Protein AF-0000000083258282 (afdb_homodimer)

Secondary structure (DSSP, 8-state):
-EEEE-SSSEEEEESSS-EEEEEETTEEEEE---SSHHHHHHHHHHHHHTT----EEE--S--HHHHTTHHHHHHHH--EEEEEHHHHHHHHSTTHHHHHHTTTSPPPGGG-STTT-PPP---SEEE-SEEEEETTEEEEEEE-TTSSSS-EEEEETTEEEEEEEEE-HHHHHHHSS---S-HHHHHHHHHHHHTS--SEEEEEES--BS-HHHHHHHHHHHHHHHHHHHHHHHHT-TT-EEHHHHHHHHHHHTT----SHHHHHHHHHHHHHHHHHHHHTTSEEEEEETTEEEEEE-/-EEEE-SSSEEEEESSS-EEEEEETTEEEEE---SSHHHHHHHHHHHHHTT----EEE--S--HHHHTTHHHHHHHH--EEEEEHHHHHHHHSTTHHHHHHTTTSPPPGGG-STTT-PPP---SEEE-SEEEEETTEEEEEEE-TTSSSS-EEEEETTEEEEEEEEE-HHHHHHHSS---S-HHHHHHHHHHHHTS--SEEEEEES--BS-HHHHHHHHHHHHHHHHHHHHHHHHT-TT-EEHHHHHHHHHHHTT----SHHHHHHHHHHHHHHHHHHHHTTSEEEEEETTEEEEEE-

Nearest PDB structures (foldseek):
  4u4l-assembly4_D  TM=7.724E-01  e=5.056E-11  Klebsiella pneumoniae
  5zio-assembly1_A  TM=7.363E-01  e=2.932E-11  Klebsiella pneumoniae
  4tzf-assembly1_A  TM=7.441E-01  e=4.216E-11  Escherichia coli
  6o3r-assembly1_A  TM=7.345E-01  e=3.115E-11  Klebsiella pneumoniae
  4tz9-assembly1_A  TM=7.254E-01  e=4.216E-11  Escherichia coli

Foldseek 3Di:
DDWADDDPFKIWDADQFIWIWGDDVQEIEIEFQALAQVVNVVVVVVCVVVPHHYAAYEYQAQFNRRHQNVQVCCVPVVHQYEYADVRQVCLQVVQVQLCVLVVNDRHDPLSCDSRRGHDRDHHRYHDDAAFDQDPNFTWGWAFQAWLHHGGTWIDGPQEIAPEQLFEAPVSCLVQLQRFTQALVSSLVSLVVVLPDGGCWYDYRGDDIDRPCNVRSVVRNVSSVVLLVVLLVVQVVPQVFDFLVVSLVVSCVVSVHDQPDSNSSSRSSSRSVNSLVNCVVVVQWHWDADPNTTTIHGD/DDWADPDPFKIWDDDQFIKIWGDDVQEIEIEFQALAQVVNVVVVVVCVVVPHHYAAYEYQAQFNRGHQNVQVSCVPRVHQYEYADVRQVCLQVVQVQLCVLVVNDRHDPLSCDSRRGHDRDHHRYHDDAAFDQDPNFTWGWAFQAWLHHGGTWIDGPQEIAPEQLFEAPVSVLVQLQRFTQALVSSLVSLVVVLPDGGCWYDYRGDDIDRPCNVRSVVRNVSSVVLLVVLLVVQVVPQVFDFLVVSLVVSCVVSVHDDPDSNSSSRSSSRNVNSLVNCVVVVQWHWDQDPNTTTIHGD

Organism: NCBI:txid94136

Structure (mmCIF, N/CA/C/O backbone):
data_AF-0000000083258282-model_v1
#
loop_
_entity.id
_entity.type
_entity.pdbx_description
1 polymer 'MBL fold metallo-hydrolase'
#
loop_
_atom_site.group_PDB
_atom_site.id
_atom_site.type_symbol
_atom_site.label_atom_id
_atom_site.label_alt_id
_atom_site.label_comp_id
_atom_site.label_asym_id
_atom_site.label_entity_id
_atom_site.label_seq_id
_atom_site.pdbx_PDB_ins_code
_atom_site.Cartn_x
_atom_site.Cartn_y
_atom_site.Cartn_z
_atom_site.occupancy
_atom_site.B_iso_or_equiv
_atom_site.auth_seq_id
_atom_site.auth_comp_id
_atom_site.auth_asym_id
_atom_site.auth_atom_id
_atom_site.pdbx_PDB_model_num
ATOM 1 N N . MET A 1 1 ? 12.492 20.859 19.656 1 89.62 1 MET A N 1
ATOM 2 C CA . MET A 1 1 ? 11.586 21.5 18.703 1 89.62 1 MET A CA 1
ATOM 3 C C . MET A 1 1 ? 11.312 22.938 19.109 1 89.62 1 MET A C 1
ATOM 5 O O . MET A 1 1 ? 10.875 23.203 20.234 1 89.62 1 MET A O 1
ATOM 9 N N . LYS A 1 2 ? 11.789 23.984 18.234 1 93.5 2 LYS A N 1
ATOM 10 C CA . LYS A 1 2 ? 11.75 25.406 18.547 1 93.5 2 LYS A CA 1
ATOM 11 C C . LYS A 1 2 ? 10.977 26.188 17.484 1 93.5 2 LYS A C 1
ATOM 13 O O . LYS A 1 2 ? 11.18 25.969 16.281 1 93.5 2 LYS A O 1
ATOM 18 N N . MET A 1 3 ? 10.125 27.078 17.938 1 97.62 3 MET A N 1
ATOM 19 C CA . MET A 1 3 ? 9.336 27.922 17.047 1 97.62 3 MET A CA 1
ATOM 20 C C . MET A 1 3 ? 10.203 29.016 16.422 1 97.62 3 MET A C 1
ATOM 22 O O . MET A 1 3 ? 10.914 29.734 17.125 1 97.62 3 MET A O 1
ATOM 26 N N . ASN A 1 4 ? 10.172 29.141 15.195 1 98.38 4 ASN A N 1
ATOM 27 C CA . ASN A 1 4 ? 10.867 30.172 14.43 1 98.38 4 ASN A CA 1
ATOM 28 C C . ASN A 1 4 ? 9.891 31 13.594 1 98.38 4 ASN A C 1
ATOM 30 O O . ASN A 1 4 ? 9.117 30.453 12.805 1 98.38 4 ASN A O 1
ATOM 34 N N . ARG A 1 5 ? 9.945 32.312 13.758 1 98.44 5 ARG A N 1
ATOM 35 C CA . ARG A 1 5 ? 9.125 33.219 12.961 1 98.44 5 ARG A CA 1
ATOM 36 C C . ARG A 1 5 ? 9.812 33.562 11.648 1 98.44 5 ARG A C 1
ATOM 38 O O . ARG A 1 5 ? 10.953 34.031 11.648 1 98.44 5 ARG A O 1
ATOM 45 N N . LEU A 1 6 ? 9.102 33.375 10.586 1 98.56 6 LEU A N 1
ATOM 46 C CA . LEU A 1 6 ? 9.672 33.656 9.273 1 98.56 6 LEU A CA 1
ATOM 47 C C . LEU A 1 6 ? 9.211 35 8.758 1 98.56 6 LEU A C 1
ATOM 49 O O . LEU A 1 6 ? 9.977 35.719 8.094 1 98.56 6 LEU A O 1
ATOM 53 N N . ASN A 1 7 ? 8.023 35.344 8.953 1 98.25 7 ASN A N 1
ATOM 54 C CA . ASN A 1 7 ? 7.43 36.656 8.727 1 98.25 7 ASN A CA 1
ATOM 55 C C . ASN A 1 7 ? 6.195 36.875 9.609 1 98.25 7 ASN A C 1
ATOM 57 O O . ASN A 1 7 ? 6.027 36.188 10.617 1 98.25 7 ASN A O 1
ATOM 61 N N . ASN A 1 8 ? 5.371 37.812 9.273 1 97.31 8 ASN A N 1
ATOM 62 C CA . ASN A 1 8 ? 4.281 38.219 10.164 1 97.31 8 ASN A CA 1
ATOM 63 C C . ASN A 1 8 ? 3.266 37.062 10.336 1 97.31 8 ASN A C 1
ATOM 65 O O . ASN A 1 8 ? 2.541 37.031 11.328 1 97.31 8 ASN A O 1
ATOM 69 N N . ASN A 1 9 ? 3.268 36.125 9.391 1 98.19 9 ASN A N 1
ATOM 70 C CA . ASN A 1 9 ? 2.197 35.156 9.383 1 98.19 9 ASN A CA 1
ATOM 71 C C . ASN A 1 9 ? 2.752 33.719 9.422 1 98.19 9 ASN A C 1
ATOM 73 O O . ASN A 1 9 ? 2.057 32.781 9.836 1 98.19 9 ASN A O 1
ATOM 77 N N . CYS A 1 10 ? 4.016 33.594 9.039 1 98.81 10 CYS A N 1
ATOM 78 C CA . CYS A 1 10 ? 4.551 32.281 8.773 1 98.81 10 CYS A CA 1
ATOM 79 C C . CYS A 1 10 ? 5.609 31.906 9.805 1 98.81 10 CYS A C 1
ATOM 81 O O . CYS A 1 10 ? 6.48 32.719 10.125 1 98.81 10 CYS A O 1
ATOM 83 N N . TYR A 1 11 ? 5.484 30.703 10.234 1 98.75 11 TYR A N 1
ATOM 84 C CA . TYR A 1 11 ? 6.406 30.125 11.211 1 98.75 11 TYR A CA 1
ATOM 85 C C . TYR A 1 11 ? 6.777 28.703 10.836 1 98.75 11 TYR A C 1
ATOM 87 O O . TYR A 1 11 ? 6.152 28.094 9.961 1 98.75 11 TYR A O 1
ATOM 95 N N . TYR A 1 12 ? 7.801 28.172 11.477 1 98.69 12 TYR A N 1
ATOM 96 C CA . TYR A 1 12 ? 8.031 26.719 11.461 1 98.69 12 TYR A CA 1
ATOM 97 C C . TYR A 1 12 ? 8.711 26.266 12.75 1 98.69 12 TYR A C 1
ATOM 99 O O . TYR A 1 12 ? 9.305 27.078 13.469 1 98.69 12 TYR A O 1
ATOM 107 N N . PHE A 1 13 ? 8.523 25.062 13.062 1 98.62 13 PHE A N 1
ATOM 108 C CA . PHE A 1 13 ? 9.133 24.422 14.219 1 98.62 13 PHE A CA 1
ATOM 109 C C . PHE A 1 13 ? 10.211 23.438 13.789 1 98.62 13 PHE A C 1
ATOM 111 O O . PHE A 1 13 ? 9.914 22.406 13.164 1 98.62 13 PHE A O 1
ATOM 118 N N . SER A 1 14 ? 11.484 23.844 14.141 1 97.06 14 SER A N 1
ATOM 119 C CA . SER A 1 14 ? 12.641 23.078 13.688 1 97.06 14 SER A CA 1
ATOM 120 C C . SER A 1 14 ? 12.82 21.812 14.516 1 97.06 14 SER A C 1
ATOM 122 O O . SER A 1 14 ? 12.836 21.875 15.75 1 97.06 14 SER A O 1
ATOM 124 N N . SER A 1 15 ? 12.875 20.688 13.938 1 94.62 15 SER A N 1
ATOM 125 C CA . SER A 1 15 ? 13.117 19.359 14.508 1 94.62 15 SER A CA 1
ATOM 126 C C . SER A 1 15 ? 13.617 18.391 13.445 1 94.62 15 SER A C 1
ATOM 128 O O . SER A 1 15 ? 14.062 18.797 12.375 1 94.62 15 SER A O 1
ATOM 130 N N . SER A 1 16 ? 13.75 17.109 13.852 1 93.75 16 SER A N 1
ATOM 131 C CA . SER A 1 16 ? 14.102 16.109 12.859 1 93.75 16 SER A CA 1
ATOM 132 C C . SER A 1 16 ? 13.141 16.141 11.68 1 93.75 16 SER A C 1
ATOM 134 O O . SER A 1 16 ? 13.547 15.945 10.531 1 93.75 16 SER A O 1
ATOM 136 N N . VAL A 1 17 ? 11.953 16.375 11.891 1 96.19 17 VAL A N 1
ATOM 137 C CA . VAL A 1 17 ? 10.922 16.672 10.906 1 96.19 17 VAL A CA 1
ATOM 138 C C . VAL A 1 17 ? 10.289 18.031 11.227 1 96.19 17 VAL A C 1
ATOM 140 O O . VAL A 1 17 ? 9.82 18.25 12.352 1 96.19 17 VAL A O 1
ATOM 143 N N . ASN A 1 18 ? 10.312 18.906 10.344 1 98.38 18 ASN A N 1
ATOM 144 C CA . ASN A 1 18 ? 9.789 20.25 10.57 1 98.38 18 ASN A CA 1
ATOM 145 C C . ASN A 1 18 ? 8.266 20.281 10.523 1 98.38 18 ASN A C 1
ATOM 147 O O . ASN A 1 18 ? 7.648 19.516 9.781 1 98.38 18 ASN A O 1
ATOM 151 N N . VAL A 1 19 ? 7.734 21.109 11.289 1 98.81 19 VAL A N 1
ATOM 152 C CA . VAL A 1 19 ? 6.312 21.438 11.281 1 98.81 19 VAL A CA 1
ATOM 153 C C . VAL A 1 19 ? 6.125 22.906 10.906 1 98.81 19 VAL A C 1
ATOM 155 O O . VAL A 1 19 ? 6.789 23.781 11.461 1 98.81 19 VAL A O 1
ATOM 158 N N . GLY A 1 20 ? 5.293 23.219 9.922 1 98.88 20 GLY A N 1
ATOM 159 C CA . GLY A 1 20 ? 4.992 24.578 9.539 1 98.88 20 GLY A CA 1
ATOM 160 C C . GLY A 1 20 ? 3.777 25.156 10.25 1 98.88 20 GLY A C 1
ATOM 161 O O . GLY A 1 20 ? 2.979 24.406 10.82 1 98.88 20 GLY A O 1
ATOM 162 N N . TYR A 1 21 ? 3.678 26.453 10.25 1 98.88 21 TYR A N 1
ATOM 163 C CA . TYR A 1 21 ? 2.52 27.125 10.82 1 98.88 21 TYR A CA 1
ATOM 164 C C . TYR A 1 21 ? 2.273 28.469 10.133 1 98.88 21 TYR A C 1
ATOM 166 O O . TYR A 1 21 ? 3.217 29.203 9.852 1 98.88 21 TYR A O 1
ATOM 174 N N . VAL A 1 22 ? 0.998 28.688 9.852 1 98.81 22 VAL A N 1
ATOM 175 C CA . VAL A 1 22 ? 0.555 29.938 9.242 1 98.81 22 VAL A CA 1
ATOM 176 C C . VAL A 1 22 ? -0.712 30.438 9.938 1 98.81 22 VAL A C 1
ATOM 178 O O . VAL A 1 22 ? -1.624 29.656 10.211 1 98.81 22 VAL A O 1
ATOM 181 N N . HIS A 1 23 ? -0.747 31.656 10.242 1 98.25 23 HIS A N 1
ATOM 182 C CA . HIS A 1 23 ? -1.989 32.188 10.781 1 98.25 23 HIS A CA 1
ATOM 183 C C . HIS A 1 23 ? -2.504 33.344 9.922 1 98.25 23 HIS A C 1
ATOM 185 O O . HIS A 1 23 ? -1.718 34.062 9.297 1 98.25 23 HIS A O 1
ATOM 191 N N . GLU A 1 24 ? -3.773 33.438 9.836 1 97.31 24 GLU A N 1
ATOM 192 C CA . GLU A 1 24 ? -4.559 34.5 9.211 1 97.31 24 GLU A CA 1
ATOM 193 C C . GLU A 1 24 ? -5.789 34.844 10.047 1 97.31 24 GLU A C 1
ATOM 195 O O . GLU A 1 24 ? -6.734 34.031 10.117 1 97.31 24 GLU A O 1
ATOM 200 N N . GLY A 1 25 ? -5.594 36 10.672 1 94.69 25 GLY A N 1
ATOM 201 C CA . GLY A 1 25 ? -6.68 36.344 11.586 1 94.69 25 GLY A CA 1
ATOM 202 C C . GLY A 1 25 ? -6.828 35.344 12.719 1 94.69 25 GLY A C 1
ATOM 203 O O . GLY A 1 25 ? -5.871 35.094 13.453 1 94.69 25 GLY A O 1
ATOM 204 N N . ASN A 1 26 ? -8.086 34.844 12.773 1 96.44 26 ASN A N 1
ATOM 205 C CA . ASN A 1 26 ? -8.383 33.938 13.867 1 96.44 26 ASN A CA 1
ATOM 206 C C . ASN A 1 26 ? -8.156 32.469 13.445 1 96.44 26 ASN A C 1
ATOM 208 O O . ASN A 1 26 ? -8.516 31.547 14.172 1 96.44 26 ASN A O 1
ATOM 212 N N . ASN A 1 27 ? -7.508 32.344 12.352 1 98.31 27 ASN A N 1
ATOM 213 C CA . ASN A 1 27 ? -7.25 31.016 11.852 1 98.31 27 ASN A CA 1
ATOM 214 C C . ASN A 1 27 ? -5.762 30.672 11.891 1 98.31 27 ASN A C 1
ATOM 216 O O . ASN A 1 27 ? -4.918 31.531 11.625 1 98.31 27 ASN A O 1
ATOM 220 N N . GLY A 1 28 ? -5.504 29.469 12.266 1 98.69 28 GLY A N 1
ATOM 221 C CA . GLY A 1 28 ? -4.148 28.938 12.273 1 98.69 28 GLY A CA 1
ATOM 222 C C . GLY A 1 28 ? -4.043 27.578 11.625 1 98.69 28 GLY A C 1
ATOM 223 O O . GLY A 1 28 ? -4.82 26.672 11.938 1 98.69 28 GLY A O 1
ATOM 224 N N . LEU A 1 29 ? -3.094 27.5 10.758 1 98.88 29 LEU A N 1
ATOM 225 C CA . LEU A 1 29 ? -2.863 26.297 9.961 1 98.88 29 LEU A CA 1
ATOM 226 C C . LEU A 1 29 ? -1.515 25.672 10.305 1 98.88 29 LEU A C 1
ATOM 228 O O . LEU A 1 29 ? -0.468 26.281 10.086 1 98.88 29 LEU A O 1
ATOM 232 N N . ILE A 1 30 ? -1.645 24.516 10.875 1 98.88 30 ILE A N 1
ATOM 233 C CA . ILE A 1 30 ? -0.442 23.703 11.078 1 98.88 30 ILE A CA 1
ATOM 234 C C . ILE A 1 30 ? -0.158 22.875 9.836 1 98.88 30 ILE A C 1
ATOM 236 O O . ILE A 1 30 ? -1.077 22.312 9.227 1 98.88 30 ILE A O 1
ATOM 240 N N . ILE A 1 31 ? 1.113 22.828 9.391 1 98.94 31 ILE A N 1
ATOM 241 C CA . ILE A 1 31 ? 1.546 22.047 8.234 1 98.94 31 ILE A CA 1
ATOM 242 C C . ILE A 1 31 ? 2.4 20.875 8.703 1 98.94 31 ILE A C 1
ATOM 244 O O . ILE A 1 31 ? 3.541 21.047 9.133 1 98.94 31 ILE A O 1
ATOM 248 N N . ASP A 1 32 ? 1.787 19.625 8.625 1 98.81 32 ASP A N 1
ATOM 249 C CA . ASP A 1 32 ? 2.297 18.359 9.133 1 98.81 32 ASP A CA 1
ATOM 250 C C . ASP A 1 32 ? 2.275 18.328 10.664 1 98.81 32 ASP A C 1
ATOM 252 O O . ASP A 1 32 ? 2.135 19.375 11.305 1 98.81 32 ASP A O 1
ATOM 256 N N . ALA A 1 33 ? 2.367 17.141 11.25 1 98.56 33 ALA A N 1
ATOM 257 C CA . ALA A 1 33 ? 2.01 16.969 12.656 1 98.56 33 ALA A CA 1
ATOM 258 C C . ALA A 1 33 ? 3.064 16.141 13.391 1 98.56 33 ALA A C 1
ATOM 260 O O . ALA A 1 33 ? 2.752 15.445 14.359 1 98.56 33 ALA A O 1
ATOM 261 N N . ALA A 1 34 ? 4.277 16.188 12.914 1 97.94 34 ALA A N 1
ATOM 262 C CA . ALA A 1 34 ? 5.402 15.516 13.562 1 97.94 34 ALA A CA 1
ATOM 263 C C . ALA A 1 34 ? 5.137 14.016 13.703 1 97.94 34 ALA A C 1
ATOM 265 O O . ALA A 1 34 ? 4.191 13.492 13.117 1 97.94 34 ALA A O 1
ATOM 266 N N . ILE A 1 35 ? 6.004 13.242 14.469 1 97.62 35 ILE A N 1
ATOM 267 C CA . ILE A 1 35 ? 6.094 11.789 14.422 1 97.62 35 ILE A CA 1
ATOM 268 C C . ILE A 1 35 ? 5.059 11.18 15.367 1 97.62 35 ILE A C 1
ATOM 270 O O . ILE A 1 35 ? 4.652 10.031 15.195 1 97.62 35 ILE A O 1
ATOM 274 N N . ASP A 1 36 ? 4.637 11.938 16.453 1 97.38 36 ASP A N 1
ATOM 275 C CA . ASP A 1 36 ? 3.691 11.391 17.406 1 97.38 36 ASP A CA 1
ATOM 276 C C . ASP A 1 36 ? 3.078 12.492 18.266 1 97.38 36 ASP A C 1
ATOM 278 O O . ASP A 1 36 ? 3.363 13.672 18.062 1 97.38 36 ASP A O 1
ATOM 282 N N . GLN A 1 37 ? 2.24 12.086 19.156 1 97.88 37 GLN A N 1
ATOM 283 C CA . GLN A 1 37 ? 1.52 13 20.047 1 97.88 37 GLN A CA 1
ATOM 284 C C . GLN A 1 37 ? 2.484 13.82 20.891 1 97.88 37 GLN A C 1
ATOM 286 O O . GLN A 1 37 ? 2.285 15.016 21.094 1 97.88 37 GLN A O 1
ATOM 291 N N . SER A 1 38 ? 3.516 13.141 21.422 1 98 38 SER A N 1
ATOM 292 C CA . SER A 1 38 ? 4.473 13.844 22.266 1 98 38 SER A CA 1
ATOM 293 C C . SER A 1 38 ? 5.164 14.969 21.516 1 98 38 SER A C 1
ATOM 295 O O . SER A 1 38 ? 5.328 16.078 22.031 1 98 38 SER A O 1
ATOM 297 N N . ALA A 1 39 ? 5.5 14.75 20.281 1 97.88 39 ALA A N 1
ATOM 298 C CA . ALA A 1 39 ? 6.203 15.742 19.469 1 97.88 39 ALA A CA 1
ATOM 299 C C . ALA A 1 39 ? 5.281 16.891 19.109 1 97.88 39 ALA A C 1
ATOM 301 O O . ALA A 1 39 ? 5.66 18.062 19.219 1 97.88 39 ALA A O 1
ATOM 302 N N . ILE A 1 40 ? 4.027 16.594 18.734 1 98.38 40 ILE A N 1
ATOM 303 C CA . ILE A 1 40 ? 3.152 17.672 18.25 1 98.38 40 ILE A CA 1
ATOM 304 C C . ILE A 1 40 ? 2.684 18.5 19.438 1 98.38 40 ILE A C 1
ATOM 306 O O . ILE A 1 40 ? 2.373 19.688 19.281 1 98.38 40 ILE A O 1
ATOM 310 N N . ARG A 1 41 ? 2.668 18.016 20.594 1 98.38 41 ARG A N 1
ATOM 311 C CA . ARG A 1 41 ? 2.295 18.766 21.781 1 98.38 41 ARG A CA 1
ATOM 312 C C . ARG A 1 41 ? 3.309 19.859 22.062 1 98.38 41 ARG A C 1
ATOM 314 O O . ARG A 1 41 ? 2.957 20.906 22.609 1 98.38 41 ARG A O 1
ATOM 321 N N . LYS A 1 42 ? 4.551 19.594 21.734 1 98.12 42 LYS A N 1
ATOM 322 C CA . LYS A 1 42 ? 5.555 20.641 21.891 1 98.12 42 LYS A CA 1
ATOM 323 C C . LYS A 1 42 ? 5.246 21.844 21 1 98.12 42 LYS A C 1
ATOM 325 O O . LYS A 1 42 ? 5.457 22.984 21.391 1 98.12 42 LYS A O 1
ATOM 330 N N . VAL A 1 43 ? 4.781 21.547 19.812 1 98.62 43 VAL A N 1
ATOM 331 C CA . VAL A 1 43 ? 4.383 22.594 18.875 1 98.62 43 VAL A CA 1
ATOM 332 C C . VAL A 1 43 ? 3.174 23.344 19.422 1 98.62 43 VAL A C 1
ATOM 334 O O . VAL A 1 43 ? 3.186 24.578 19.5 1 98.62 43 VAL A O 1
ATOM 337 N N . VAL A 1 44 ? 2.176 22.609 19.859 1 98.31 44 VAL A N 1
ATOM 338 C CA . VAL A 1 44 ? 0.916 23.172 20.344 1 98.31 44 VAL A CA 1
ATOM 339 C C . VAL A 1 44 ? 1.17 24.062 21.547 1 98.31 44 VAL A C 1
ATOM 341 O O . VAL A 1 44 ? 0.616 25.156 21.656 1 98.31 44 VAL A O 1
ATOM 344 N N . ARG A 1 45 ? 2.008 23.578 22.438 1 98.38 45 ARG A N 1
ATOM 345 C CA . ARG A 1 45 ? 2.314 24.344 23.641 1 98.38 45 ARG A CA 1
ATOM 346 C C . ARG A 1 45 ? 2.879 25.719 23.281 1 98.38 45 ARG A C 1
ATOM 348 O O . ARG A 1 45 ? 2.49 26.734 23.875 1 98.38 45 ARG A O 1
ATOM 355 N N . GLN A 1 46 ? 3.775 25.75 22.406 1 98.56 46 GLN A N 1
ATOM 356 C CA . GLN A 1 46 ? 4.391 27 22 1 98.56 46 GLN A CA 1
ATOM 357 C C . GLN A 1 46 ? 3.385 27.906 21.281 1 98.56 46 GLN A C 1
ATOM 359 O O . GLN A 1 46 ? 3.398 29.125 21.453 1 98.56 46 GLN A O 1
ATOM 364 N N . LEU A 1 47 ? 2.559 27.328 20.453 1 98.62 47 LEU A N 1
ATOM 365 C CA . LEU A 1 47 ? 1.517 28.109 19.797 1 98.62 47 LEU A CA 1
ATOM 366 C C . LEU A 1 47 ? 0.559 28.703 20.812 1 98.62 47 LEU A C 1
ATOM 368 O O . LEU A 1 47 ? 0.183 29.875 20.703 1 98.62 47 LEU A O 1
ATOM 372 N N . GLU A 1 48 ? 0.131 27.875 21.734 1 98.19 48 GLU A N 1
ATOM 373 C CA . GLU A 1 48 ? -0.77 28.359 22.781 1 98.19 48 GLU A CA 1
ATOM 374 C C . GLU A 1 48 ? -0.115 29.469 23.609 1 98.19 48 GLU A C 1
ATOM 376 O O . GLU A 1 48 ? -0.753 30.469 23.938 1 98.19 48 GLU A O 1
ATOM 381 N N . GLU A 1 49 ? 1.132 29.234 24 1 98.12 49 GLU A N 1
ATOM 382 C CA . GLU A 1 49 ? 1.867 30.266 24.75 1 98.12 49 GLU A CA 1
ATOM 383 C C . GLU A 1 49 ? 1.921 31.578 23.969 1 98.12 49 GLU A C 1
ATOM 385 O O . GLU A 1 49 ? 1.861 32.656 24.562 1 98.12 49 GLU A O 1
ATOM 390 N N . ALA A 1 50 ? 1.974 31.516 22.734 1 97.81 50 ALA A N 1
ATOM 391 C CA . ALA A 1 50 ? 2.037 32.688 21.891 1 97.81 50 ALA A CA 1
ATOM 392 C C . ALA A 1 50 ? 0.639 33.188 21.516 1 97.81 50 ALA A C 1
ATOM 394 O O . ALA A 1 50 ? 0.49 34.125 20.734 1 97.81 50 ALA A O 1
ATOM 395 N N . GLU A 1 51 ? -0.332 32.531 21.922 1 97.44 51 GLU A N 1
ATOM 396 C CA . GLU A 1 51 ? -1.73 32.844 21.656 1 97.44 51 GLU A CA 1
ATOM 397 C C . GLU A 1 51 ? -2.033 32.812 20.172 1 97.44 51 GLU A C 1
ATOM 399 O O . GLU A 1 51 ? -2.711 33.719 19.641 1 97.44 51 GLU A O 1
ATOM 404 N N . LEU A 1 52 ? -1.478 31.938 19.531 1 98.44 52 LEU A N 1
ATOM 405 C CA . LEU A 1 52 ? -1.734 31.719 18.125 1 98.44 52 LEU A CA 1
ATOM 406 C C . LEU A 1 52 ? -2.801 30.641 17.922 1 98.44 52 LEU A C 1
ATOM 408 O O . LEU A 1 52 ? -2.816 29.641 18.641 1 98.44 52 LEU A O 1
ATOM 412 N N . PRO A 1 53 ? -3.664 30.859 16.984 1 98.19 53 PRO A N 1
ATOM 413 C CA . PRO A 1 53 ? -4.805 29.953 16.828 1 98.19 53 PRO A CA 1
ATOM 414 C C . PRO A 1 53 ? -4.418 28.625 16.172 1 98.19 53 PRO A C 1
ATOM 416 O O . PRO A 1 53 ? -3.436 28.562 15.422 1 98.19 53 PRO A O 1
ATOM 419 N N . ILE A 1 54 ? -5.078 27.594 16.516 1 98.62 54 ILE A N 1
ATOM 420 C CA . ILE A 1 54 ? -4.953 26.266 15.953 1 98.62 54 ILE A CA 1
ATOM 421 C C . ILE A 1 54 ? -6.312 25.781 15.453 1 98.62 54 ILE A C 1
ATOM 423 O O . ILE A 1 54 ? -7.16 25.359 16.25 1 98.62 54 ILE A O 1
ATOM 427 N N . THR A 1 55 ? -6.57 25.938 14.055 1 98.69 55 THR A N 1
ATOM 428 C CA . THR A 1 55 ? -7.902 25.625 13.539 1 98.69 55 THR A CA 1
ATOM 429 C C . THR A 1 55 ? -7.816 24.672 12.352 1 98.69 55 THR A C 1
ATOM 431 O O . THR A 1 55 ? -8.805 24.031 11.984 1 98.69 55 THR A O 1
ATOM 434 N N . HIS A 1 56 ? -6.645 24.641 11.695 1 98.88 56 HIS A N 1
ATOM 435 C CA . HIS A 1 56 ? -6.469 23.828 10.5 1 98.88 56 HIS A CA 1
ATOM 436 C C . HIS A 1 56 ? -5.188 23 10.57 1 98.88 56 HIS A C 1
ATOM 438 O O . HIS A 1 56 ? -4.234 23.391 11.25 1 98.88 56 HIS A O 1
ATOM 444 N N . LEU A 1 57 ? -5.227 21.875 9.93 1 98.88 57 LEU A N 1
ATOM 445 C CA . LEU A 1 57 ? -4.059 21.016 9.742 1 98.88 57 LEU A CA 1
ATOM 446 C C . LEU A 1 57 ? -3.959 20.547 8.297 1 98.88 57 LEU A C 1
ATOM 448 O O . LEU A 1 57 ? -4.93 20.031 7.742 1 98.88 57 LEU A O 1
ATOM 452 N N . PHE A 1 58 ? -2.85 20.859 7.684 1 98.94 58 PHE A N 1
ATOM 453 C CA . PHE A 1 58 ? -2.549 20.312 6.363 1 98.94 58 PHE A CA 1
ATOM 454 C C . PHE A 1 58 ? -1.485 19.219 6.457 1 98.94 58 PHE A C 1
ATOM 456 O O . PHE A 1 58 ? -0.396 19.453 6.984 1 98.94 58 PHE A O 1
ATOM 463 N N . ILE A 1 59 ? -1.83 18.016 6.016 1 98.94 59 ILE A N 1
ATOM 464 C CA . ILE A 1 59 ? -0.878 16.922 5.938 1 98.94 59 ILE A CA 1
ATOM 465 C C . ILE A 1 59 ? -0.34 16.797 4.516 1 98.94 59 ILE A C 1
ATOM 467 O O . ILE A 1 59 ? -1.082 16.453 3.59 1 98.94 59 ILE A O 1
ATOM 471 N N . THR A 1 60 ? 0.928 17.062 4.418 1 98.88 60 THR A N 1
ATOM 472 C CA . THR A 1 60 ? 1.559 17.156 3.105 1 98.88 60 THR A CA 1
ATOM 473 C C . THR A 1 60 ? 1.588 15.781 2.432 1 98.88 60 THR A C 1
ATOM 475 O O . THR A 1 60 ? 1.368 15.672 1.223 1 98.88 60 THR A O 1
ATOM 478 N N . HIS A 1 61 ? 1.993 14.766 3.135 1 98.81 61 HIS A N 1
ATOM 479 C CA . HIS A 1 61 ? 2.018 13.398 2.639 1 98.81 61 HIS A CA 1
ATOM 480 C C . HIS A 1 61 ? 1.926 12.398 3.783 1 98.81 61 HIS A C 1
ATOM 482 O O . HIS A 1 61 ? 2.018 12.773 4.953 1 98.81 61 HIS A O 1
ATOM 488 N N . ALA A 1 62 ? 1.721 11.086 3.502 1 98.62 62 ALA A N 1
ATOM 489 C CA . ALA A 1 62 ? 1.203 10.117 4.465 1 98.62 62 ALA A CA 1
ATOM 490 C C . ALA A 1 62 ? 2.336 9.312 5.102 1 98.62 62 ALA A C 1
ATOM 492 O O . ALA A 1 62 ? 2.158 8.148 5.449 1 98.62 62 ALA A O 1
ATOM 493 N N . HIS A 1 63 ? 3.57 9.875 5.23 1 98.56 63 HIS A N 1
ATOM 494 C CA . HIS A 1 63 ? 4.59 9.242 6.062 1 98.56 63 HIS A CA 1
ATOM 495 C C . HIS A 1 63 ? 4.387 9.578 7.535 1 98.56 63 HIS A C 1
ATOM 497 O O . HIS A 1 63 ? 4.102 10.727 7.883 1 98.56 63 HIS A O 1
ATOM 503 N N . ALA A 1 64 ? 4.594 8.586 8.391 1 98 64 ALA A N 1
ATOM 504 C CA . ALA A 1 64 ? 4.184 8.656 9.789 1 98 64 ALA A CA 1
ATOM 505 C C . ALA A 1 64 ? 4.879 9.805 10.516 1 98 64 ALA A C 1
ATOM 507 O O . ALA A 1 64 ? 4.281 10.453 11.375 1 98 64 ALA A O 1
ATOM 508 N N . ASP A 1 65 ? 6.086 10.094 10.172 1 97.75 65 ASP A N 1
ATOM 509 C CA . ASP A 1 65 ? 6.805 11.156 10.859 1 97.75 65 ASP A CA 1
ATOM 510 C C . ASP A 1 65 ? 6.242 12.523 10.492 1 97.75 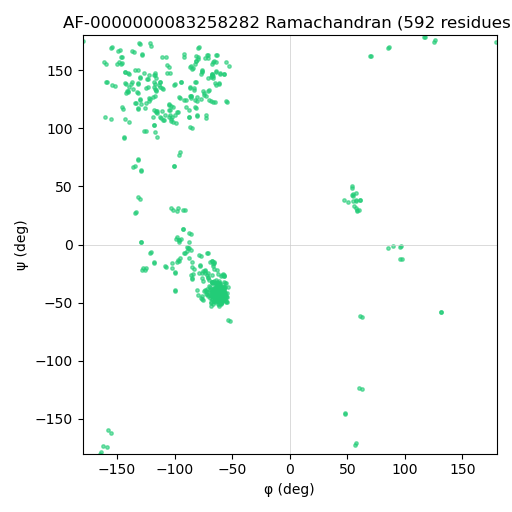65 ASP A C 1
ATOM 512 O O . ASP A 1 65 ? 6.586 13.531 11.117 1 97.75 65 ASP A O 1
ATOM 516 N N . HIS A 1 66 ? 5.344 12.578 9.562 1 98.56 66 HIS A N 1
ATOM 517 C CA . HIS A 1 66 ? 4.742 13.852 9.18 1 98.56 66 HIS A CA 1
ATOM 518 C C . HIS A 1 66 ? 3.299 13.945 9.664 1 98.56 66 HIS A C 1
ATOM 520 O O . HIS A 1 66 ? 2.732 15.039 9.734 1 98.56 66 HIS A O 1
ATOM 526 N N . TYR A 1 67 ? 2.682 12.82 9.992 1 98.69 67 TYR A N 1
ATOM 527 C CA . TYR A 1 67 ? 1.276 12.945 10.359 1 98.69 67 TYR A CA 1
ATOM 528 C C . TYR A 1 67 ? 0.996 12.258 11.688 1 98.69 67 TYR A C 1
ATOM 530 O O . TYR A 1 67 ? -0.143 12.242 12.156 1 98.69 67 TYR A O 1
ATOM 538 N N . GLY A 1 68 ? 2.037 11.672 12.367 1 98.5 68 GLY A N 1
ATOM 539 C CA . GLY A 1 68 ? 1.88 10.828 13.539 1 98.5 68 GLY A CA 1
ATOM 540 C C . GLY A 1 68 ? 1.146 11.523 14.672 1 98.5 68 GLY A C 1
ATOM 541 O O . GLY A 1 68 ? 0.497 10.867 15.492 1 98.5 68 GLY A O 1
ATOM 542 N N . GLY A 1 69 ? 1.212 12.836 14.734 1 98.56 69 GLY A N 1
ATOM 543 C CA . GLY A 1 69 ? 0.544 13.609 15.773 1 98.56 69 GLY A CA 1
ATOM 544 C C . GLY A 1 69 ? -0.802 14.156 15.344 1 98.56 69 GLY A C 1
ATOM 545 O O . GLY A 1 69 ? -1.477 14.844 16.109 1 98.56 69 GLY A O 1
ATOM 546 N N . ALA A 1 70 ? -1.222 13.836 14.141 1 98.81 70 ALA A N 1
ATOM 547 C CA . ALA A 1 70 ? -2.41 14.445 13.562 1 98.81 70 ALA A CA 1
ATOM 548 C C . ALA A 1 70 ? -3.668 14.055 14.328 1 98.81 70 ALA A C 1
ATOM 550 O O . ALA A 1 70 ? -4.559 14.875 14.539 1 98.81 70 ALA A O 1
ATOM 551 N N . ALA A 1 71 ? -3.768 12.766 14.688 1 98.62 71 ALA A N 1
ATOM 552 C CA . ALA A 1 71 ? -4.941 12.305 15.422 1 98.62 71 ALA A CA 1
ATOM 553 C C . ALA A 1 71 ? -5.121 13.086 16.719 1 98.62 71 ALA A C 1
ATOM 555 O O . ALA A 1 71 ? -6.25 13.383 17.125 1 98.62 71 ALA A O 1
ATOM 556 N N . TYR A 1 72 ? -4.004 13.391 17.375 1 98.69 72 TYR A N 1
ATOM 557 C CA . TYR A 1 72 ? -4.047 14.195 18.594 1 98.69 72 TYR A CA 1
ATOM 558 C C . TYR A 1 72 ? -4.652 15.57 18.312 1 98.69 72 TYR A C 1
ATOM 560 O O . TYR A 1 72 ? -5.523 16.031 19.062 1 98.69 72 TYR A O 1
ATOM 568 N N . LEU A 1 73 ? -4.152 16.234 17.281 1 98.81 73 LEU A N 1
ATOM 569 C CA . LEU A 1 73 ? -4.656 17.562 16.922 1 98.81 73 LEU A CA 1
ATOM 570 C C . LEU A 1 73 ? -6.145 17.516 16.609 1 98.81 73 LEU A C 1
ATOM 572 O O . LEU A 1 73 ? -6.906 18.391 17.031 1 98.81 73 LEU A O 1
ATOM 576 N N . LYS A 1 74 ? -6.547 16.531 15.781 1 98.56 74 LYS A N 1
ATOM 577 C CA . LYS A 1 74 ? -7.949 16.391 15.406 1 98.56 74 LYS A CA 1
ATOM 578 C C . LYS A 1 74 ? -8.836 16.219 16.641 1 98.56 74 LYS A C 1
ATOM 580 O O . LYS A 1 74 ? -9.898 16.844 16.734 1 98.56 74 LYS A O 1
ATOM 585 N N . LYS A 1 75 ? -8.453 15.422 17.578 1 97.56 75 LYS A N 1
ATOM 586 C CA . LYS A 1 75 ? -9.242 15.086 18.75 1 97.56 75 LYS A CA 1
ATOM 587 C C . LYS A 1 75 ? -9.312 16.266 19.719 1 97.56 75 LYS A C 1
ATOM 589 O O . LYS A 1 75 ? -10.375 16.562 20.266 1 97.56 75 LYS A O 1
ATOM 594 N N . HIS A 1 76 ? -8.227 17 19.938 1 97.81 76 HIS A N 1
ATOM 595 C CA . HIS A 1 76 ? -8.141 17.953 21.047 1 97.81 76 HIS A CA 1
ATOM 596 C C . HIS A 1 76 ? -8.406 19.375 20.578 1 97.81 76 HIS A C 1
ATOM 598 O O . HIS A 1 76 ? -8.812 20.234 21.359 1 97.81 76 HIS A O 1
ATOM 604 N N . TYR A 1 77 ? -8.195 19.625 19.375 1 97.25 77 TYR A N 1
ATOM 605 C CA . TYR A 1 77 ? -8.383 20.984 18.875 1 97.25 77 TYR A CA 1
ATOM 606 C C . TYR A 1 77 ? -9.422 21.031 17.766 1 97.25 77 TYR A C 1
ATOM 608 O O . TYR A 1 77 ? -9.805 22.109 17.297 1 97.25 77 TYR A O 1
ATOM 616 N N . ASP A 1 78 ? -9.914 19.812 17.312 1 95.75 78 ASP A N 1
ATOM 617 C CA . ASP A 1 78 ? -10.945 19.672 16.281 1 95.75 78 ASP A CA 1
ATOM 618 C C . ASP A 1 78 ? -10.562 20.422 15.008 1 95.75 78 ASP A C 1
ATOM 620 O O . ASP A 1 78 ? -11.383 21.156 14.453 1 95.75 78 ASP A O 1
ATOM 624 N N . VAL A 1 79 ? -9.336 20.281 14.664 1 98.62 79 VAL A N 1
ATOM 625 C CA . VAL A 1 79 ? -8.828 20.984 13.484 1 98.62 79 VAL A CA 1
ATOM 626 C C . VAL A 1 79 ? -9.484 20.406 12.227 1 98.62 79 VAL A C 1
ATOM 628 O O . VAL A 1 79 ? -9.836 19.234 12.188 1 98.62 79 VAL A O 1
ATOM 631 N N . LYS A 1 80 ? -9.688 21.281 11.281 1 98.81 80 LYS A N 1
ATOM 632 C CA . LYS A 1 80 ? -10.016 20.844 9.93 1 98.81 80 LYS A CA 1
ATOM 633 C C . LYS A 1 80 ? -8.797 20.25 9.234 1 98.81 80 LYS A C 1
ATOM 635 O O . LYS A 1 80 ? -7.855 20.969 8.883 1 98.81 80 LYS A O 1
ATOM 640 N N . VAL A 1 81 ? -8.812 18.953 8.992 1 98.94 81 VAL A N 1
ATOM 641 C CA . VAL A 1 81 ? -7.66 18.234 8.445 1 98.94 81 VAL A CA 1
ATOM 642 C C . VAL A 1 81 ? -7.762 18.188 6.922 1 98.94 81 VAL A C 1
ATOM 644 O O . VAL A 1 81 ? -8.781 17.766 6.375 1 98.94 81 VAL A O 1
ATOM 647 N N . MET A 1 82 ? -6.746 18.656 6.246 1 98.88 82 MET A N 1
ATOM 648 C CA . MET A 1 82 ? -6.668 18.656 4.785 1 98.88 82 MET A CA 1
ATOM 649 C C . MET A 1 82 ? -5.516 17.797 4.297 1 98.88 82 MET A C 1
ATOM 651 O O . MET A 1 82 ? -4.457 17.75 4.922 1 98.88 82 MET A O 1
ATOM 655 N N . ALA A 1 83 ? -5.656 17.141 3.189 1 98.88 83 ALA A N 1
ATOM 656 C CA . ALA A 1 83 ? -4.594 16.344 2.588 1 98.88 83 ALA A CA 1
ATOM 657 C C . ALA A 1 83 ? -4.879 16.078 1.113 1 98.88 83 ALA A C 1
ATOM 659 O O . ALA A 1 83 ? -6.023 16.172 0.668 1 98.88 83 ALA A O 1
ATOM 660 N N . PRO A 1 84 ? -3.842 15.797 0.31 1 98.5 84 PRO A N 1
ATOM 661 C CA . PRO A 1 84 ? -4.086 15.336 -1.059 1 98.5 84 PRO A CA 1
ATOM 662 C C . PRO A 1 84 ? -4.766 13.977 -1.107 1 98.5 84 PRO A C 1
ATOM 664 O O . PRO A 1 84 ? -4.688 13.203 -0.147 1 98.5 84 PRO A O 1
ATOM 667 N N . LYS A 1 85 ? -5.41 13.68 -2.191 1 96.81 85 LYS A N 1
ATOM 668 C CA . LYS A 1 85 ? -6.348 12.562 -2.322 1 96.81 85 LYS A CA 1
ATOM 669 C C . LYS A 1 85 ? -5.699 11.25 -1.897 1 96.81 85 LYS A C 1
ATOM 671 O O . LYS A 1 85 ? -6.16 10.602 -0.955 1 96.81 85 LYS A O 1
ATOM 676 N N . LEU A 1 86 ? -4.664 10.711 -2.574 1 97.56 86 LEU A N 1
ATOM 677 C CA . LEU A 1 86 ? -4.043 9.422 -2.266 1 97.56 86 LEU A CA 1
ATOM 678 C C . LEU A 1 86 ? -3.414 9.445 -0.877 1 97.56 86 LEU A C 1
ATOM 680 O O . LEU A 1 86 ? -3.471 8.453 -0.151 1 97.56 86 LEU A O 1
ATOM 684 N N . GLU A 1 87 ? -2.855 10.562 -0.437 1 98.75 87 GLU A N 1
ATOM 685 C CA . GLU A 1 87 ? -2.299 10.703 0.905 1 98.75 87 GLU A CA 1
ATOM 686 C C . GLU A 1 87 ? -3.391 10.617 1.968 1 98.75 87 GLU A C 1
ATOM 688 O O . GLU A 1 87 ? -3.193 10 3.018 1 98.75 87 GLU A O 1
ATOM 693 N N . ALA A 1 88 ? -4.559 11.203 1.665 1 98.75 88 ALA A N 1
ATOM 694 C CA . ALA A 1 88 ? -5.703 11.133 2.566 1 98.75 88 ALA A CA 1
ATOM 695 C C . ALA A 1 88 ? -6.129 9.68 2.787 1 98.75 88 ALA A C 1
ATOM 697 O O . ALA A 1 88 ? -6.387 9.266 3.92 1 98.75 88 ALA A O 1
ATOM 698 N N . ALA A 1 89 ? -6.121 8.906 1.702 1 98.62 89 ALA A N 1
ATOM 699 C CA . ALA A 1 89 ? -6.512 7.508 1.808 1 98.62 89 ALA A CA 1
ATOM 700 C C . ALA A 1 89 ? -5.574 6.742 2.736 1 98.62 89 ALA A C 1
ATOM 702 O O . ALA A 1 89 ? -6.016 5.914 3.533 1 98.62 89 ALA A O 1
ATOM 703 N N . ILE A 1 90 ? -4.355 7.059 2.707 1 98.69 90 ILE A N 1
ATOM 704 C CA . ILE A 1 90 ? -3.357 6.328 3.479 1 98.69 90 ILE A CA 1
ATOM 705 C C . ILE A 1 90 ? -3.398 6.785 4.938 1 98.69 90 ILE A C 1
ATOM 707 O O . ILE A 1 90 ? -3.361 5.961 5.852 1 98.69 90 ILE A O 1
ATOM 711 N N . VAL A 1 91 ? -3.5 8.133 5.246 1 98.62 91 VAL A N 1
ATOM 712 C CA . VAL A 1 91 ? -3.477 8.594 6.633 1 98.62 91 VAL A CA 1
ATOM 713 C C . VAL A 1 91 ? -4.742 8.133 7.348 1 98.62 91 VAL A C 1
ATOM 715 O O . VAL A 1 91 ? -4.738 7.941 8.57 1 98.62 91 VAL A O 1
ATOM 718 N N . GLU A 1 92 ? -5.848 7.91 6.555 1 98.56 92 GLU A N 1
ATOM 719 C CA . GLU A 1 92 ? -7.078 7.395 7.145 1 98.56 92 GLU A CA 1
ATOM 720 C C . GLU A 1 92 ? -6.988 5.891 7.375 1 98.56 92 GLU A C 1
ATOM 722 O O . GLU A 1 92 ? -7.738 5.336 8.188 1 98.56 92 GLU A O 1
ATOM 727 N N . ASN A 1 93 ? -6.141 5.223 6.617 1 98.56 93 ASN A N 1
ATOM 728 C CA . ASN A 1 93 ? -5.879 3.791 6.707 1 98.56 93 ASN A CA 1
ATOM 729 C C . ASN A 1 93 ? -4.383 3.496 6.742 1 98.56 93 ASN A C 1
ATOM 731 O O . ASN A 1 93 ? -3.846 2.877 5.82 1 98.56 93 ASN A O 1
ATOM 735 N N . PRO A 1 94 ? -3.766 3.799 7.922 1 98.5 94 PRO A N 1
ATOM 736 C CA . PRO A 1 94 ? -2.305 3.883 7.984 1 98.5 94 PRO A CA 1
ATOM 737 C C . PRO A 1 94 ? -1.626 2.535 7.738 1 98.5 94 PRO A C 1
ATOM 739 O O . PRO A 1 94 ? -0.43 2.488 7.441 1 98.5 94 PRO A O 1
ATOM 742 N N . ILE A 1 95 ? -2.332 1.423 7.824 1 98.5 95 ILE A N 1
ATOM 743 C CA . ILE A 1 95 ? -1.746 0.101 7.629 1 98.5 95 ILE A CA 1
ATOM 744 C C . ILE A 1 95 ? -1.301 -0.057 6.18 1 98.5 95 ILE A C 1
ATOM 746 O O . ILE A 1 95 ? -0.547 -0.977 5.852 1 98.5 95 ILE A O 1
ATOM 750 N N . ILE A 1 96 ? -1.782 0.814 5.242 1 98.62 96 ILE A N 1
ATOM 751 C CA . ILE A 1 96 ? -1.482 0.733 3.814 1 98.62 96 ILE A CA 1
ATOM 752 C C . ILE A 1 96 ? 0.023 0.862 3.598 1 98.62 96 ILE A C 1
ATOM 754 O O . ILE A 1 96 ? 0.589 0.2 2.723 1 98.62 96 ILE A O 1
ATOM 758 N N . GLU A 1 97 ? 0.733 1.686 4.391 1 98.5 97 GLU A N 1
ATOM 759 C CA . GLU A 1 97 ? 2.168 1.861 4.184 1 98.5 97 GLU A CA 1
ATOM 760 C C . GLU A 1 97 ? 2.936 0.59 4.535 1 98.5 97 GLU A C 1
ATOM 762 O O . GLU A 1 97 ? 3.705 0.079 3.717 1 98.5 97 GLU A O 1
ATOM 767 N N . PRO A 1 98 ? 2.703 -0.028 5.777 1 98.38 98 PRO A N 1
ATOM 768 C CA . PRO A 1 98 ? 3.379 -1.307 6.008 1 98.38 98 PRO A CA 1
ATOM 769 C C . PRO A 1 98 ? 2.996 -2.369 4.98 1 98.38 98 PRO A C 1
ATOM 771 O O . PRO A 1 98 ? 3.809 -3.238 4.652 1 98.38 98 PRO A O 1
ATOM 774 N N . ILE A 1 99 ? 1.794 -2.322 4.367 1 98.56 99 ILE A N 1
ATOM 775 C CA . ILE A 1 99 ? 1.356 -3.285 3.361 1 98.56 99 ILE A CA 1
ATOM 776 C C . ILE A 1 99 ? 2.205 -3.137 2.1 1 98.56 99 ILE A C 1
ATOM 778 O O . ILE A 1 99 ? 2.752 -4.121 1.594 1 98.56 99 ILE A O 1
ATOM 782 N N . TYR A 1 100 ? 2.33 -1.818 1.577 1 98.5 100 TYR A N 1
ATOM 783 C CA . TYR A 1 100 ? 3.066 -1.703 0.323 1 98.5 100 TYR A CA 1
ATOM 784 C C . TYR A 1 100 ? 4.559 -1.9 0.547 1 98.5 100 TYR A C 1
ATOM 786 O O . TYR A 1 100 ? 5.277 -2.332 -0.358 1 98.5 100 TYR A O 1
ATOM 794 N N . MET A 1 101 ? 5.051 -1.676 1.845 1 97.5 101 MET A N 1
ATOM 795 C CA . MET A 1 101 ? 6.449 -1.963 2.15 1 97.5 101 MET A CA 1
ATOM 796 C C . MET A 1 101 ? 6.703 -3.467 2.178 1 97.5 101 MET A C 1
ATOM 798 O O . MET A 1 101 ? 7.805 -3.92 1.86 1 97.5 101 MET A O 1
ATOM 802 N N . PHE A 1 102 ? 5.668 -4.184 2.523 1 98.25 102 PHE A N 1
ATOM 803 C CA . PHE A 1 102 ? 5.801 -5.621 2.709 1 98.25 102 PHE A CA 1
ATOM 804 C C . PHE A 1 102 ? 5.23 -6.379 1.514 1 98.25 102 PHE A C 1
ATOM 806 O O . PHE A 1 102 ? 4.66 -7.457 1.671 1 98.25 102 PHE A O 1
ATOM 813 N N . GLN A 1 103 ? 5.348 -5.734 0.332 1 96.75 103 GLN A N 1
ATOM 814 C CA . GLN A 1 103 ? 5.102 -6.336 -0.974 1 96.75 103 GLN A CA 1
ATOM 815 C C . GLN A 1 103 ? 3.676 -6.879 -1.067 1 96.75 103 GLN A C 1
ATOM 817 O O . GLN A 1 103 ? 3.443 -7.926 -1.677 1 96.75 103 GLN A O 1
ATOM 822 N N . GLY A 1 104 ? 2.715 -6.27 -0.316 1 98.31 104 GLY A N 1
ATOM 823 C CA . GLY A 1 104 ? 1.3 -6.578 -0.441 1 98.31 104 GLY A CA 1
ATOM 824 C C . GLY A 1 104 ? 0.816 -7.59 0.581 1 98.31 104 GLY A C 1
ATOM 825 O O . GLY A 1 104 ? -0.36 -7.957 0.591 1 98.31 104 GLY A O 1
ATOM 826 N N . ASN A 1 105 ? 1.667 -8.102 1.438 1 98.69 105 ASN A N 1
ATOM 827 C CA . ASN A 1 105 ? 1.242 -9.008 2.498 1 98.69 105 ASN A CA 1
ATOM 828 C C . ASN A 1 105 ? 0.744 -8.242 3.723 1 98.69 105 ASN A C 1
ATOM 830 O O . ASN A 1 105 ? 1.114 -7.09 3.932 1 98.69 105 ASN A O 1
ATOM 834 N N . THR A 1 106 ? -0.155 -8.883 4.461 1 98.38 106 THR A N 1
ATOM 835 C CA . THR A 1 106 ? -0.436 -8.367 5.797 1 98.38 106 THR A CA 1
ATOM 836 C C . THR A 1 106 ? 0.847 -8.258 6.617 1 98.38 106 THR A C 1
ATOM 838 O O . THR A 1 106 ? 1.584 -9.234 6.758 1 98.38 106 THR A O 1
ATOM 841 N N . PRO A 1 107 ? 1.14 -7.078 7.109 1 98.12 107 PRO A N 1
ATOM 842 C CA . PRO A 1 107 ? 2.453 -6.879 7.727 1 98.12 107 PRO A CA 1
ATOM 843 C C . PRO A 1 107 ? 2.621 -7.664 9.023 1 98.12 107 PRO A C 1
ATOM 845 O O . PRO A 1 107 ? 1.655 -7.844 9.773 1 98.12 107 PRO A O 1
ATOM 848 N N . VAL A 1 108 ? 3.832 -8.133 9.258 1 97.06 108 VAL A N 1
ATOM 849 C CA . VAL A 1 108 ? 4.188 -8.695 10.555 1 97.06 108 VAL A CA 1
ATOM 850 C C . VAL A 1 108 ? 4.27 -7.582 11.594 1 97.06 108 VAL A C 1
ATOM 852 O O . VAL A 1 108 ? 4.336 -6.402 11.25 1 97.06 108 VAL A O 1
ATOM 855 N N . GLU A 1 109 ? 4.238 -7.941 12.789 1 94.81 109 GLU A N 1
ATOM 856 C CA . GLU A 1 109 ? 4.164 -6.988 13.898 1 94.81 109 GLU A CA 1
ATOM 857 C C . GLU A 1 109 ? 5.324 -6 13.852 1 94.81 109 GLU A C 1
ATOM 859 O O . GLU A 1 109 ? 5.145 -4.809 14.117 1 94.81 109 GLU A O 1
ATOM 864 N N . GLU A 1 110 ? 6.492 -6.43 13.531 1 93.44 110 GLU A N 1
ATOM 865 C CA . GLU A 1 110 ? 7.684 -5.59 13.508 1 93.44 110 GLU A CA 1
ATOM 866 C C . GLU A 1 110 ? 7.516 -4.418 12.547 1 93.44 110 GLU A C 1
ATOM 868 O O . GLU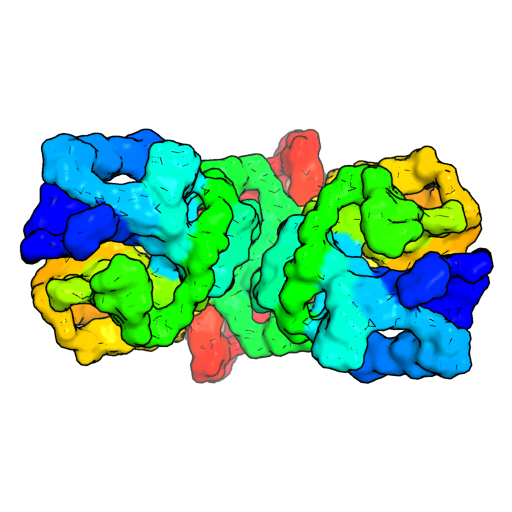 A 1 110 ? 8.125 -3.361 12.734 1 93.44 110 GLU A O 1
ATOM 873 N N . LEU A 1 111 ? 6.664 -4.609 11.555 1 96.81 111 LEU A N 1
ATOM 874 C CA . LEU A 1 111 ? 6.484 -3.582 10.539 1 96.81 111 LEU A CA 1
ATOM 875 C C . LEU A 1 111 ? 5.355 -2.629 10.922 1 96.81 111 LEU A C 1
ATOM 877 O O . LEU A 1 111 ? 5.109 -1.641 10.227 1 96.81 111 LEU A O 1
ATOM 881 N N . ARG A 1 112 ? 4.688 -3.016 12 1 96.44 112 ARG A N 1
ATOM 882 C CA . ARG A 1 112 ? 3.598 -2.17 12.484 1 96.44 112 ARG A CA 1
ATOM 883 C C . ARG A 1 112 ? 4.047 -1.324 13.672 1 96.44 112 ARG A C 1
ATOM 885 O O . ARG A 1 112 ? 3.578 -1.523 14.789 1 96.44 112 ARG A O 1
ATOM 892 N N . ASN A 1 113 ? 4.969 -0.366 13.43 1 95.38 113 ASN A N 1
ATOM 893 C CA . ASN A 1 113 ? 5.543 0.525 14.43 1 95.38 113 ASN A CA 1
ATOM 894 C C . ASN A 1 113 ? 5.277 1.99 14.094 1 95.38 113 ASN A C 1
ATOM 896 O O . ASN A 1 113 ? 4.754 2.303 13.023 1 95.38 113 ASN A O 1
ATOM 900 N N . LYS A 1 114 ? 5.559 2.873 14.953 1 93.12 114 LYS A N 1
ATOM 901 C CA . LYS A 1 114 ? 5.145 4.27 14.844 1 93.12 114 LYS A CA 1
ATOM 902 C C . LYS A 1 114 ? 5.848 4.961 13.688 1 93.12 114 LYS A C 1
ATOM 904 O O . LYS A 1 114 ? 5.441 6.047 13.266 1 93.12 114 LYS A O 1
ATOM 909 N N . PHE A 1 115 ? 6.965 4.316 13.125 1 93.88 115 PHE A N 1
ATOM 910 C CA . PHE A 1 115 ? 7.715 4.93 12.039 1 93.88 115 PHE A CA 1
ATOM 911 C C . PHE A 1 115 ? 7.055 4.648 10.695 1 93.88 115 PHE A C 1
ATOM 913 O O . PHE A 1 115 ? 7.297 5.359 9.719 1 93.88 115 PHE A O 1
ATOM 920 N N . LEU A 1 116 ? 6.207 3.566 10.68 1 96.69 116 LEU A N 1
ATOM 921 C CA . LEU A 1 116 ? 5.59 3.178 9.414 1 96.69 116 LEU A CA 1
ATOM 922 C C . LEU A 1 116 ? 4.07 3.293 9.5 1 96.69 116 LEU A C 1
ATOM 924 O O . LEU A 1 116 ? 3.389 3.305 8.469 1 96.69 116 LEU A O 1
ATOM 928 N N . GLU A 1 117 ? 3.588 3.393 10.672 1 98 117 GLU A N 1
ATOM 929 C CA . GLU A 1 117 ? 2.145 3.324 10.875 1 98 117 GLU A CA 1
ATOM 930 C C . GLU A 1 117 ? 1.701 4.262 12 1 98 117 GLU A C 1
ATOM 932 O O . GLU A 1 117 ? 1.708 3.879 13.172 1 98 117 GLU A O 1
ATOM 937 N N . GLY A 1 118 ? 1.319 5.512 11.656 1 97.75 118 GLY A N 1
ATOM 938 C CA . GLY A 1 118 ? 0.769 6.441 12.625 1 97.75 118 GLY A CA 1
ATOM 939 C C . GLY A 1 118 ? -0.695 6.188 12.938 1 97.75 118 GLY A C 1
ATOM 940 O O . GLY A 1 118 ? -1.329 5.34 12.305 1 97.75 118 GLY A O 1
ATOM 941 N N . PRO A 1 119 ? -1.173 6.867 13.977 1 98.31 119 PRO A N 1
ATOM 942 C CA . PRO A 1 119 ? -2.611 6.754 14.227 1 98.31 119 PRO A CA 1
ATOM 943 C C . PRO A 1 119 ? -3.459 7.266 13.07 1 98.31 119 PRO A C 1
ATOM 945 O O . PRO A 1 119 ? -3.1 8.258 12.422 1 98.31 119 PRO A O 1
ATOM 948 N N . PRO A 1 120 ? -4.547 6.504 12.766 1 98.5 120 PRO A N 1
ATOM 949 C CA . PRO A 1 120 ? -5.43 7 11.711 1 98.5 120 PRO A CA 1
ATOM 950 C C . PRO A 1 120 ? -6.035 8.359 12.031 1 98.5 120 PRO A C 1
ATOM 952 O O . PRO A 1 120 ? -6.266 8.68 13.203 1 98.5 120 PRO A O 1
ATOM 955 N N . VAL A 1 121 ? -6.262 9.148 11.016 1 98.5 121 VAL A N 1
ATOM 956 C CA . VAL A 1 121 ? -6.898 10.453 11.18 1 98.5 121 VAL A CA 1
ATOM 957 C C . VAL A 1 121 ? -7.832 10.719 10 1 98.5 121 VAL A C 1
ATOM 959 O O . VAL A 1 121 ? -7.461 10.5 8.844 1 98.5 121 VAL A O 1
ATOM 962 N N . GLU A 1 122 ? -9.047 11.117 10.328 1 97.81 122 GLU A N 1
ATOM 963 C CA . GLU A 1 122 ? -10.016 11.469 9.297 1 97.81 122 GLU A CA 1
ATOM 964 C C . GLU A 1 122 ? -9.633 12.766 8.594 1 97.81 122 GLU A C 1
ATOM 966 O O . GLU A 1 122 ? -9.266 13.75 9.242 1 97.81 122 GLU A O 1
ATOM 971 N N . VAL A 1 123 ? -9.664 12.789 7.301 1 98.75 123 VAL A N 1
ATOM 972 C CA . VAL A 1 123 ? -9.391 13.977 6.504 1 98.75 123 VAL A CA 1
ATOM 973 C C . VAL A 1 123 ? -10.703 14.672 6.145 1 98.75 123 VAL A C 1
ATOM 975 O O . VAL A 1 123 ? -11.617 14.047 5.605 1 98.75 123 VAL A O 1
ATOM 978 N N . ASP A 1 124 ? -10.797 15.938 6.453 1 98.62 124 ASP A N 1
ATOM 979 C CA . ASP A 1 124 ? -12.016 16.703 6.254 1 98.62 124 ASP A CA 1
ATOM 980 C C . ASP A 1 124 ? -12.109 17.25 4.828 1 98.62 124 ASP A C 1
ATOM 982 O O . ASP A 1 124 ? -13.203 17.453 4.305 1 98.62 124 ASP A O 1
ATOM 986 N N . LEU A 1 125 ? -11.016 17.484 4.219 1 98.75 125 LEU A N 1
ATOM 987 C CA . LEU A 1 125 ? -10.992 18.125 2.906 1 98.75 125 LEU A CA 1
ATOM 988 C C . LEU A 1 125 ? -9.836 17.578 2.064 1 98.75 125 LEU A C 1
ATOM 990 O O . LEU A 1 125 ? -8.672 17.703 2.449 1 98.75 125 LEU A O 1
ATOM 994 N N . ILE A 1 126 ? -10.172 16.969 0.966 1 98.56 126 ILE A N 1
ATOM 995 C CA . ILE A 1 126 ? -9.18 16.578 -0.037 1 98.56 126 ILE A CA 1
ATOM 996 C C . ILE A 1 126 ? -8.852 17.781 -0.917 1 98.56 126 ILE A C 1
ATOM 998 O O . ILE A 1 126 ? -9.75 18.406 -1.498 1 98.56 126 ILE A O 1
ATOM 1002 N N . VAL A 1 127 ? -7.621 18.125 -1.009 1 98.44 127 VAL A N 1
ATOM 1003 C CA . VAL A 1 127 ? -7.246 19.328 -1.746 1 98.44 127 VAL A CA 1
ATOM 1004 C C . VAL A 1 127 ? -6.586 18.938 -3.068 1 98.44 127 VAL A C 1
ATOM 1006 O O . VAL A 1 127 ? -5.957 17.891 -3.168 1 98.44 127 VAL A O 1
ATOM 1009 N N . ASP A 1 128 ? -6.66 19.812 -4.023 1 97.69 128 ASP A N 1
ATOM 1010 C CA . ASP A 1 128 ? -6.051 19.672 -5.34 1 97.69 128 ASP A CA 1
ATOM 1011 C C . ASP A 1 128 ? -4.898 20.656 -5.527 1 97.69 128 ASP A C 1
ATOM 1013 O O . ASP A 1 128 ? -4.762 21.609 -4.758 1 97.69 128 ASP A O 1
ATOM 1017 N N . GLU A 1 129 ? -4.07 20.391 -6.457 1 98.56 129 GLU A N 1
ATOM 1018 C CA . GLU A 1 129 ? -2.986 21.312 -6.785 1 98.56 129 GLU A CA 1
ATOM 1019 C C . GLU A 1 129 ? -3.533 22.641 -7.316 1 98.56 129 GLU A C 1
ATOM 1021 O O . GLU A 1 129 ? -4.574 22.672 -7.973 1 98.56 129 GLU A O 1
ATOM 1026 N N . GLY A 1 130 ? -2.762 23.719 -7.031 1 98.44 130 GLY A N 1
ATOM 1027 C CA . GLY A 1 130 ? -3.102 25.047 -7.523 1 98.44 130 GLY A CA 1
ATOM 1028 C C . GLY A 1 130 ? -3.416 26.031 -6.418 1 98.44 130 GLY A C 1
ATOM 1029 O O . GLY A 1 130 ? -3.354 25.688 -5.234 1 98.44 130 GLY A O 1
ATOM 1030 N N . GLU A 1 131 ? -3.695 27.25 -6.797 1 98.38 131 GLU A N 1
ATOM 1031 C CA . GLU A 1 131 ? -4.051 28.312 -5.863 1 98.38 131 GLU A CA 1
ATOM 1032 C C . GLU A 1 131 ? -5.473 28.141 -5.34 1 98.38 131 GLU A C 1
ATOM 1034 O O . GLU A 1 131 ? -6.402 27.906 -6.117 1 98.38 131 GLU A O 1
ATOM 1039 N N . GLN A 1 132 ? -5.594 28.219 -4.062 1 97.56 132 GLN A N 1
ATOM 1040 C CA . GLN A 1 132 ? -6.891 28.094 -3.406 1 97.56 132 GLN A CA 1
ATOM 1041 C C . GLN A 1 132 ? -7.031 29.094 -2.264 1 97.56 132 GLN A C 1
ATOM 1043 O O . GLN A 1 132 ? -6.035 29.484 -1.652 1 97.56 132 GLN A O 1
ATOM 1048 N N . ASN A 1 133 ? -8.219 29.562 -2.061 1 97.88 133 ASN A N 1
ATOM 1049 C CA . ASN A 1 133 ? -8.602 30.25 -0.834 1 97.88 133 ASN A CA 1
ATOM 1050 C C . ASN A 1 133 ? -9.422 29.359 0.086 1 97.88 133 ASN A C 1
ATOM 1052 O O . ASN A 1 133 ? -10.555 29 -0.24 1 97.88 133 ASN A O 1
ATOM 1056 N N . ILE A 1 134 ? -8.859 28.938 1.146 1 97.5 134 ILE A N 1
ATOM 1057 C CA . ILE A 1 134 ? -9.516 28.062 2.107 1 97.5 134 ILE A CA 1
ATOM 1058 C C . ILE A 1 134 ? -9.656 28.781 3.449 1 97.5 134 ILE A C 1
ATOM 1060 O O . ILE A 1 134 ? -8.664 29 4.148 1 97.5 134 ILE A O 1
ATOM 1064 N N . ASP A 1 135 ? -10.844 29.047 3.826 1 97.12 135 ASP A N 1
ATOM 1065 C CA . ASP A 1 135 ? -11.164 29.688 5.098 1 97.12 135 ASP A CA 1
ATOM 1066 C C . ASP A 1 135 ? -10.281 30.906 5.34 1 97.12 135 ASP A C 1
ATOM 1068 O O . ASP A 1 135 ? -9.789 31.109 6.449 1 97.12 135 ASP A O 1
ATOM 1072 N N . GLY A 1 136 ? -9.969 31.703 4.316 1 97.38 136 GLY A N 1
ATOM 1073 C CA . GLY A 1 136 ? -9.188 32.906 4.438 1 97.38 136 GLY A CA 1
ATOM 1074 C C . GLY A 1 136 ? -7.715 32.719 4.148 1 97.38 136 GLY A C 1
ATOM 1075 O O . GLY A 1 136 ? -6.973 33.688 3.98 1 97.38 136 GLY A O 1
ATOM 1076 N N . PHE A 1 137 ? -7.336 31.438 4.086 1 97.88 137 PHE A N 1
ATOM 1077 C CA . PHE A 1 137 ? -5.953 31.172 3.705 1 97.88 137 PHE A CA 1
ATOM 1078 C C . PHE A 1 137 ? -5.793 31.219 2.189 1 97.88 137 PHE A C 1
ATOM 1080 O O . PHE A 1 137 ? -6.473 30.484 1.467 1 97.88 137 PHE A O 1
ATOM 1087 N N . ASN A 1 138 ? -4.973 32.156 1.757 1 98.19 138 ASN A N 1
ATOM 1088 C CA . ASN A 1 138 ? -4.543 32.094 0.365 1 98.19 138 ASN A CA 1
ATOM 1089 C C . ASN A 1 138 ? -3.303 31.234 0.201 1 98.19 138 ASN A C 1
ATOM 1091 O O . ASN A 1 138 ? -2.205 31.609 0.606 1 98.19 138 ASN A O 1
ATOM 1095 N N . ILE A 1 139 ? -3.559 30.062 -0.451 1 98.06 139 ILE A N 1
ATOM 1096 C CA . ILE A 1 139 ? -2.533 29.031 -0.483 1 98.06 139 ILE A CA 1
ATOM 1097 C C . ILE A 1 139 ? -2.359 28.516 -1.912 1 98.06 139 ILE A C 1
ATOM 1099 O O . ILE A 1 139 ? -3.336 28.391 -2.658 1 98.06 139 ILE A O 1
ATOM 1103 N N . GLU A 1 140 ? -1.162 28.344 -2.225 1 98.69 140 GLU A N 1
ATOM 1104 C CA . GLU A 1 140 ? -0.878 27.547 -3.414 1 98.69 140 GLU A CA 1
ATOM 1105 C C . GLU A 1 140 ? -0.389 26.141 -3.039 1 98.69 140 GLU A C 1
ATOM 1107 O O . GLU A 1 140 ? 0.659 26 -2.406 1 98.69 140 GLU A O 1
ATOM 1112 N N . PHE A 1 141 ? -1.145 25.125 -3.396 1 98.81 141 PHE A N 1
ATOM 1113 C CA . PHE A 1 141 ? -0.691 23.734 -3.273 1 98.81 141 PHE A CA 1
ATOM 1114 C C . PHE A 1 141 ? 0.097 23.312 -4.508 1 98.81 141 PHE A C 1
ATOM 1116 O O . PHE A 1 141 ? -0.355 23.516 -5.637 1 98.81 141 PHE A O 1
ATOM 1123 N N . ILE A 1 142 ? 1.243 22.812 -4.301 1 98.75 142 ILE A N 1
ATOM 1124 C CA . ILE A 1 142 ? 2.123 22.391 -5.387 1 98.75 142 ILE A CA 1
ATOM 1125 C C . ILE A 1 142 ? 2.377 20.891 -5.293 1 98.75 142 ILE A C 1
ATOM 1127 O O . ILE A 1 142 ? 2.932 20.406 -4.305 1 98.75 142 ILE A O 1
ATOM 1131 N N . ALA A 1 143 ? 1.894 20.141 -6.336 1 98.81 143 ALA A N 1
ATOM 1132 C CA . ALA A 1 143 ? 2.145 18.703 -6.359 1 98.81 143 ALA A CA 1
ATOM 1133 C C . ALA A 1 143 ? 3.633 18.406 -6.535 1 98.81 143 ALA A C 1
ATOM 1135 O O . ALA A 1 143 ? 4.266 18.922 -7.465 1 98.81 143 ALA A O 1
ATOM 1136 N N . THR A 1 144 ? 4.207 17.688 -5.633 1 98.75 144 THR A N 1
ATOM 1137 C CA . THR A 1 144 ? 5.605 17.281 -5.688 1 98.75 144 THR A CA 1
ATOM 1138 C C . THR A 1 144 ? 5.738 15.773 -5.469 1 98.75 144 THR A C 1
ATOM 1140 O O . THR A 1 144 ? 6.402 15.336 -4.527 1 98.75 144 THR A O 1
ATOM 1143 N N . PRO A 1 145 ? 5.156 14.953 -6.406 1 98.69 145 PRO A N 1
ATOM 1144 C CA . PRO A 1 145 ? 5.297 13.5 -6.27 1 98.69 145 PRO A CA 1
ATOM 1145 C C . PRO A 1 145 ? 6.746 13.039 -6.379 1 98.69 145 PRO A C 1
ATOM 1147 O O . PRO A 1 145 ? 7.602 13.773 -6.867 1 98.69 145 PRO A O 1
ATOM 1150 N N . GLY A 1 146 ? 7.066 11.859 -5.961 1 98.62 146 GLY A N 1
ATOM 1151 C CA . GLY A 1 146 ? 8.391 11.266 -6.016 1 98.62 146 GLY A CA 1
ATOM 1152 C C . GLY A 1 146 ? 8.82 10.648 -4.699 1 98.62 146 GLY A C 1
ATOM 1153 O O . GLY A 1 146 ? 9.133 9.453 -4.637 1 98.62 146 GLY A O 1
ATOM 1154 N N . HIS A 1 147 ? 8.836 11.461 -3.65 1 98.5 147 HIS A N 1
ATOM 1155 C CA . HIS A 1 147 ? 9.094 10.984 -2.297 1 98.5 147 HIS A CA 1
ATOM 1156 C C . HIS A 1 147 ? 7.902 10.195 -1.756 1 98.5 147 HIS A C 1
ATOM 1158 O O . HIS A 1 147 ? 8.078 9.148 -1.127 1 98.5 147 HIS A O 1
ATOM 1164 N N . SER A 1 148 ? 6.828 10.633 -1.958 1 98.06 148 SER A N 1
ATOM 1165 C CA . SER A 1 148 ? 5.523 10.008 -1.771 1 98.06 148 SER A CA 1
ATOM 1166 C C . SER A 1 148 ? 4.652 10.172 -3.012 1 98.06 148 SER A C 1
ATOM 1168 O O . SER A 1 148 ? 5.043 10.844 -3.969 1 98.06 148 SER A O 1
ATOM 1170 N N . TYR A 1 149 ? 3.521 9.586 -3.109 1 97.88 149 TYR A N 1
ATOM 1171 C CA . TYR A 1 149 ? 2.764 9.414 -4.34 1 97.88 149 TYR A CA 1
ATOM 1172 C C . TYR A 1 149 ? 2.084 10.711 -4.754 1 97.88 149 TYR A C 1
ATOM 1174 O O . TYR A 1 149 ? 2.105 11.086 -5.93 1 97.88 149 TYR A O 1
ATOM 1182 N N . HIS A 1 150 ? 1.455 11.344 -3.824 1 97.88 150 HIS A N 1
ATOM 1183 C CA . HIS A 1 150 ? 0.669 12.539 -4.09 1 97.88 150 HIS A CA 1
ATOM 1184 C C . HIS A 1 150 ? 1.002 13.648 -3.094 1 97.88 150 HIS A C 1
ATOM 1186 O O . HIS A 1 150 ? 0.108 14.352 -2.621 1 97.88 150 HIS A O 1
ATOM 1192 N N . GLN A 1 151 ? 2.246 13.82 -2.771 1 98.69 151 GLN A N 1
ATOM 1193 C CA . GLN A 1 151 ? 2.711 14.852 -1.855 1 98.69 151 GLN A CA 1
ATOM 1194 C C . GLN A 1 151 ? 2.471 16.25 -2.434 1 98.69 151 GLN A C 1
ATOM 1196 O O . GLN A 1 151 ? 2.707 16.484 -3.621 1 98.69 151 GLN A O 1
ATOM 1201 N N . PHE A 1 152 ? 2.033 17.156 -1.561 1 98.88 152 PHE A N 1
ATOM 1202 C CA . PHE A 1 152 ? 1.956 18.578 -1.922 1 98.88 152 PHE A CA 1
ATOM 1203 C C . PHE A 1 152 ? 2.861 19.406 -1.027 1 98.88 152 PHE A C 1
ATOM 1205 O O . PHE A 1 152 ? 2.91 19.203 0.186 1 98.88 152 PHE A O 1
ATOM 1212 N N . ALA A 1 153 ? 3.572 20.297 -1.598 1 98.88 153 ALA A N 1
ATOM 1213 C CA . ALA A 1 153 ? 4.098 21.469 -0.898 1 98.88 153 ALA A CA 1
ATOM 1214 C C . ALA A 1 153 ? 3.041 22.562 -0.787 1 98.88 153 ALA A C 1
ATOM 1216 O O . ALA A 1 153 ? 2.018 22.516 -1.471 1 98.88 153 ALA A O 1
ATOM 1217 N N . LEU A 1 154 ? 3.262 23.469 0.091 1 98.81 154 LEU A N 1
ATOM 1218 C CA . LEU A 1 154 ? 2.342 24.578 0.325 1 98.81 154 LEU A CA 1
ATOM 1219 C C . LEU A 1 154 ? 3.084 25.922 0.32 1 98.81 154 LEU A C 1
ATOM 1221 O O . LEU A 1 154 ? 4.055 26.094 1.059 1 98.81 154 LEU A O 1
ATOM 1225 N N . ALA A 1 155 ? 2.66 26.859 -0.511 1 98.81 155 ALA A N 1
ATOM 1226 C CA . ALA A 1 155 ? 3.234 28.203 -0.55 1 98.81 155 ALA A CA 1
ATOM 1227 C C . ALA A 1 155 ? 2.201 29.25 -0.162 1 98.81 155 ALA A C 1
ATOM 1229 O O . ALA A 1 155 ? 1.055 29.203 -0.614 1 98.81 155 ALA A O 1
ATOM 1230 N N . THR A 1 156 ? 2.605 30.109 0.682 1 98.69 156 THR A N 1
ATOM 1231 C CA . THR A 1 156 ? 1.772 31.219 1.107 1 98.69 156 THR A CA 1
ATOM 1232 C C . THR A 1 156 ? 2.627 32.344 1.695 1 98.69 156 THR A C 1
ATOM 1234 O O . THR A 1 156 ? 3.645 32.094 2.34 1 98.69 156 THR A O 1
ATOM 1237 N N . LYS A 1 157 ? 2.264 33.562 1.379 1 98.12 157 LYS A N 1
ATOM 1238 C CA . LYS A 1 157 ? 2.887 34.75 1.961 1 98.12 157 LYS A CA 1
ATOM 1239 C C . LYS A 1 157 ? 4.398 34.719 1.755 1 98.12 157 LYS A C 1
ATOM 1241 O O . LYS A 1 157 ? 5.156 35.062 2.662 1 98.12 157 LYS A O 1
ATOM 1246 N N . GLY A 1 158 ? 4.793 34.219 0.582 1 98.19 158 GLY A N 1
ATOM 1247 C CA . GLY A 1 158 ? 6.18 34.25 0.153 1 98.19 158 GLY A CA 1
ATOM 1248 C C . GLY A 1 158 ? 7.012 33.094 0.664 1 98.19 158 GLY A C 1
ATOM 1249 O O . GLY A 1 158 ? 8.195 32.969 0.333 1 98.19 158 GLY A O 1
ATOM 1250 N N . ILE A 1 159 ? 6.395 32.219 1.491 1 98.75 159 ILE A N 1
ATOM 1251 C CA . ILE A 1 159 ? 7.145 31.094 2.066 1 98.75 159 ILE A CA 1
ATOM 1252 C C . ILE A 1 159 ? 6.68 29.781 1.447 1 98.75 159 ILE A C 1
ATOM 1254 O O . ILE A 1 159 ? 5.477 29.547 1.306 1 98.75 159 ILE A O 1
ATOM 1258 N N . LEU A 1 160 ? 7.668 28.984 1.069 1 98.81 160 LEU A N 1
ATOM 1259 C CA . LEU A 1 160 ? 7.395 27.625 0.58 1 98.81 160 LEU A CA 1
ATOM 1260 C C . LEU A 1 160 ? 7.629 26.594 1.675 1 98.81 160 LEU A C 1
ATOM 1262 O O . LEU A 1 160 ? 8.758 26.422 2.141 1 98.81 160 LEU A O 1
ATOM 1266 N N . TYR A 1 161 ? 6.609 25.969 2.158 1 98.88 161 TYR A N 1
ATOM 1267 C CA . TYR A 1 161 ? 6.734 24.75 2.936 1 98.88 161 TYR A CA 1
ATOM 1268 C C . TYR A 1 161 ? 6.816 23.531 2.023 1 98.88 161 TYR A C 1
ATOM 1270 O O . TYR A 1 161 ? 5.793 23.031 1.536 1 98.88 161 TYR A O 1
ATOM 1278 N N . ALA A 1 162 ? 7.984 23.078 1.84 1 98.69 162 ALA A N 1
ATOM 1279 C CA . ALA A 1 162 ? 8.312 22.219 0.706 1 98.69 162 ALA A CA 1
ATOM 1280 C C . ALA A 1 162 ? 8.062 20.75 1.039 1 98.69 162 ALA A C 1
ATOM 1282 O O . ALA A 1 162 ? 8.164 19.875 0.169 1 98.69 162 ALA A O 1
ATOM 1283 N N . ALA A 1 163 ? 7.645 20.422 2.301 1 97.88 163 ALA A N 1
ATOM 1284 C CA . ALA A 1 163 ? 7.527 19.031 2.73 1 97.88 163 ALA A CA 1
ATOM 1285 C C . ALA A 1 163 ? 8.781 18.234 2.379 1 97.88 163 ALA A C 1
ATOM 1287 O O . ALA A 1 163 ? 9.898 18.734 2.561 1 97.88 163 ALA A O 1
ATOM 1288 N N . ASP A 1 164 ? 8.648 16.969 2.029 1 98.56 164 ASP A N 1
ATOM 1289 C CA . ASP A 1 164 ? 9.82 16.141 1.739 1 98.56 164 ASP A CA 1
ATOM 1290 C C . ASP A 1 164 ? 10.148 16.172 0.247 1 98.56 164 ASP A C 1
ATOM 1292 O O . ASP A 1 164 ? 10.695 15.195 -0.286 1 98.56 164 ASP A O 1
ATOM 1296 N N . SER A 1 165 ? 9.812 17.344 -0.434 1 98.12 165 SER A N 1
ATOM 1297 C CA . SER A 1 165 ? 10.219 17.5 -1.828 1 98.12 165 SER A CA 1
ATOM 1298 C C . SER A 1 165 ? 11.727 17.625 -1.955 1 98.12 165 SER A C 1
ATOM 1300 O O . SER A 1 165 ? 12.305 17.266 -2.984 1 98.12 165 SER A O 1
ATOM 1302 N N . TYR A 1 166 ? 12.328 18.234 -0.973 1 98.06 166 TYR A N 1
ATOM 1303 C CA . TYR A 1 166 ? 13.781 18.25 -0.895 1 98.06 166 TYR A CA 1
ATOM 1304 C C . TYR A 1 166 ? 14.25 18.203 0.554 1 98.06 166 TYR A C 1
ATOM 1306 O O . TYR A 1 166 ? 13.469 18.469 1.474 1 98.06 166 TYR A O 1
ATOM 1314 N N . PHE A 1 167 ? 15.5 17.844 0.774 1 97.81 167 PHE A N 1
ATOM 1315 C CA . PHE A 1 167 ? 16.125 17.781 2.086 1 97.81 167 PHE A CA 1
ATOM 1316 C C . PHE A 1 167 ? 17.297 18.766 2.176 1 97.81 167 PHE A C 1
ATOM 1318 O O . PHE A 1 167 ? 17.938 19.062 1.169 1 97.81 167 PHE A O 1
ATOM 1325 N N . GLY A 1 168 ? 17.438 19.312 3.434 1 97.5 168 GLY A N 1
ATOM 1326 C CA . GLY A 1 168 ? 18.703 20.016 3.629 1 97.5 168 GLY A CA 1
ATOM 1327 C C . GLY A 1 168 ? 19.922 19.188 3.279 1 97.5 168 GLY A C 1
ATOM 1328 O O . GLY A 1 168 ? 19.859 17.953 3.316 1 97.5 168 GLY A O 1
ATOM 1329 N N . LYS A 1 169 ? 20.984 19.859 2.912 1 97.19 169 LYS A N 1
ATOM 1330 C CA . LYS A 1 169 ? 22.172 19.156 2.426 1 97.19 169 LYS A CA 1
ATOM 1331 C C . LYS A 1 169 ? 22.672 18.156 3.455 1 97.19 169 LYS A C 1
ATOM 1333 O O . LYS A 1 169 ? 23 17.016 3.113 1 97.19 169 LYS A O 1
ATOM 1338 N N . LYS A 1 170 ? 22.734 18.562 4.699 1 97.06 170 LYS A N 1
ATOM 1339 C CA . LYS A 1 170 ? 23.234 17.688 5.754 1 97.06 170 LYS A CA 1
ATOM 1340 C C . LYS A 1 170 ? 22.312 16.469 5.922 1 97.06 170 LYS A C 1
ATOM 1342 O O . LYS A 1 170 ? 22.797 15.344 6.055 1 97.06 170 LYS A O 1
ATOM 1347 N N . GLU A 1 171 ? 20.984 16.688 5.938 1 96.5 171 GLU A N 1
ATOM 1348 C CA . GLU A 1 171 ? 20 15.617 6.098 1 96.5 171 GLU A CA 1
ATOM 1349 C C . GLU A 1 171 ? 20.031 14.656 4.918 1 96.5 171 GLU A C 1
ATOM 1351 O O . GLU A 1 171 ? 19.922 13.438 5.098 1 96.5 171 GLU A O 1
ATOM 1356 N N . LEU A 1 172 ? 20.156 15.242 3.693 1 96.81 172 LEU A N 1
ATOM 1357 C CA . LEU A 1 172 ? 20.25 14.414 2.492 1 96.81 172 LEU A CA 1
ATOM 1358 C C . LEU A 1 172 ? 21.438 13.477 2.555 1 96.81 172 LEU A C 1
ATOM 1360 O O . LEU A 1 172 ? 21.312 12.281 2.287 1 96.81 172 LEU A O 1
ATOM 1364 N N . ASN A 1 173 ? 22.594 13.992 2.959 1 96.5 173 ASN A N 1
ATOM 1365 C CA . ASN A 1 173 ? 23.828 13.203 3.023 1 96.5 173 ASN A CA 1
ATOM 1366 C C . ASN A 1 173 ? 23.75 12.133 4.105 1 96.5 173 ASN A C 1
ATOM 1368 O O . ASN A 1 173 ? 24.328 11.055 3.965 1 96.5 173 ASN A O 1
ATOM 1372 N N . LYS A 1 174 ? 23.047 12.461 5.125 1 94.88 174 LYS A N 1
ATOM 1373 C CA . LYS A 1 174 ? 22.906 11.516 6.234 1 94.88 174 LYS A CA 1
ATOM 1374 C C . LYS A 1 174 ? 22.109 10.281 5.805 1 94.88 174 LYS A C 1
ATOM 1376 O O . LYS A 1 174 ? 22.359 9.18 6.297 1 94.88 174 LYS A O 1
ATOM 1381 N N . HIS A 1 175 ? 21.188 10.414 4.918 1 93.31 175 HIS A N 1
ATOM 1382 C CA . HIS A 1 175 ? 20.328 9.312 4.508 1 93.31 175 HIS A CA 1
ATOM 1383 C C . HIS A 1 175 ? 21.031 8.375 3.543 1 93.31 175 HIS A C 1
ATOM 1385 O O . HIS A 1 175 ? 20.641 7.219 3.385 1 93.31 175 HIS A O 1
ATOM 1391 N N . LYS A 1 176 ? 22.109 8.852 2.918 1 96.06 176 LYS A N 1
ATOM 1392 C CA . LYS A 1 176 ? 22.906 8.109 1.948 1 96.06 176 LYS A CA 1
ATOM 1393 C C . LYS A 1 176 ? 22.078 7.742 0.719 1 96.06 176 LYS A C 1
ATOM 1395 O O . LYS A 1 176 ? 22.328 8.258 -0.375 1 96.06 176 LYS A O 1
ATOM 1400 N N . ILE A 1 177 ? 21.047 6.957 0.873 1 98 177 ILE A N 1
ATOM 1401 C CA . ILE A 1 177 ? 20.047 6.766 -0.167 1 98 177 ILE A CA 1
ATOM 1402 C C . ILE A 1 177 ? 18.688 7.254 0.332 1 98 177 ILE A C 1
ATOM 1404 O O . ILE A 1 177 ? 18.031 6.574 1.12 1 98 177 ILE A O 1
ATOM 1408 N N . PRO A 1 178 ? 18.312 8.414 -0.13 1 97.94 178 PRO A N 1
ATOM 1409 C CA . PRO A 1 178 ? 17.047 8.953 0.365 1 97.94 178 PRO A CA 1
ATOM 1410 C C . PRO A 1 178 ? 15.844 8.133 -0.09 1 97.94 178 PRO A C 1
ATOM 1412 O O . PRO A 1 178 ? 15.828 7.617 -1.21 1 97.94 178 PRO A O 1
ATOM 1415 N N . TYR A 1 179 ? 14.867 8.008 0.758 1 98 179 TYR A N 1
ATOM 1416 C CA . TYR A 1 179 ? 13.648 7.289 0.402 1 98 179 TYR A CA 1
ATOM 1417 C C . TYR A 1 179 ? 12.859 8.047 -0.661 1 98 179 TYR A C 1
ATOM 1419 O O . TYR A 1 179 ? 12.539 9.227 -0.483 1 98 179 TYR A O 1
ATOM 1427 N N . ILE A 1 180 ? 12.578 7.449 -1.771 1 98.62 180 ILE A N 1
ATOM 1428 C CA . ILE A 1 180 ? 11.711 7.941 -2.836 1 98.62 180 ILE A CA 1
ATOM 1429 C C . ILE A 1 180 ? 10.969 6.773 -3.479 1 98.62 180 ILE A C 1
ATOM 1431 O O . ILE A 1 180 ? 11.414 5.625 -3.393 1 98.62 180 ILE A O 1
ATOM 1435 N N . THR A 1 181 ? 9.859 7.031 -4.074 1 98.69 181 THR A N 1
ATOM 1436 C CA . THR A 1 181 ? 9.055 6 -4.727 1 98.69 181 THR A CA 1
ATOM 1437 C C . THR A 1 181 ? 9.242 6.047 -6.242 1 98.69 181 THR A C 1
ATOM 1439 O O . THR A 1 181 ? 8.938 5.082 -6.941 1 98.69 181 THR A O 1
ATOM 1442 N N . CYS A 1 182 ? 9.711 7.152 -6.789 1 98.62 182 CYS A N 1
ATOM 1443 C CA . CYS A 1 182 ? 9.906 7.387 -8.211 1 98.62 182 CYS A CA 1
ATOM 1444 C C . CYS A 1 182 ? 10.969 8.453 -8.453 1 98.62 182 CYS A C 1
ATOM 1446 O O . CYS A 1 182 ? 10.734 9.641 -8.195 1 98.62 182 CYS A O 1
ATOM 1448 N N . ALA A 1 183 ? 12.109 8.086 -8.922 1 98.75 183 ALA A N 1
ATOM 1449 C CA . ALA A 1 183 ? 13.227 9.016 -9.086 1 98.75 183 ALA A CA 1
ATOM 1450 C C . ALA A 1 183 ? 12.898 10.086 -10.125 1 98.75 183 ALA A C 1
ATOM 1452 O O . ALA A 1 183 ? 13.242 11.258 -9.953 1 98.75 183 ALA A O 1
ATOM 1453 N N . LYS A 1 184 ? 12.258 9.672 -11.148 1 98.38 184 LYS A N 1
ATOM 1454 C CA . LYS A 1 184 ? 11.898 10.625 -12.188 1 98.38 184 LYS A CA 1
ATOM 1455 C C . LYS A 1 184 ? 10.977 11.719 -11.648 1 98.38 184 LYS A C 1
ATOM 1457 O O . LYS A 1 184 ? 11.234 12.906 -11.836 1 98.38 184 LYS A O 1
ATOM 1462 N N . ASP A 1 185 ? 9.914 11.266 -10.984 1 98.62 185 ASP A N 1
ATOM 1463 C CA . ASP A 1 185 ? 8.992 12.227 -10.383 1 98.62 185 ASP A CA 1
ATOM 1464 C C . ASP A 1 185 ? 9.711 13.109 -9.367 1 98.62 185 ASP A C 1
ATOM 1466 O O . ASP A 1 185 ? 9.406 14.305 -9.25 1 98.62 185 ASP A O 1
ATOM 1470 N N . THR A 1 186 ? 10.641 12.523 -8.609 1 98.75 186 THR A N 1
ATOM 1471 C CA . THR A 1 186 ? 11.398 13.289 -7.625 1 98.75 186 THR A CA 1
ATOM 1472 C C . THR A 1 186 ? 12.172 14.422 -8.297 1 98.75 186 THR A C 1
ATOM 1474 O O . THR A 1 186 ? 12.062 15.578 -7.891 1 98.75 186 THR A O 1
ATOM 1477 N N . ILE A 1 187 ? 12.891 14.102 -9.305 1 98.69 187 ILE A N 1
ATOM 1478 C CA . ILE A 1 187 ? 13.719 15.102 -9.984 1 98.69 187 ILE A CA 1
ATOM 1479 C C . ILE A 1 187 ? 12.828 16.141 -10.664 1 98.69 187 ILE A C 1
ATOM 1481 O O . ILE A 1 187 ? 13.094 17.344 -10.594 1 98.69 187 ILE A O 1
ATOM 1485 N N . GLU A 1 188 ? 11.758 15.703 -11.297 1 98.62 188 GLU A N 1
ATOM 1486 C CA . GLU A 1 188 ? 10.828 16.641 -11.922 1 98.62 188 GLU A CA 1
ATOM 1487 C C . GLU A 1 188 ? 10.195 17.562 -10.891 1 98.62 188 GLU A C 1
ATOM 1489 O O . GLU A 1 188 ? 10 18.75 -11.156 1 98.62 188 GLU A O 1
ATOM 1494 N N . SER A 1 189 ? 9.805 17.047 -9.742 1 98.81 189 SER A N 1
ATOM 1495 C CA . SER A 1 189 ? 9.258 17.859 -8.664 1 98.81 189 SER A CA 1
ATOM 1496 C C . SER A 1 189 ? 10.273 18.891 -8.172 1 98.81 189 SER A C 1
ATOM 1498 O O . SER A 1 189 ? 9.914 20.031 -7.887 1 98.81 189 SER A O 1
ATOM 1500 N N . LEU A 1 190 ? 11.523 18.469 -8.047 1 98.75 190 LEU A N 1
ATOM 1501 C CA . LEU A 1 190 ? 12.586 19.391 -7.641 1 98.75 190 LEU A CA 1
ATOM 1502 C C . LEU A 1 190 ? 12.742 20.516 -8.656 1 98.75 190 LEU A C 1
ATOM 1504 O O . LEU A 1 190 ? 12.844 21.688 -8.281 1 98.75 190 LEU A O 1
ATOM 1508 N N . GLU A 1 191 ? 12.789 20.141 -9.898 1 98.62 191 GLU A N 1
ATOM 1509 C CA . GLU A 1 191 ? 12.891 21.141 -10.945 1 98.62 191 GLU A CA 1
ATOM 1510 C C . GLU A 1 191 ? 11.711 22.109 -10.898 1 98.62 191 GLU A C 1
ATOM 1512 O O . GLU A 1 191 ? 11.875 23.312 -11.078 1 98.62 191 GLU A O 1
ATOM 1517 N N . LYS A 1 192 ? 10.578 21.625 -10.648 1 98.25 192 LYS A N 1
ATOM 1518 C CA . LYS A 1 192 ? 9.359 22.422 -10.57 1 98.25 192 LYS A CA 1
ATOM 1519 C C . LYS A 1 192 ? 9.453 23.469 -9.469 1 98.25 192 LYS A C 1
ATOM 1521 O O . LYS A 1 192 ? 9.125 24.641 -9.695 1 98.25 192 LYS A O 1
ATOM 1526 N N . ILE A 1 193 ? 9.891 23.062 -8.289 1 97.69 193 ILE A N 1
ATOM 1527 C CA . ILE A 1 193 ? 9.938 24 -7.18 1 97.69 193 ILE A CA 1
ATOM 1528 C C . ILE A 1 193 ? 11.141 24.938 -7.34 1 97.69 193 ILE A C 1
ATOM 1530 O O . ILE A 1 193 ? 11.109 26.078 -6.898 1 97.69 193 ILE A O 1
ATOM 1534 N N . LYS A 1 194 ? 12.164 24.469 -7.961 1 97.19 194 LYS A N 1
ATOM 1535 C CA . LYS A 1 194 ? 13.336 25.312 -8.219 1 97.19 194 LYS A CA 1
ATOM 1536 C C . LYS A 1 194 ? 12.977 26.5 -9.086 1 97.19 194 LYS A C 1
ATOM 1538 O O . LYS A 1 194 ? 13.555 27.578 -8.945 1 97.19 194 LYS A O 1
ATOM 1543 N N . ASP A 1 195 ? 12.094 26.328 -9.938 1 96.06 195 ASP A N 1
ATOM 1544 C CA . ASP A 1 195 ? 11.719 27.359 -10.906 1 96.06 195 ASP A CA 1
ATOM 1545 C C . ASP A 1 195 ? 10.805 28.406 -10.266 1 96.06 195 ASP A C 1
ATOM 1547 O O . ASP A 1 195 ? 10.555 29.469 -10.844 1 96.06 195 ASP A O 1
ATOM 1551 N N . LYS A 1 196 ? 10.359 28.141 -9.07 1 95.06 196 LYS A N 1
ATOM 1552 C CA . LYS A 1 196 ? 9.469 29.078 -8.383 1 95.06 196 LYS A CA 1
ATOM 1553 C C . LYS A 1 196 ? 10.258 30.141 -7.629 1 95.06 196 LYS A C 1
ATOM 1555 O O . LYS A 1 196 ? 11.445 29.938 -7.336 1 95.06 196 LYS A O 1
ATOM 1560 N N . VAL A 1 197 ? 9.609 31.312 -7.465 1 96.5 197 VAL A N 1
ATOM 1561 C CA . VAL A 1 197 ? 10.227 32.406 -6.738 1 96.5 197 VAL A CA 1
ATOM 1562 C C . VAL A 1 197 ? 9.484 32.656 -5.43 1 96.5 197 VAL A C 1
ATOM 1564 O O . VAL A 1 197 ? 8.32 33.062 -5.434 1 96.5 197 VAL A O 1
ATOM 1567 N N . TYR A 1 198 ? 10.062 32.344 -4.398 1 97.81 198 TYR A N 1
ATOM 1568 C CA . TYR A 1 198 ? 9.609 32.594 -3.035 1 97.81 198 TYR A CA 1
ATOM 1569 C C . TYR A 1 198 ? 10.703 33.281 -2.227 1 97.81 198 TYR A C 1
ATOM 1571 O O . TYR A 1 198 ? 11.859 33.344 -2.641 1 97.81 198 TYR A O 1
ATOM 1579 N N . ASP A 1 199 ? 10.289 33.906 -1.037 1 98.25 199 ASP A N 1
ATOM 1580 C CA . ASP A 1 199 ? 11.266 34.562 -0.156 1 98.25 199 ASP A CA 1
ATOM 1581 C C . ASP A 1 199 ? 12.148 33.5 0.538 1 98.25 199 ASP A C 1
ATOM 1583 O O . ASP A 1 199 ? 13.297 33.812 0.876 1 98.25 199 ASP A O 1
ATOM 1587 N N . GLY A 1 200 ? 11.68 32.312 0.68 1 98.38 200 GLY A N 1
ATOM 1588 C CA . GLY A 1 200 ? 12.383 31.219 1.314 1 98.38 200 GLY A CA 1
ATOM 1589 C C . GLY A 1 200 ? 11.578 29.938 1.351 1 98.38 200 GLY A C 1
ATOM 1590 O O . GLY A 1 200 ? 10.414 29.922 0.948 1 98.38 200 GLY A O 1
ATOM 1591 N N . ALA A 1 201 ? 12.258 28.891 1.83 1 98.69 201 ALA A N 1
ATOM 1592 C CA . ALA A 1 201 ? 11.602 27.594 1.845 1 98.69 201 ALA A CA 1
ATOM 1593 C C . ALA A 1 201 ? 11.977 26.797 3.1 1 98.69 201 ALA A C 1
ATOM 1595 O O . ALA A 1 201 ? 13.109 26.875 3.574 1 98.69 201 ALA A O 1
ATOM 1596 N N . VAL A 1 202 ? 11.008 26.141 3.66 1 98.62 202 VAL A N 1
ATOM 1597 C CA . VAL A 1 202 ? 11.172 25.203 4.766 1 98.62 202 VAL A CA 1
ATOM 1598 C C . VAL A 1 202 ? 11.094 23.766 4.242 1 98.62 202 VAL A C 1
ATOM 1600 O O . VAL A 1 202 ? 10.023 23.312 3.83 1 98.62 202 VAL A O 1
ATOM 1603 N N . PRO A 1 203 ? 12.25 23.031 4.168 1 98.12 203 PRO A N 1
ATOM 1604 C CA . PRO A 1 203 ? 12.164 21.609 3.803 1 98.12 203 PRO A CA 1
ATOM 1605 C C . PRO A 1 203 ? 11.547 20.75 4.906 1 98.12 203 PRO A C 1
ATOM 1607 O O . PRO A 1 203 ? 11.383 21.219 6.035 1 98.12 203 PRO A O 1
ATOM 1610 N N . GLY A 1 204 ? 11.031 19.5 4.582 1 96.69 204 GLY A N 1
ATOM 1611 C CA . GLY A 1 204 ? 10.578 18.594 5.621 1 96.69 204 GLY A CA 1
ATOM 1612 C C . GLY A 1 204 ? 11.648 18.266 6.641 1 96.69 204 GLY A C 1
ATOM 1613 O O . GLY A 1 204 ? 11.359 18.125 7.832 1 96.69 204 GLY A O 1
ATOM 1614 N N . HIS A 1 205 ? 12.852 18.156 6.191 1 96.94 205 HIS A N 1
ATOM 1615 C CA . HIS A 1 205 ? 14.031 17.891 7.016 1 96.94 205 HIS A CA 1
ATOM 1616 C C . HIS A 1 205 ? 15.164 18.859 6.688 1 96.94 205 HIS A C 1
ATOM 1618 O O . HIS A 1 205 ? 15.656 18.875 5.559 1 96.94 205 HIS A O 1
ATOM 1624 N N . GLY A 1 206 ? 15.547 19.641 7.656 1 96.81 206 GLY A N 1
ATOM 1625 C CA . GLY A 1 206 ? 16.594 20.641 7.461 1 96.81 206 GLY A CA 1
ATOM 1626 C C . GLY A 1 206 ? 16.156 22.047 7.836 1 96.81 206 GLY A C 1
ATOM 1627 O O . GLY A 1 206 ? 14.977 22.266 8.125 1 96.81 206 GLY A O 1
ATOM 1628 N N . PRO A 1 207 ? 17.047 22.953 7.793 1 96.94 207 PRO A N 1
ATOM 1629 C CA . PRO A 1 207 ? 16.734 24.328 8.203 1 96.94 207 PRO A CA 1
ATOM 1630 C C . PRO A 1 207 ? 16 25.125 7.129 1 96.94 207 PRO A C 1
ATOM 1632 O O . PRO A 1 207 ? 16.031 24.75 5.953 1 96.94 207 PRO A O 1
ATOM 1635 N N . TYR A 1 208 ? 15.328 26.172 7.531 1 98.12 208 TYR A N 1
ATOM 1636 C CA . TYR A 1 208 ? 14.82 27.172 6.602 1 98.12 208 TYR A CA 1
ATOM 1637 C C . TYR A 1 208 ? 15.953 27.766 5.766 1 98.12 208 TYR A C 1
ATOM 1639 O O . TYR A 1 208 ? 17.047 28 6.277 1 98.12 208 TYR A O 1
ATOM 1647 N N . GLU A 1 209 ? 15.594 28.094 4.52 1 97.94 209 GLU A N 1
ATOM 1648 C CA . GLU A 1 209 ? 16.578 28.672 3.609 1 97.94 209 GLU A CA 1
ATOM 1649 C C . GLU A 1 209 ? 15.969 29.781 2.758 1 97.94 209 GLU A C 1
ATOM 1651 O O . GLU A 1 209 ? 14.938 29.578 2.115 1 97.94 209 GLU A O 1
ATOM 1656 N N . GLU A 1 210 ? 16.641 30.844 2.73 1 97.25 210 GLU A N 1
ATOM 1657 C CA . GLU A 1 210 ? 16.266 31.875 1.763 1 97.25 210 GLU A CA 1
ATOM 1658 C C . GLU A 1 210 ? 16.719 31.5 0.355 1 97.25 210 GLU A C 1
ATOM 1660 O O . GLU A 1 210 ? 15.961 31.641 -0.604 1 97.25 210 GLU A O 1
ATOM 1665 N N . ASP A 1 211 ? 17.922 31.047 0.326 1 94.69 211 ASP A N 1
ATOM 1666 C CA . ASP A 1 211 ? 18.406 30.531 -0.951 1 94.69 211 ASP A CA 1
ATOM 1667 C C . ASP A 1 211 ? 18.25 29.016 -1.028 1 94.69 211 ASP A C 1
ATOM 1669 O O . ASP A 1 211 ? 19.234 28.266 -0.983 1 94.69 211 ASP A O 1
ATOM 1673 N N . PHE A 1 212 ? 17.047 28.609 -1.265 1 97.75 212 PHE A N 1
ATOM 1674 C CA . PHE A 1 212 ? 16.75 27.188 -1.284 1 97.75 212 PHE A CA 1
ATOM 1675 C C . PHE A 1 212 ? 17.047 26.594 -2.654 1 97.75 212 PHE A C 1
ATOM 1677 O O . PHE A 1 212 ? 17.109 25.359 -2.801 1 97.75 212 PHE A O 1
ATOM 1684 N N . LYS A 1 213 ? 17.234 27.359 -3.727 1 97.81 213 LYS A N 1
ATOM 1685 C CA . LYS A 1 213 ? 17.453 26.875 -5.082 1 97.81 213 LYS A CA 1
ATOM 1686 C C . LYS A 1 213 ? 18.766 26.094 -5.176 1 97.81 213 LYS A C 1
ATOM 1688 O O . LYS A 1 213 ? 18.859 25.094 -5.887 1 97.81 213 LYS A O 1
ATOM 1693 N N . SER A 1 214 ? 19.797 26.656 -4.473 1 97.62 214 SER A N 1
ATOM 1694 C CA . SER A 1 214 ? 21.078 25.953 -4.465 1 97.62 214 SER A CA 1
ATOM 1695 C C . SER A 1 214 ? 20.953 24.578 -3.818 1 97.62 214 SER A C 1
ATOM 1697 O O . SER A 1 214 ? 21.562 23.609 -4.289 1 97.62 214 SER A O 1
ATOM 1699 N N . THR A 1 215 ? 20.188 24.5 -2.771 1 98.31 215 THR A N 1
ATOM 1700 C CA . THR A 1 215 ? 19.984 23.219 -2.082 1 98.31 215 THR A CA 1
ATOM 1701 C C . THR A 1 215 ? 19.156 22.266 -2.941 1 98.31 215 THR A C 1
ATOM 1703 O O . THR A 1 215 ? 19.422 21.062 -2.977 1 98.31 215 THR A O 1
ATOM 1706 N N . ILE A 1 216 ? 18.188 22.812 -3.605 1 98.62 216 ILE A N 1
ATOM 1707 C CA . ILE A 1 216 ? 17.375 22.016 -4.52 1 98.62 216 ILE A CA 1
ATOM 1708 C C . ILE A 1 216 ? 18.266 21.453 -5.633 1 98.62 216 ILE A C 1
ATOM 1710 O O . ILE A 1 216 ? 18.156 20.281 -5.992 1 98.62 216 ILE A O 1
ATOM 1714 N N . GLN A 1 217 ? 19.109 22.344 -6.191 1 98.5 217 GLN A N 1
ATOM 1715 C CA . GLN A 1 217 ? 20.047 21.875 -7.211 1 98.5 217 GLN A CA 1
ATOM 1716 C C . GLN A 1 217 ? 20.922 20.75 -6.672 1 98.5 217 GLN A C 1
ATOM 1718 O O . GLN A 1 217 ? 21.188 19.766 -7.375 1 98.5 217 GLN A O 1
ATOM 1723 N N . TYR A 1 218 ? 21.344 20.906 -5.445 1 98.44 218 TYR A N 1
ATOM 1724 C CA . TYR A 1 218 ? 22.141 19.859 -4.809 1 98.44 218 TYR A CA 1
ATOM 1725 C C . TYR A 1 218 ? 21.359 18.562 -4.699 1 98.44 218 TYR A C 1
ATOM 1727 O O . TYR A 1 218 ? 21.906 17.484 -4.957 1 98.44 218 TYR A O 1
ATOM 1735 N N . ASN A 1 219 ? 20.141 18.594 -4.289 1 98.81 219 ASN A N 1
ATOM 1736 C CA . ASN A 1 219 ? 19.281 17.406 -4.254 1 98.81 219 ASN A CA 1
ATOM 1737 C C . ASN A 1 219 ? 19.172 16.75 -5.625 1 98.81 219 ASN A C 1
ATOM 1739 O O . ASN A 1 219 ? 19.266 15.523 -5.734 1 98.81 219 ASN A O 1
ATOM 1743 N N . ILE A 1 220 ? 18.906 17.609 -6.711 1 98.81 220 ILE A N 1
ATOM 1744 C CA . ILE A 1 220 ? 18.797 17.094 -8.07 1 98.81 220 ILE A CA 1
ATOM 1745 C C . ILE A 1 220 ? 20.047 16.312 -8.43 1 98.81 220 ILE A C 1
ATOM 1747 O O . ILE A 1 220 ? 19.984 15.164 -8.891 1 98.81 220 ILE A O 1
ATOM 1751 N N . GLU A 1 221 ? 21.188 16.922 -8.172 1 98.75 221 GLU A N 1
ATOM 1752 C CA . GLU A 1 221 ? 22.469 16.281 -8.508 1 98.75 221 GLU A CA 1
ATOM 1753 C C . GLU A 1 221 ? 22.688 15.016 -7.688 1 98.75 221 GLU A C 1
ATOM 1755 O O . GLU A 1 221 ? 23.234 14.039 -8.188 1 98.75 221 GLU A O 1
ATOM 1760 N N . TYR A 1 222 ? 22.297 15.047 -6.457 1 98.69 222 TYR A N 1
ATOM 1761 C CA . TYR A 1 222 ? 22.422 13.891 -5.582 1 98.69 222 TYR A CA 1
ATOM 1762 C C . TYR A 1 222 ? 21.641 12.703 -6.141 1 98.69 222 TYR A C 1
ATOM 1764 O O . TYR A 1 222 ? 22.188 11.594 -6.242 1 98.69 222 TYR A O 1
ATOM 1772 N N . HIS A 1 223 ? 20.375 12.914 -6.496 1 98.69 223 HIS A N 1
ATOM 1773 C CA . HIS A 1 223 ? 19.547 11.859 -7.082 1 98.69 223 HIS A CA 1
ATOM 1774 C C . HIS A 1 223 ? 20.125 11.383 -8.406 1 98.69 223 HIS A C 1
ATOM 1776 O O . HIS A 1 223 ? 20.094 10.188 -8.711 1 98.69 223 HIS A O 1
ATOM 1782 N N . GLN A 1 224 ? 20.594 12.305 -9.242 1 98.56 224 GLN A N 1
ATOM 1783 C CA . GLN A 1 224 ? 21.203 11.945 -10.516 1 98.56 224 GLN A CA 1
ATOM 1784 C C . GLN A 1 224 ? 22.438 11.07 -10.305 1 98.56 224 GLN A C 1
ATOM 1786 O O . GLN A 1 224 ? 22.703 10.156 -11.086 1 98.56 224 GLN A O 1
ATOM 1791 N N . ASN A 1 225 ? 23.172 11.398 -9.258 1 98.25 225 ASN A N 1
ATOM 1792 C CA . ASN A 1 225 ? 24.359 10.602 -8.953 1 98.25 225 ASN A CA 1
ATOM 1793 C C . ASN A 1 225 ? 23.984 9.18 -8.547 1 98.25 225 ASN A C 1
ATOM 1795 O O . ASN A 1 225 ? 24.656 8.219 -8.945 1 98.25 225 ASN A O 1
ATOM 1799 N N . ILE A 1 226 ? 23 9.031 -7.754 1 98.38 226 ILE A N 1
ATOM 1800 C CA . ILE A 1 226 ? 22.547 7.699 -7.371 1 98.38 226 ILE A CA 1
ATOM 1801 C C . ILE A 1 226 ? 22.047 6.957 -8.602 1 98.38 226 ILE A C 1
ATOM 1803 O O . ILE A 1 226 ? 22.344 5.773 -8.789 1 98.38 226 ILE A O 1
ATOM 1807 N N . LEU A 1 227 ? 21.234 7.652 -9.406 1 98.06 227 LEU A N 1
ATOM 1808 C CA . LEU A 1 227 ? 20.75 7.066 -10.648 1 98.06 227 LEU A CA 1
ATOM 1809 C C . LEU A 1 227 ? 21.906 6.578 -11.516 1 98.06 227 LEU A C 1
ATOM 1811 O O . LEU A 1 227 ? 21.859 5.465 -12.047 1 98.06 227 LEU A O 1
ATOM 1815 N N . SER A 1 228 ? 22.922 7.371 -11.648 1 97.31 228 SER A N 1
ATOM 1816 C CA . SER A 1 228 ? 24.109 7 -12.422 1 97.31 228 SER A CA 1
ATOM 1817 C C . SER A 1 228 ? 24.812 5.793 -11.812 1 97.31 228 SER A C 1
ATOM 1819 O O . SER A 1 228 ? 25.328 4.941 -12.539 1 97.31 228 SER A O 1
ATOM 1821 N N . SER A 1 229 ? 24.828 5.773 -10.531 1 97 229 SER A N 1
ATOM 1822 C CA . SER A 1 229 ? 25.453 4.652 -9.836 1 97 229 SER A CA 1
ATOM 1823 C C . SER A 1 229 ? 24.719 3.346 -10.133 1 97 229 SER A C 1
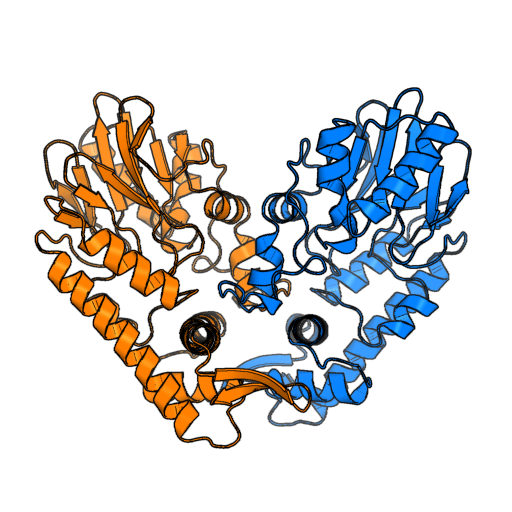ATOM 1825 O O . SER A 1 229 ? 25.359 2.314 -10.367 1 97 229 SER A O 1
ATOM 1827 N N . VAL A 1 230 ? 23.422 3.355 -10.117 1 97.75 230 VAL A N 1
ATOM 1828 C CA . VAL A 1 230 ? 22.641 2.182 -10.469 1 97.75 230 VAL A CA 1
ATOM 1829 C C . VAL A 1 230 ? 22.922 1.773 -11.906 1 97.75 230 VAL A C 1
ATOM 1831 O O . VAL A 1 230 ? 23.125 0.592 -12.195 1 97.75 230 VAL A O 1
ATOM 1834 N N . LYS A 1 231 ? 22.922 2.705 -12.797 1 96.75 231 LYS A N 1
ATOM 1835 C CA . LYS A 1 231 ? 23.172 2.432 -14.211 1 96.75 231 LYS A CA 1
ATOM 1836 C C . LYS A 1 231 ? 24.562 1.808 -14.406 1 96.75 231 LYS A C 1
ATOM 1838 O O . LYS A 1 231 ? 24.719 0.875 -15.195 1 96.75 231 LYS A O 1
ATOM 1843 N N . GLU A 1 232 ? 25.484 2.371 -13.727 1 95.38 232 GLU A N 1
ATOM 1844 C CA . GLU A 1 232 ? 26.844 1.837 -13.812 1 95.38 232 GLU A CA 1
ATOM 1845 C C . GLU A 1 232 ? 26.875 0.372 -13.383 1 95.38 232 GLU A C 1
ATOM 1847 O O . GLU A 1 232 ? 27.531 -0.448 -14.023 1 95.38 232 GLU A O 1
ATOM 1852 N N . MET A 1 233 ? 26.234 0.088 -12.336 1 94.5 233 MET A N 1
ATOM 1853 C CA . MET A 1 233 ? 26.203 -1.287 -11.852 1 94.5 233 MET A CA 1
ATOM 1854 C C . MET A 1 233 ? 25.562 -2.215 -12.875 1 94.5 233 MET A C 1
ATOM 1856 O O . MET A 1 233 ? 26.031 -3.326 -13.102 1 94.5 233 MET A O 1
ATOM 1860 N N . LEU A 1 234 ? 24.484 -1.787 -13.406 1 95.25 234 LEU A N 1
ATOM 1861 C CA . LEU A 1 234 ? 23.797 -2.582 -14.414 1 95.25 234 LEU A CA 1
ATOM 1862 C C . LEU A 1 234 ? 24.672 -2.768 -15.656 1 95.25 234 LEU A C 1
ATOM 1864 O O . LEU A 1 234 ? 24.719 -3.857 -16.219 1 95.25 234 LEU A O 1
ATOM 1868 N N . ASP A 1 235 ? 25.328 -1.743 -16.062 1 93.31 235 ASP A N 1
ATOM 1869 C CA . ASP A 1 235 ? 26.172 -1.788 -17.25 1 93.31 235 ASP A CA 1
ATOM 1870 C C . ASP A 1 235 ? 27.312 -2.775 -17.078 1 93.31 235 ASP A C 1
ATOM 1872 O O . ASP A 1 235 ? 27.828 -3.314 -18.062 1 93.31 235 ASP A O 1
ATOM 1876 N N . ARG A 1 236 ? 27.656 -3.004 -15.953 1 92.69 236 ARG A N 1
ATOM 1877 C CA . ARG A 1 236 ? 28.766 -3.916 -15.695 1 92.69 236 ARG A CA 1
ATOM 1878 C C . ARG A 1 236 ? 28.297 -5.363 -15.641 1 92.69 236 ARG A C 1
ATOM 1880 O O . ARG A 1 236 ? 29.094 -6.285 -15.516 1 92.69 236 ARG A O 1
ATOM 1887 N N . SER A 1 237 ? 27.078 -5.496 -15.727 1 90.25 237 SER A N 1
ATOM 1888 C CA . SER A 1 237 ? 26.516 -6.84 -15.703 1 90.25 237 SER A CA 1
ATOM 1889 C C . SER A 1 237 ? 25.797 -7.164 -17.016 1 90.25 237 SER A C 1
ATOM 1891 O O . SER A 1 237 ? 24.625 -6.832 -17.188 1 90.25 237 SER A O 1
ATOM 1893 N N . ALA A 1 238 ? 26.484 -7.836 -17.922 1 85.94 238 ALA A N 1
ATOM 1894 C CA . ALA A 1 238 ? 25.984 -8.109 -19.266 1 85.94 238 ALA A CA 1
ATOM 1895 C C . ALA A 1 238 ? 24.703 -8.93 -19.203 1 85.94 238 ALA A C 1
ATOM 1897 O O . ALA A 1 238 ? 23.797 -8.742 -20.031 1 85.94 238 ALA A O 1
ATOM 1898 N N . HIS A 1 239 ? 24.594 -9.766 -18.25 1 90.12 239 HIS A N 1
ATOM 1899 C CA . HIS A 1 239 ? 23.438 -10.664 -18.203 1 90.12 239 HIS A CA 1
ATOM 1900 C C . HIS A 1 239 ? 22.359 -10.125 -17.266 1 90.12 239 HIS A C 1
ATOM 1902 O O . HIS A 1 239 ? 21.328 -10.758 -17.078 1 90.12 239 HIS A O 1
ATOM 1908 N N . GLY A 1 240 ? 22.594 -8.883 -16.766 1 95.75 240 GLY A N 1
ATOM 1909 C CA . GLY A 1 240 ? 21.625 -8.281 -15.875 1 95.75 240 GLY A CA 1
ATOM 1910 C C . GLY A 1 240 ? 21.812 -8.688 -14.43 1 95.75 240 GLY A C 1
ATOM 1911 O O . GLY A 1 240 ? 22.672 -9.508 -14.117 1 95.75 240 GLY A O 1
ATOM 1912 N N . LEU A 1 241 ? 21.141 -8.023 -13.633 1 97.06 241 LEU A N 1
ATOM 1913 C CA . LEU A 1 241 ? 21.156 -8.281 -12.195 1 97.06 241 LEU A CA 1
ATOM 1914 C C . LEU A 1 241 ? 19.75 -8.547 -11.68 1 97.06 241 LEU A C 1
ATOM 1916 O O . LEU A 1 241 ? 18.781 -7.945 -12.164 1 97.06 241 LEU A O 1
ATOM 1920 N N . SER A 1 242 ? 19.625 -9.508 -10.695 1 97.12 242 SER A N 1
ATOM 1921 C CA . SER A 1 242 ? 18.344 -9.656 -10.031 1 97.12 242 SER A CA 1
ATOM 1922 C C . SER A 1 242 ? 18.016 -8.43 -9.18 1 97.12 242 SER A C 1
ATOM 1924 O O . SER A 1 242 ? 18.906 -7.66 -8.82 1 97.12 242 SER A O 1
ATOM 1926 N N . HIS A 1 243 ? 16.781 -8.242 -8.969 1 97.25 243 HIS A N 1
ATOM 1927 C CA . HIS A 1 243 ? 16.359 -7.133 -8.117 1 97.25 243 HIS A CA 1
ATOM 1928 C C . HIS A 1 243 ? 17.047 -7.199 -6.754 1 97.25 243 HIS A C 1
ATOM 1930 O O . HIS A 1 243 ? 17.516 -6.184 -6.238 1 97.25 243 HIS A O 1
ATOM 1936 N N . GLU A 1 244 ? 17.172 -8.406 -6.152 1 96.94 244 GLU A N 1
ATOM 1937 C CA . GLU A 1 244 ? 17.844 -8.562 -4.859 1 96.94 244 GLU A CA 1
ATOM 1938 C C . GLU A 1 244 ? 19.312 -8.195 -4.945 1 96.94 244 GLU A C 1
ATOM 1940 O O . GLU A 1 244 ? 19.859 -7.559 -4.035 1 96.94 244 GLU A O 1
ATOM 1945 N N . ASP A 1 245 ? 19.953 -8.477 -6.027 1 96.88 245 ASP A N 1
ATOM 1946 C CA . ASP A 1 245 ? 21.359 -8.164 -6.191 1 96.88 245 ASP A CA 1
ATOM 1947 C C . ASP A 1 245 ? 21.578 -6.652 -6.285 1 96.88 245 ASP A C 1
ATOM 1949 O O . ASP A 1 245 ? 22.484 -6.113 -5.641 1 96.88 245 ASP A O 1
ATOM 1953 N N . ILE A 1 246 ? 20.781 -6.102 -7.051 1 97.62 246 ILE A N 1
ATOM 1954 C CA . ILE A 1 246 ? 21.047 -4.684 -7.258 1 97.62 246 ILE A CA 1
ATOM 1955 C C . ILE A 1 246 ? 20.766 -3.916 -5.965 1 97.62 246 ILE A C 1
ATOM 1957 O O . ILE A 1 246 ? 21.5 -2.971 -5.633 1 97.62 246 ILE A O 1
ATOM 1961 N N . VAL A 1 247 ? 19.781 -4.254 -5.25 1 98.06 247 VAL A N 1
ATOM 1962 C CA . VAL A 1 247 ? 19.5 -3.623 -3.963 1 98.06 247 VAL A CA 1
ATOM 1963 C C . VAL A 1 247 ? 20.672 -3.863 -3.012 1 98.06 247 VAL A C 1
ATOM 1965 O O . VAL A 1 247 ? 21.156 -2.93 -2.369 1 98.06 247 VAL A O 1
ATOM 1968 N N . SER A 1 248 ? 21.125 -5.145 -2.967 1 97.44 248 SER A N 1
ATOM 1969 C CA . SER A 1 248 ? 22.25 -5.496 -2.102 1 97.44 248 SER A CA 1
ATOM 1970 C C . SER A 1 248 ? 23.5 -4.695 -2.463 1 97.44 248 SER A C 1
ATOM 1972 O O . SER A 1 248 ? 24.141 -4.121 -1.587 1 97.44 248 SER A O 1
ATOM 1974 N N . PHE A 1 249 ? 23.781 -4.59 -3.721 1 97 249 PHE A N 1
ATOM 1975 C CA . PHE A 1 249 ? 24.969 -3.891 -4.18 1 97 249 PHE A CA 1
ATOM 1976 C C . PHE A 1 249 ? 24.891 -2.404 -3.854 1 97 249 PHE A C 1
ATOM 1978 O O . PHE A 1 249 ? 25.859 -1.819 -3.361 1 97 249 PHE A O 1
ATOM 1985 N N . MET A 1 250 ? 23.781 -1.862 -4.086 1 97.81 250 MET A N 1
ATOM 1986 C CA . MET A 1 250 ? 23.625 -0.428 -3.859 1 97.81 250 MET A CA 1
ATOM 1987 C C . MET A 1 250 ? 23.703 -0.102 -2.371 1 97.81 250 MET A C 1
ATOM 1989 O O . MET A 1 250 ? 24.328 0.886 -1.977 1 97.81 250 MET A O 1
ATOM 1993 N N . CYS A 1 251 ? 23.047 -0.877 -1.538 1 98.12 251 CYS A N 1
ATOM 1994 C CA . CYS A 1 251 ? 23.109 -0.654 -0.098 1 98.12 251 CYS A CA 1
ATOM 1995 C C . CYS A 1 251 ? 24.547 -0.775 0.412 1 98.12 251 CYS A C 1
ATOM 1997 O O . CYS A 1 251 ? 24.984 0.021 1.246 1 98.12 251 CYS A O 1
ATOM 1999 N N . ALA A 1 252 ? 25.234 -1.746 -0.075 1 97.31 252 ALA A N 1
ATOM 2000 C CA . ALA A 1 252 ? 26.625 -1.911 0.319 1 97.31 252 ALA A CA 1
ATOM 2001 C C . ALA A 1 252 ? 27.469 -0.737 -0.161 1 97.31 252 ALA A C 1
ATOM 2003 O O . ALA A 1 252 ? 28.266 -0.177 0.606 1 97.31 252 ALA A O 1
ATOM 2004 N N . ARG A 1 253 ? 27.312 -0.38 -1.397 1 96 253 ARG A N 1
ATOM 2005 C CA . ARG A 1 253 ? 28.109 0.679 -2.008 1 96 253 ARG A CA 1
ATOM 2006 C C . ARG A 1 253 ? 27.922 1.999 -1.267 1 96 253 ARG A C 1
ATOM 2008 O O . ARG A 1 253 ? 28.875 2.77 -1.119 1 96 253 ARG A O 1
ATOM 2015 N N . HIS A 1 254 ? 26.75 2.244 -0.849 1 96.75 254 HIS A N 1
ATOM 2016 C CA . HIS A 1 254 ? 26.469 3.521 -0.202 1 96.75 254 HIS A CA 1
ATOM 2017 C C . HIS A 1 254 ? 26.578 3.408 1.314 1 96.75 254 HIS A C 1
ATOM 2019 O O . HIS A 1 254 ? 26.281 4.363 2.037 1 96.75 254 H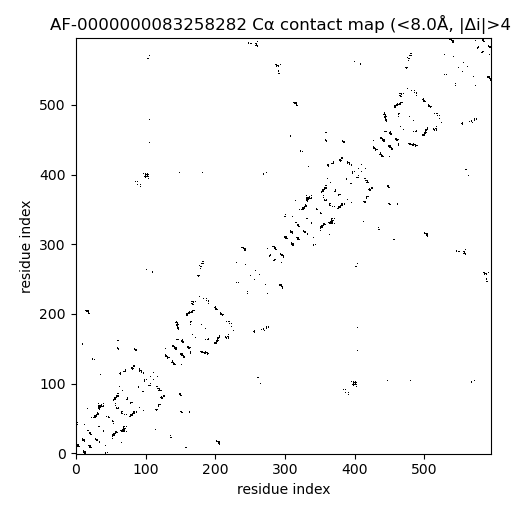IS A O 1
ATOM 2025 N N . ASP A 1 255 ? 26.984 2.281 1.795 1 96.06 255 ASP A N 1
ATOM 2026 C CA . ASP A 1 255 ? 27.297 2.033 3.197 1 96.06 255 ASP A CA 1
ATOM 2027 C C . ASP A 1 255 ? 26.125 2.414 4.105 1 96.06 255 ASP A C 1
ATOM 2029 O O . ASP A 1 255 ? 26.297 3.162 5.07 1 96.06 255 ASP A O 1
ATOM 2033 N N . VAL A 1 256 ? 24.938 1.938 3.719 1 96.94 256 VAL A N 1
ATOM 2034 C CA . VAL A 1 256 ? 23.781 2.24 4.547 1 96.94 256 VAL A CA 1
ATOM 2035 C C . VAL A 1 256 ? 23.719 1.274 5.727 1 96.94 256 VAL A C 1
ATOM 2037 O O . VAL A 1 256 ? 24.359 0.219 5.707 1 96.94 256 VAL A O 1
ATOM 2040 N N . LYS A 1 257 ? 23.031 1.685 6.777 1 93.62 257 LYS A N 1
ATOM 2041 C CA . LYS A 1 257 ? 22.75 0.815 7.914 1 93.62 257 LYS A CA 1
ATOM 2042 C C . LYS A 1 257 ? 21.328 0.289 7.863 1 93.62 257 LYS A C 1
ATOM 2044 O O . LYS A 1 257 ? 20.375 1.031 8.117 1 93.62 257 LYS A O 1
ATOM 2049 N N . ALA A 1 258 ? 21.141 -0.984 7.512 1 92.31 258 ALA A N 1
ATOM 2050 C CA . ALA A 1 258 ? 19.828 -1.584 7.305 1 92.31 258 ALA A CA 1
ATOM 2051 C C . ALA A 1 258 ? 19.75 -2.967 7.949 1 92.31 258 ALA A C 1
ATOM 2053 O O . ALA A 1 258 ? 19.531 -3.965 7.262 1 92.31 258 ALA A O 1
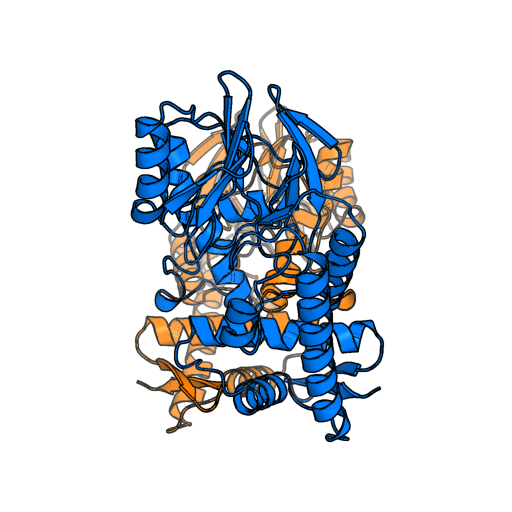ATOM 2054 N N . ASP A 1 259 ? 19.812 -2.949 9.281 1 91.75 259 ASP A N 1
ATOM 2055 C CA . ASP A 1 259 ? 19.859 -4.223 9.992 1 91.75 259 ASP A CA 1
ATOM 2056 C C . ASP A 1 259 ? 18.469 -4.656 10.438 1 91.75 259 ASP A C 1
ATOM 2058 O O . ASP A 1 259 ? 18.281 -5.781 10.906 1 91.75 259 ASP A O 1
ATOM 2062 N N . GLN A 1 260 ? 17.547 -3.799 10.359 1 93.5 260 GLN A N 1
ATOM 2063 C CA . GLN A 1 260 ? 16.156 -4.102 10.688 1 93.5 260 GLN A CA 1
ATOM 2064 C C . GLN A 1 260 ? 15.297 -4.207 9.43 1 93.5 260 GLN A C 1
ATOM 2066 O O . GLN A 1 260 ? 15.57 -3.537 8.43 1 93.5 260 GLN A O 1
ATOM 2071 N N . LEU A 1 261 ? 14.273 -5.094 9.531 1 96.19 261 LEU A N 1
ATOM 2072 C CA . LEU A 1 261 ? 13.414 -5.383 8.391 1 96.19 261 LEU A CA 1
ATOM 2073 C C . LEU A 1 261 ? 12.797 -4.102 7.832 1 96.19 261 LEU A C 1
ATOM 2075 O O . LEU A 1 261 ? 12.828 -3.871 6.621 1 96.19 261 LEU A O 1
ATOM 2079 N N . SER A 1 262 ? 12.297 -3.229 8.695 1 95.38 262 SER A N 1
ATOM 2080 C CA . SER A 1 262 ? 11.633 -1.995 8.281 1 95.38 262 SER A CA 1
ATOM 2081 C C . SER A 1 262 ? 12.594 -1.084 7.523 1 95.38 262 SER A C 1
ATOM 2083 O O . SER A 1 262 ? 12.266 -0.582 6.449 1 95.38 262 SER A O 1
ATOM 2085 N N . MET A 1 263 ? 13.805 -0.878 8.117 1 95.38 263 MET A N 1
ATOM 2086 C CA . MET A 1 263 ? 14.805 -0.014 7.492 1 95.38 263 MET A CA 1
ATOM 2087 C C . MET A 1 263 ? 15.258 -0.588 6.152 1 95.38 263 MET A C 1
ATOM 2089 O O . MET A 1 263 ? 15.414 0.149 5.18 1 95.38 263 MET A O 1
ATOM 2093 N N . PHE A 1 264 ? 15.469 -1.883 6.133 1 97.44 264 PHE A N 1
ATOM 2094 C CA . PHE A 1 264 ? 15.875 -2.502 4.879 1 97.44 264 PHE A CA 1
ATOM 2095 C C . PHE A 1 264 ? 14.812 -2.291 3.805 1 97.44 264 PHE A C 1
ATOM 2097 O O . PHE A 1 264 ? 15.133 -1.977 2.656 1 97.44 264 PHE A O 1
ATOM 2104 N N . MET A 1 265 ? 13.602 -2.459 4.098 1 97.56 265 MET A N 1
ATOM 2105 C CA . MET A 1 265 ? 12.516 -2.34 3.123 1 97.56 265 MET A CA 1
ATOM 2106 C C . MET A 1 265 ? 12.43 -0.918 2.58 1 97.56 265 MET A C 1
ATOM 2108 O O . MET A 1 265 ? 12.086 -0.714 1.415 1 97.56 265 MET A O 1
ATOM 2112 N N . LEU A 1 266 ? 12.727 0.089 3.426 1 97.38 266 LEU A N 1
ATOM 2113 C CA . LEU A 1 266 ? 12.797 1.468 2.953 1 97.38 266 LEU A CA 1
ATOM 2114 C C . LEU A 1 266 ? 13.891 1.626 1.899 1 97.38 266 LEU A C 1
ATOM 2116 O O . LEU A 1 266 ? 13.672 2.256 0.863 1 97.38 266 LEU A O 1
ATOM 2120 N N . PHE A 1 267 ? 15.055 1.062 2.148 1 98.25 267 PHE A N 1
ATOM 2121 C CA . PHE A 1 267 ? 16.156 1.179 1.2 1 98.25 267 PHE A CA 1
ATOM 2122 C C . PHE A 1 267 ? 15.867 0.387 -0.069 1 98.25 267 PHE A C 1
ATOM 2124 O O . PHE A 1 267 ? 16.266 0.794 -1.164 1 98.25 267 PHE A O 1
ATOM 2131 N N . ARG A 1 268 ? 15.211 -0.761 0.102 1 98.38 268 ARG A N 1
ATOM 2132 C CA . ARG A 1 268 ? 14.797 -1.539 -1.062 1 98.38 268 ARG A CA 1
ATOM 2133 C C . ARG A 1 268 ? 13.914 -0.714 -1.987 1 98.38 268 ARG A C 1
ATOM 2135 O O . ARG A 1 268 ? 14.141 -0.677 -3.199 1 98.38 268 ARG A O 1
ATOM 2142 N N . THR A 1 269 ? 12.922 -0.052 -1.426 1 98.56 269 THR A N 1
ATOM 2143 C CA . THR A 1 269 ? 12.023 0.785 -2.207 1 98.56 269 THR A CA 1
ATOM 2144 C C . THR A 1 269 ? 12.773 1.951 -2.84 1 98.56 269 THR A C 1
ATOM 2146 O O . THR A 1 269 ? 12.555 2.277 -4.008 1 98.56 269 THR A O 1
ATOM 2149 N N . ALA A 1 270 ? 13.688 2.525 -2.086 1 98.62 270 ALA A N 1
ATOM 2150 C CA . ALA A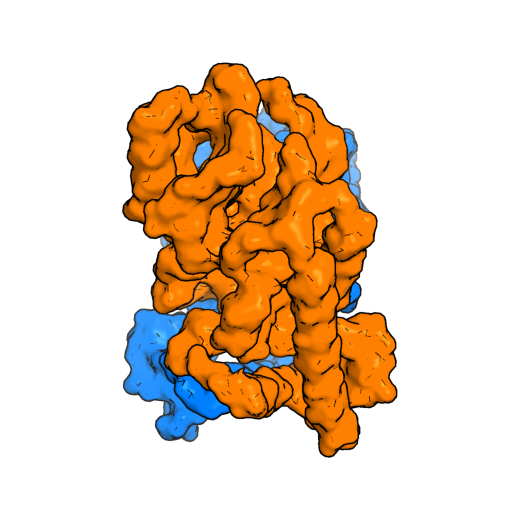 1 270 ? 14.469 3.656 -2.588 1 98.62 270 ALA A CA 1
ATOM 2151 C C . ALA A 1 270 ? 15.305 3.252 -3.799 1 98.62 270 ALA A C 1
ATOM 2153 O O . ALA A 1 270 ? 15.258 3.908 -4.84 1 98.62 270 ALA A O 1
ATOM 2154 N N . VAL A 1 271 ? 16.047 2.193 -3.66 1 98.62 271 VAL A N 1
ATOM 2155 C CA . VAL A 1 271 ? 16.891 1.73 -4.75 1 98.62 271 VAL A CA 1
ATOM 2156 C C . VAL A 1 271 ? 16.031 1.372 -5.961 1 98.62 271 VAL A C 1
ATOM 2158 O O . VAL A 1 271 ? 16.375 1.712 -7.098 1 98.62 271 VAL A O 1
ATOM 2161 N N . SER A 1 272 ? 14.945 0.732 -5.711 1 98.69 272 SER A N 1
ATOM 2162 C CA . SER A 1 272 ? 14.047 0.305 -6.777 1 98.69 272 SER A CA 1
ATOM 2163 C C . SER A 1 272 ? 13.5 1.501 -7.547 1 98.69 272 SER A C 1
ATOM 2165 O O . SER A 1 272 ? 13.219 1.398 -8.742 1 98.69 272 SER A O 1
ATOM 2167 N N . ALA A 1 273 ? 13.328 2.621 -6.895 1 98.81 273 ALA A N 1
ATOM 2168 C CA . ALA A 1 273 ? 12.852 3.832 -7.562 1 98.81 273 ALA A CA 1
ATOM 2169 C C . ALA A 1 273 ? 13.82 4.266 -8.664 1 98.81 273 ALA A C 1
ATOM 2171 O O . ALA A 1 273 ? 13.398 4.762 -9.711 1 98.81 273 ALA A O 1
ATOM 2172 N N . TYR A 1 274 ? 15.086 4.117 -8.391 1 98.69 274 TYR A N 1
ATOM 2173 C CA . TYR A 1 274 ? 16.094 4.492 -9.383 1 98.69 274 TYR A CA 1
ATOM 2174 C C . TYR A 1 274 ? 16.141 3.469 -10.516 1 98.69 274 TYR A C 1
ATOM 2176 O O . TYR A 1 274 ? 16.297 3.832 -11.68 1 98.69 274 TYR A O 1
ATOM 2184 N N . VAL A 1 275 ? 16.016 2.197 -10.172 1 98.38 275 VAL A N 1
ATOM 2185 C CA . VAL A 1 275 ? 15.938 1.153 -11.188 1 98.38 275 VAL A CA 1
ATOM 2186 C C . VAL A 1 275 ? 14.742 1.417 -12.102 1 98.38 275 VAL A C 1
ATOM 2188 O O . VAL A 1 275 ? 14.867 1.346 -13.328 1 98.38 275 VAL A O 1
ATOM 2191 N N . ARG A 1 276 ? 13.672 1.737 -11.5 1 98.44 276 ARG A N 1
ATOM 2192 C CA . ARG A 1 276 ? 12.445 2.033 -12.234 1 98.44 276 ARG A CA 1
ATOM 2193 C C . ARG A 1 276 ? 12.656 3.17 -13.227 1 98.44 276 ARG A C 1
ATOM 2195 O O . ARG A 1 276 ? 12.117 3.141 -14.336 1 98.44 276 ARG A O 1
ATOM 2202 N N . ALA A 1 277 ? 13.359 4.164 -12.844 1 98.25 277 ALA A N 1
ATOM 2203 C CA . ALA A 1 277 ? 13.633 5.305 -13.719 1 98.25 277 ALA A CA 1
ATOM 2204 C C . ALA A 1 277 ? 14.398 4.867 -14.969 1 98.25 277 ALA A C 1
ATOM 2206 O O . ALA A 1 277 ? 14.117 5.348 -16.062 1 98.25 277 ALA A O 1
ATOM 2207 N N . LEU A 1 278 ? 15.367 4.02 -14.758 1 97.62 278 LEU A N 1
ATOM 2208 C CA . LEU A 1 278 ? 16.125 3.523 -15.898 1 97.62 278 LEU A CA 1
ATOM 2209 C C . LEU A 1 278 ? 15.219 2.732 -16.844 1 97.62 278 LEU A C 1
ATOM 2211 O O . LEU A 1 278 ? 15.367 2.814 -18.062 1 97.62 278 LEU A O 1
ATOM 2215 N N . VAL A 1 279 ? 14.305 2.01 -16.297 1 96.75 279 VAL A N 1
ATOM 2216 C CA . VAL A 1 279 ? 13.375 1.229 -17.094 1 96.75 279 VAL A CA 1
ATOM 2217 C C . VAL A 1 279 ? 12.445 2.166 -17.875 1 96.75 279 VAL A C 1
ATOM 2219 O O . VAL A 1 279 ? 12.211 1.969 -19.062 1 96.75 279 VAL A O 1
ATOM 2222 N N . GLU A 1 280 ? 11.969 3.158 -17.234 1 95.38 280 GLU A N 1
ATOM 2223 C CA . GLU A 1 280 ? 11.094 4.133 -17.891 1 95.38 280 GLU A CA 1
ATOM 2224 C C . GLU A 1 280 ? 11.828 4.863 -19.016 1 95.38 280 GLU A C 1
ATOM 2226 O O . GLU A 1 280 ? 11.219 5.25 -20.016 1 95.38 280 GLU A O 1
ATOM 2231 N N . ASP A 1 281 ? 13.062 5.039 -18.828 1 95.88 281 ASP A N 1
ATOM 2232 C CA . ASP A 1 281 ? 13.867 5.742 -19.828 1 95.88 281 ASP A CA 1
ATOM 2233 C C . ASP A 1 281 ? 14.398 4.777 -20.891 1 95.88 281 ASP A C 1
ATOM 2235 O O . ASP A 1 281 ? 15.234 5.148 -21.703 1 95.88 281 ASP A O 1
ATOM 2239 N N . ASN A 1 282 ? 13.898 3.539 -20.859 1 95.94 282 ASN A N 1
ATOM 2240 C CA . ASN A 1 282 ? 14.289 2.494 -21.797 1 95.94 282 ASN A CA 1
ATOM 2241 C C . ASN A 1 282 ? 15.789 2.23 -21.75 1 95.94 282 ASN A C 1
ATOM 2243 O O . ASN A 1 282 ? 16.406 1.938 -22.781 1 95.94 282 ASN A O 1
ATOM 2247 N N . LYS A 1 283 ? 16.453 2.422 -20.641 1 96.12 283 LYS A N 1
ATOM 2248 C CA . LYS A 1 283 ? 17.859 2.1 -20.438 1 96.12 283 LYS A CA 1
ATOM 2249 C C . LYS A 1 283 ? 18.016 0.737 -19.766 1 96.12 283 LYS A C 1
ATOM 2251 O O . LYS A 1 283 ? 19.125 0.184 -19.734 1 96.12 283 LYS A O 1
ATOM 2256 N N . ALA A 1 284 ? 17 0.256 -19.281 1 96.25 284 ALA A N 1
ATOM 2257 C CA . ALA A 1 284 ? 16.922 -1.08 -18.688 1 96.25 284 ALA A CA 1
ATOM 2258 C C . ALA A 1 284 ? 15.531 -1.677 -18.859 1 96.25 284 ALA A C 1
ATOM 2260 O O . ALA A 1 284 ? 14.602 -0.988 -19.297 1 96.25 284 ALA A O 1
ATOM 2261 N N . LYS A 1 285 ? 15.398 -2.889 -18.641 1 95.25 285 LYS A N 1
ATOM 2262 C CA . LYS A 1 285 ? 14.078 -3.523 -18.688 1 95.25 285 LYS A CA 1
ATOM 2263 C C . LYS A 1 285 ? 13.953 -4.598 -17.609 1 95.25 285 LYS A C 1
ATOM 2265 O O . LYS A 1 285 ? 14.945 -5.238 -17.25 1 95.25 285 LYS A O 1
ATOM 2270 N N . PHE A 1 286 ? 12.75 -4.781 -17.109 1 96.75 286 PHE A N 1
ATOM 2271 C CA . PHE A 1 286 ? 12.445 -5.902 -16.219 1 96.75 286 PHE A CA 1
ATOM 2272 C C . PHE A 1 286 ? 12.156 -7.164 -17.031 1 96.75 286 PHE A C 1
ATOM 2274 O O . PHE A 1 286 ? 11.414 -7.117 -18.016 1 96.75 286 PHE A O 1
ATOM 2281 N N . GLU A 1 287 ? 12.734 -8.242 -16.672 1 95.94 287 GLU A N 1
ATOM 2282 C CA . GLU A 1 287 ? 12.461 -9.562 -17.234 1 95.94 287 GLU A CA 1
ATOM 2283 C C . GLU A 1 287 ? 12.391 -10.625 -16.141 1 95.94 287 GLU A C 1
ATOM 2285 O O . GLU A 1 287 ? 13.156 -10.586 -15.18 1 95.94 287 GLU A O 1
ATOM 2290 N N . ILE A 1 288 ? 11.477 -11.469 -16.312 1 97.12 288 ILE A N 1
ATOM 2291 C CA . ILE A 1 288 ? 11.406 -12.586 -15.375 1 97.12 288 ILE A CA 1
ATOM 2292 C C . ILE A 1 288 ? 12.234 -13.75 -15.891 1 97.12 288 ILE A C 1
ATOM 2294 O O . ILE A 1 288 ? 11.977 -14.273 -16.984 1 97.12 288 ILE A O 1
ATOM 2298 N N . GLU A 1 289 ? 13.219 -14.125 -15.172 1 96.25 289 GLU A N 1
ATOM 2299 C CA . GLU A 1 289 ? 14.047 -15.297 -15.469 1 96.25 289 GLU A CA 1
ATOM 2300 C C . GLU A 1 289 ? 14.18 -16.203 -14.242 1 96.25 289 GLU A C 1
ATOM 2302 O O . GLU A 1 289 ? 14.609 -15.742 -13.18 1 96.25 289 GLU A O 1
ATOM 2307 N N . ASN A 1 290 ? 13.742 -17.438 -14.391 1 95.25 290 ASN A N 1
ATOM 2308 C CA . ASN A 1 290 ? 13.812 -18.422 -13.305 1 95.25 290 ASN A CA 1
ATOM 2309 C C . ASN A 1 290 ? 13.133 -17.906 -12.039 1 95.25 290 ASN A C 1
ATOM 2311 O O . ASN A 1 290 ? 13.68 -18.031 -10.945 1 95.25 290 ASN A O 1
ATOM 2315 N N . PHE A 1 291 ? 12.016 -17.297 -12.258 1 97.06 291 PHE A N 1
ATOM 2316 C CA . PHE A 1 291 ? 11.156 -16.797 -11.195 1 97.06 291 PHE A CA 1
ATOM 2317 C C . PHE A 1 291 ? 11.898 -15.758 -10.352 1 97.06 291 PHE A C 1
ATOM 2319 O O . PHE A 1 291 ? 11.797 -15.766 -9.125 1 97.06 291 PHE A O 1
ATOM 2326 N N . ARG A 1 292 ? 12.688 -14.945 -11.008 1 95.75 292 ARG A N 1
ATOM 2327 C CA . ARG A 1 292 ? 13.352 -13.773 -10.445 1 95.75 292 ARG A CA 1
ATOM 2328 C C . ARG A 1 292 ? 13.133 -12.539 -11.32 1 95.75 292 ARG A C 1
ATOM 2330 O O . ARG A 1 292 ? 13.102 -12.641 -12.547 1 95.75 292 ARG A O 1
ATOM 2337 N N . VAL A 1 293 ? 13 -11.461 -10.656 1 97.12 293 VAL A N 1
ATOM 2338 C CA . VAL A 1 293 ? 12.961 -10.211 -11.406 1 97.12 293 VAL A CA 1
ATOM 2339 C C . VAL A 1 293 ? 14.383 -9.789 -11.773 1 97.12 293 VAL A C 1
ATOM 2341 O O . VAL A 1 293 ? 15.164 -9.398 -10.906 1 97.12 293 VAL A O 1
ATOM 2344 N N . MET A 1 294 ? 14.617 -9.867 -13.078 1 97.12 294 MET A N 1
ATOM 2345 C CA . MET A 1 294 ? 15.914 -9.438 -13.586 1 97.12 294 MET A CA 1
ATOM 2346 C C . MET A 1 294 ? 15.828 -8.039 -14.195 1 97.12 294 MET A C 1
ATOM 2348 O O . MET A 1 294 ? 14.844 -7.719 -14.867 1 97.12 294 MET A O 1
ATOM 2352 N N . ILE A 1 295 ? 16.781 -7.27 -13.898 1 97.81 295 ILE A N 1
ATOM 2353 C CA . ILE A 1 295 ? 16.984 -5.98 -14.555 1 97.81 295 ILE A CA 1
ATOM 2354 C C . ILE A 1 295 ? 18.094 -6.09 -15.594 1 97.81 295 ILE A C 1
ATOM 2356 O O . ILE A 1 295 ? 19.25 -6.34 -15.25 1 97.81 295 ILE A O 1
ATOM 2360 N N . LYS A 1 296 ? 17.75 -5.855 -16.797 1 95.75 296 LYS A N 1
ATOM 2361 C CA . LYS A 1 296 ? 18.703 -5.996 -17.891 1 95.75 296 LYS A CA 1
ATOM 2362 C C . LYS A 1 296 ? 18.938 -4.66 -18.594 1 95.75 296 LYS A C 1
ATOM 2364 O O . LYS A 1 296 ? 18 -3.896 -18.797 1 95.75 296 LYS A O 1
ATOM 2369 N N . PRO A 1 297 ? 20.203 -4.5 -18.859 1 92.44 297 PRO A N 1
ATOM 2370 C CA . PRO A 1 297 ? 20.453 -3.281 -19.625 1 92.44 297 PRO A CA 1
ATOM 2371 C C . PRO A 1 297 ? 19.906 -3.359 -21.047 1 92.44 297 PRO A C 1
ATOM 2373 O O . PRO A 1 297 ? 19.812 -4.449 -21.625 1 92.44 297 PRO A O 1
ATOM 2376 N N . VAL A 1 298 ? 19.406 -2.246 -21.562 1 89.44 298 VAL A N 1
ATOM 2377 C CA . VAL A 1 298 ? 18.984 -2.125 -22.953 1 89.44 298 VAL A CA 1
ATOM 2378 C C . VAL A 1 298 ? 20.062 -1.435 -23.766 1 89.44 298 VAL A C 1
ATOM 2380 O O . VAL A 1 298 ? 20.734 -0.515 -23.281 1 89.44 298 VAL A O 1
ATOM 2383 N N . MET B 1 1 ? -21.266 -15.562 -19.266 1 89 1 MET B N 1
ATOM 2384 C CA . MET B 1 1 ? -21.859 -15.18 -17.984 1 89 1 MET B CA 1
ATOM 2385 C C . MET B 1 1 ? -23.375 -15.414 -18 1 89 1 MET B C 1
ATOM 2387 O O . MET B 1 1 ? -24.078 -14.914 -18.875 1 89 1 MET B O 1
ATOM 2391 N N . LYS B 1 2 ? -23.906 -16.391 -17.062 1 93.25 2 LYS B N 1
ATOM 2392 C CA . LYS B 1 2 ? -25.297 -16.828 -17.062 1 93.25 2 LYS B CA 1
ATOM 2393 C C . LYS B 1 2 ? -25.938 -16.625 -15.688 1 93.25 2 LYS B C 1
ATOM 2395 O O . LYS B 1 2 ? -25.344 -16.969 -14.664 1 93.25 2 LYS B O 1
ATOM 2400 N N . MET B 1 3 ? -27.141 -16.078 -15.711 1 97.56 3 MET B N 1
ATOM 2401 C CA . MET B 1 3 ? -27.891 -15.859 -14.484 1 97.56 3 MET B CA 1
ATOM 2402 C C . MET B 1 3 ? -28.422 -17.172 -13.922 1 97.56 3 MET B C 1
ATOM 2404 O O . MET B 1 3 ? -29.047 -17.953 -14.648 1 97.56 3 MET B O 1
ATOM 2408 N N . ASN B 1 4 ? -28.188 -17.453 -12.711 1 98.31 4 ASN B N 1
ATOM 2409 C CA . ASN B 1 4 ? -28.688 -18.609 -11.984 1 98.31 4 ASN B CA 1
ATOM 2410 C C . ASN B 1 4 ? -29.5 -18.203 -10.758 1 98.31 4 ASN B C 1
ATOM 2412 O O . ASN B 1 4 ? -29.016 -17.453 -9.906 1 98.31 4 ASN B O 1
ATOM 2416 N N . ARG B 1 5 ? -30.656 -18.672 -10.688 1 98.38 5 ARG B N 1
ATOM 2417 C CA . ARG B 1 5 ? -31.5 -18.422 -9.523 1 98.38 5 ARG B CA 1
ATOM 2418 C C . ARG B 1 5 ? -31.234 -19.438 -8.422 1 98.38 5 ARG B C 1
ATOM 2420 O O . ARG B 1 5 ? -31.281 -20.656 -8.656 1 98.38 5 ARG B O 1
ATOM 2427 N N . LEU B 1 6 ? -30.984 -19 -7.25 1 98.56 6 LEU B N 1
ATOM 2428 C CA . LEU B 1 6 ? -30.688 -19.875 -6.125 1 98.56 6 LEU B CA 1
ATOM 2429 C C . LEU B 1 6 ? -31.922 -20.062 -5.242 1 98.56 6 LEU B C 1
ATOM 2431 O O . LEU B 1 6 ? -32.125 -21.156 -4.688 1 98.56 6 LEU B O 1
ATOM 2435 N N . ASN B 1 7 ? -32.656 -19.016 -5.07 1 98.25 7 ASN B N 1
ATOM 2436 C CA . ASN B 1 7 ? -33.969 -19 -4.438 1 98.25 7 ASN B CA 1
ATOM 2437 C C . ASN B 1 7 ? -34.781 -17.781 -4.855 1 98.25 7 ASN B C 1
ATOM 2439 O O . ASN B 1 7 ? -34.5 -17.172 -5.887 1 98.25 7 ASN B O 1
ATOM 2443 N N . ASN B 1 8 ? -35.812 -17.438 -4.031 1 97.5 8 ASN B N 1
ATOM 2444 C CA . ASN B 1 8 ? -36.75 -16.422 -4.477 1 97.5 8 ASN B CA 1
ATOM 2445 C C . ASN B 1 8 ? -36.094 -15.055 -4.578 1 97.5 8 ASN B C 1
ATOM 2447 O O . ASN B 1 8 ? -36.562 -14.188 -5.316 1 97.5 8 ASN B O 1
ATOM 2451 N N . ASN B 1 9 ? -34.969 -14.906 -3.912 1 98.31 9 ASN B N 1
ATOM 2452 C CA . ASN B 1 9 ? -34.406 -13.57 -3.795 1 98.31 9 ASN B CA 1
ATOM 2453 C C . ASN B 1 9 ? -32.938 -13.531 -4.277 1 98.31 9 ASN B C 1
ATOM 2455 O O . ASN B 1 9 ? -32.438 -12.469 -4.652 1 98.31 9 ASN B O 1
ATOM 2459 N N . CYS B 1 10 ? -32.344 -14.719 -4.262 1 98.88 10 CYS B N 1
ATOM 2460 C CA . CYS B 1 10 ? -30.891 -14.766 -4.441 1 98.88 10 CYS B CA 1
ATOM 2461 C C . CYS B 1 10 ? -30.531 -15.391 -5.785 1 98.88 10 CYS B C 1
ATOM 2463 O O . CYS B 1 10 ? -31.094 -16.406 -6.172 1 98.88 10 CYS B O 1
ATOM 2465 N N . TYR B 1 11 ? -29.625 -14.742 -6.438 1 98.81 11 TYR B N 1
ATOM 2466 C CA . TYR B 1 11 ? -29.094 -15.172 -7.73 1 98.81 11 TYR B CA 1
ATOM 2467 C C . TYR B 1 11 ? -27.578 -15.055 -7.777 1 98.81 11 TYR B C 1
ATOM 2469 O O . TYR B 1 11 ? -26.969 -14.438 -6.898 1 98.81 11 TYR B O 1
ATOM 2477 N N . TYR B 1 12 ? -26.969 -15.68 -8.758 1 98.69 12 TYR B N 1
ATOM 2478 C CA . TYR B 1 12 ? -25.578 -15.367 -9.094 1 98.69 12 TYR B CA 1
ATOM 2479 C C . TYR B 1 12 ? -25.328 -15.555 -10.586 1 98.69 12 TYR B C 1
ATOM 2481 O O . TYR B 1 12 ? -26.094 -16.234 -11.273 1 98.69 12 TYR B O 1
ATOM 2489 N N . PHE B 1 13 ? -24.375 -14.93 -11.047 1 98.69 13 PHE B N 1
ATOM 2490 C CA . PHE B 1 13 ? -23.938 -15.008 -12.438 1 98.69 13 PHE B CA 1
ATOM 2491 C C . PHE B 1 13 ? -22.594 -15.703 -12.539 1 98.69 13 PHE B C 1
ATOM 2493 O O . PHE B 1 13 ? -21.578 -15.172 -12.086 1 98.69 13 PHE B O 1
ATOM 2500 N N . SER B 1 14 ? -22.672 -16.875 -13.195 1 97 14 SER B N 1
ATOM 2501 C CA . SER B 1 14 ? -21.484 -17.734 -13.266 1 97 14 SER B CA 1
ATOM 2502 C C . SER B 1 14 ? -20.516 -17.266 -14.344 1 97 14 SER B C 1
ATOM 2504 O O . SER B 1 14 ? -20.922 -17.047 -15.492 1 97 14 SER B O 1
ATOM 2506 N N . SER B 1 15 ? -19.312 -17.062 -14.031 1 94.62 15 SER B N 1
ATOM 2507 C CA . SER B 1 15 ? -18.203 -16.672 -14.906 1 94.62 15 SER B CA 1
ATOM 2508 C C . SER B 1 15 ? -16.859 -16.953 -14.25 1 94.62 15 SER B C 1
ATOM 2510 O O . SER B 1 15 ? -16.781 -17.734 -13.289 1 94.62 15 SER B O 1
ATOM 2512 N N . SER B 1 16 ? -15.781 -16.5 -14.93 1 93.75 16 SER B N 1
ATOM 2513 C CA . SER B 1 16 ? -14.477 -16.656 -14.297 1 93.75 16 SER B CA 1
ATOM 2514 C C . SER B 1 16 ? -14.461 -16.016 -12.914 1 93.75 16 SER B C 1
ATOM 2516 O O . SER B 1 16 ? -13.828 -16.531 -11.992 1 93.75 16 SER B O 1
ATOM 2518 N N . VAL B 1 17 ? -15.148 -14.992 -12.688 1 96.19 17 VAL B N 1
ATOM 2519 C CA . VAL B 1 17 ? -15.453 -14.359 -11.406 1 96.19 17 VAL B CA 1
ATOM 2520 C C . VAL B 1 17 ? -16.969 -14.219 -11.242 1 96.19 17 VAL B C 1
ATOM 2522 O O . VAL B 1 17 ? -17.641 -13.648 -12.109 1 96.19 17 VAL B O 1
ATOM 2525 N N . ASN B 1 18 ? -17.453 -14.742 -10.297 1 98.38 18 ASN B N 1
ATOM 2526 C CA . ASN B 1 18 ? -18.906 -14.727 -10.109 1 98.38 18 ASN B CA 1
ATOM 2527 C C . ASN B 1 18 ? -19.391 -13.359 -9.617 1 98.38 18 ASN B C 1
ATOM 2529 O O . ASN B 1 18 ? -18.688 -12.68 -8.875 1 98.38 18 ASN B O 1
ATOM 2533 N N . VAL B 1 19 ? -20.562 -13.023 -9.977 1 98.81 19 VAL B N 1
ATOM 2534 C CA . VAL B 1 19 ? -21.312 -11.867 -9.5 1 98.81 19 VAL B CA 1
ATOM 2535 C C . VAL B 1 19 ? -22.594 -12.32 -8.805 1 98.81 19 VAL B C 1
ATOM 2537 O O . VAL B 1 19 ? -23.328 -13.148 -9.336 1 98.81 19 VAL B O 1
ATOM 2540 N N . GLY B 1 20 ? -22.828 -11.875 -7.578 1 98.88 20 GLY B N 1
ATOM 2541 C CA . GLY B 1 20 ? -24.062 -12.188 -6.867 1 98.88 20 GLY B CA 1
ATOM 2542 C C . GLY B 1 20 ? -25.141 -11.148 -7.07 1 98.88 20 GLY B C 1
ATOM 2543 O O . GLY B 1 20 ? -24.875 -10.031 -7.516 1 98.88 20 GLY B O 1
ATOM 2544 N N . TYR B 1 21 ? -26.344 -11.523 -6.734 1 98.88 21 TYR B N 1
ATOM 2545 C CA . TYR B 1 21 ? -27.469 -10.617 -6.805 1 98.88 21 TYR B CA 1
ATOM 2546 C C . TYR B 1 21 ? -28.562 -11.023 -5.816 1 98.88 21 TYR B C 1
ATOM 2548 O O . TYR B 1 21 ? -28.859 -12.211 -5.672 1 98.88 21 TYR B O 1
ATOM 2556 N N . VAL B 1 22 ? -29.094 -10.023 -5.168 1 98.81 22 VAL B N 1
ATOM 2557 C CA . VAL B 1 22 ? -30.188 -10.203 -4.223 1 98.81 22 VAL B CA 1
ATOM 2558 C C . VAL B 1 22 ? -31.234 -9.102 -4.41 1 98.81 22 VAL B C 1
ATOM 2560 O O . VAL B 1 22 ? -30.875 -7.93 -4.574 1 98.81 22 VAL B O 1
ATOM 2563 N N . HIS B 1 23 ? -32.406 -9.43 -4.363 1 98.31 23 HIS B N 1
ATOM 2564 C CA . HIS B 1 23 ? -33.438 -8.398 -4.406 1 98.31 23 HIS B CA 1
ATOM 2565 C C . HIS B 1 23 ? -34.406 -8.531 -3.229 1 98.31 23 HIS B C 1
ATOM 2567 O O . HIS B 1 23 ? -34.625 -9.633 -2.732 1 98.31 23 HIS B O 1
ATOM 2573 N N . GLU B 1 24 ? -34.875 -7.461 -2.811 1 97.44 24 GLU B N 1
ATOM 2574 C CA . GLU B 1 24 ? -35.906 -7.27 -1.79 1 97.44 24 GLU B CA 1
ATOM 2575 C C . GLU B 1 24 ? -36.812 -6.109 -2.15 1 97.44 24 GLU B C 1
ATOM 2577 O O . GLU B 1 24 ? -36.406 -4.945 -2.102 1 97.44 24 GLU B O 1
ATOM 2582 N N . GLY B 1 25 ? -38 -6.484 -2.527 1 94.88 25 GLY B N 1
ATOM 2583 C CA . GLY B 1 25 ? -38.906 -5.449 -3.002 1 94.88 25 GLY B CA 1
ATOM 2584 C C . GLY B 1 25 ? -38.375 -4.711 -4.219 1 94.88 25 GLY B C 1
ATOM 2585 O O . GLY B 1 25 ? -38.062 -5.332 -5.23 1 94.88 25 GLY B O 1
ATOM 2586 N N . ASN B 1 26 ? -38.312 -3.418 -4.016 1 96 26 ASN B N 1
ATOM 2587 C CA . ASN B 1 26 ? -37.875 -2.586 -5.141 1 96 26 ASN B CA 1
ATOM 2588 C C . ASN B 1 26 ? -36.375 -2.338 -5.117 1 96 26 ASN B C 1
ATOM 2590 O O . ASN B 1 26 ? -35.875 -1.526 -5.895 1 96 26 ASN B O 1
ATOM 2594 N N . ASN B 1 27 ? -35.75 -3.127 -4.281 1 98.31 27 ASN B N 1
ATOM 2595 C CA . ASN B 1 27 ? -34.312 -2.967 -4.16 1 98.31 27 ASN B CA 1
ATOM 2596 C C . ASN B 1 27 ? -33.562 -4.184 -4.699 1 98.31 27 ASN B C 1
ATOM 2598 O O . ASN B 1 27 ? -34 -5.32 -4.52 1 98.31 27 ASN B O 1
ATOM 2602 N N . GLY B 1 28 ? -32.5 -3.912 -5.363 1 98.69 28 GLY B N 1
ATOM 2603 C CA . GLY B 1 28 ? -31.609 -4.938 -5.871 1 98.69 28 GLY B CA 1
ATOM 2604 C C . GLY B 1 28 ? -30.156 -4.652 -5.578 1 98.69 28 GLY B C 1
ATOM 2605 O O . GLY B 1 28 ? -29.672 -3.549 -5.836 1 98.69 28 GLY B O 1
ATOM 2606 N N . LEU B 1 29 ? -29.547 -5.68 -5.066 1 98.88 29 LEU B N 1
ATOM 2607 C CA . LEU B 1 29 ? -28.156 -5.598 -4.633 1 98.88 29 LEU B CA 1
ATOM 2608 C C . LEU B 1 29 ? -27.281 -6.52 -5.469 1 98.88 29 LEU B C 1
ATOM 2610 O O . LEU B 1 29 ? -27.453 -7.738 -5.453 1 98.88 29 LEU B O 1
ATOM 2614 N N . ILE B 1 30 ? -26.422 -5.875 -6.191 1 98.94 30 ILE B N 1
ATOM 2615 C CA . ILE B 1 30 ? -25.375 -6.625 -6.891 1 98.94 30 ILE B CA 1
ATOM 2616 C C . ILE B 1 30 ? -24.172 -6.82 -5.969 1 98.94 30 ILE B C 1
ATOM 2618 O O . ILE B 1 30 ? -23.781 -5.902 -5.246 1 98.94 30 ILE B O 1
ATOM 2622 N N . ILE B 1 31 ? -23.625 -8.039 -5.938 1 98.94 31 ILE B N 1
ATOM 2623 C CA . ILE B 1 31 ? -22.453 -8.375 -5.137 1 98.94 31 ILE B CA 1
ATOM 2624 C C . ILE B 1 31 ? -21.25 -8.609 -6.055 1 98.94 31 ILE B C 1
ATOM 2626 O O . ILE B 1 31 ? -21.188 -9.625 -6.758 1 98.94 31 ILE B O 1
ATOM 2630 N N . ASP B 1 32 ? -20.297 -7.656 -6.066 1 98.81 32 ASP B N 1
ATOM 2631 C CA . ASP B 1 32 ? -19.141 -7.547 -6.941 1 98.81 32 ASP B CA 1
ATOM 2632 C C . ASP B 1 32 ? -19.562 -7.211 -8.375 1 98.81 32 ASP B C 1
ATOM 2634 O O . ASP B 1 32 ? -20.734 -7.34 -8.727 1 98.81 32 ASP B O 1
ATOM 2638 N N . ALA B 1 33 ? -18.625 -6.73 -9.172 1 98.62 33 ALA B N 1
ATOM 2639 C CA . ALA B 1 33 ? -18.984 -6.062 -10.414 1 98.62 33 ALA B CA 1
ATOM 2640 C C . ALA B 1 33 ? -18.125 -6.559 -11.57 1 98.62 33 ALA B C 1
ATOM 2642 O O . ALA B 1 33 ? -17.875 -5.824 -12.531 1 98.62 33 ALA B O 1
ATOM 2643 N N . ALA B 1 34 ? -17.672 -7.754 -11.477 1 98 34 ALA B N 1
ATOM 2644 C CA . ALA B 1 34 ? -16.891 -8.383 -12.547 1 98 34 ALA B CA 1
ATOM 2645 C C . ALA B 1 34 ? -15.664 -7.559 -12.898 1 98 34 ALA B C 1
ATOM 2647 O O . ALA B 1 34 ? -15.312 -6.621 -12.18 1 98 34 ALA B O 1
ATOM 2648 N N . ILE B 1 35 ? -14.891 -7.945 -14.008 1 97.69 35 ILE B N 1
ATOM 2649 C CA . ILE B 1 35 ? -13.531 -7.492 -14.281 1 97.69 35 ILE B CA 1
ATOM 2650 C C . ILE B 1 35 ? -13.578 -6.141 -14.992 1 97.69 35 ILE B C 1
ATOM 2652 O O . ILE B 1 35 ? -12.602 -5.379 -14.945 1 97.69 35 ILE B O 1
ATOM 2656 N N . ASP B 1 36 ? -14.711 -5.805 -15.727 1 97.56 36 ASP B N 1
ATOM 2657 C CA . ASP B 1 36 ? -14.781 -4.547 -16.469 1 97.56 36 ASP B CA 1
ATOM 2658 C C . ASP B 1 36 ? -16.219 -4.234 -16.875 1 97.56 36 ASP B C 1
ATOM 2660 O O . ASP B 1 36 ? -17.141 -4.977 -16.547 1 97.56 36 ASP B O 1
ATOM 2664 N N . GLN B 1 37 ? -16.391 -3.127 -17.547 1 97.94 37 GLN B N 1
ATOM 2665 C CA . GLN B 1 37 ? -17.703 -2.639 -17.984 1 97.94 37 GLN B CA 1
ATOM 2666 C C . GLN B 1 37 ? -18.391 -3.645 -18.906 1 97.94 37 GLN B C 1
ATOM 2668 O O . GLN B 1 37 ? -19.594 -3.877 -18.797 1 97.94 37 GLN B O 1
ATOM 2673 N N . SER B 1 38 ? -17.609 -4.25 -19.828 1 97.94 38 SER B N 1
ATOM 2674 C CA . SER B 1 38 ? -18.203 -5.207 -20.75 1 97.94 38 SER B CA 1
ATOM 2675 C C . SER B 1 38 ? -18.781 -6.41 -20.016 1 97.94 38 SER B C 1
ATOM 2677 O O . SER B 1 38 ? -19.891 -6.863 -20.328 1 97.94 38 SER B O 1
ATOM 2679 N N . ALA B 1 39 ? -18.094 -6.883 -19.016 1 97.88 39 ALA B N 1
ATOM 2680 C CA . ALA B 1 39 ? -18.547 -8.047 -18.266 1 97.88 39 ALA B CA 1
ATOM 2681 C C . ALA B 1 39 ? -19.781 -7.715 -17.422 1 97.88 39 ALA B C 1
ATOM 2683 O O . ALA B 1 39 ? -20.75 -8.469 -17.422 1 97.88 39 ALA B O 1
ATOM 2684 N N . ILE B 1 40 ? -19.781 -6.543 -16.75 1 98.44 40 ILE B N 1
ATOM 2685 C CA . ILE B 1 40 ? -20.891 -6.246 -15.844 1 98.44 40 ILE B CA 1
ATOM 2686 C C . ILE B 1 40 ? -22.141 -5.895 -16.656 1 98.44 40 ILE B C 1
ATOM 2688 O O . ILE B 1 40 ? -23.266 -6.09 -16.188 1 98.44 40 ILE B O 1
ATOM 2692 N N . ARG B 1 41 ? -22.031 -5.438 -17.828 1 98.38 41 ARG B N 1
ATOM 2693 C CA . ARG B 1 41 ? -23.172 -5.145 -18.688 1 98.38 41 ARG B CA 1
ATOM 2694 C C . ARG B 1 41 ? -23.938 -6.418 -19.031 1 98.38 41 ARG B C 1
ATOM 2696 O O . ARG B 1 41 ? -25.156 -6.379 -19.234 1 98.38 41 ARG B O 1
ATOM 2703 N N . LYS B 1 42 ? -23.203 -7.555 -19.141 1 98.31 42 LYS B N 1
ATOM 2704 C CA . LYS B 1 42 ? -23.891 -8.828 -19.359 1 98.31 42 LYS B CA 1
ATOM 2705 C C . LYS B 1 42 ? -24.812 -9.164 -18.188 1 98.31 42 LYS B C 1
ATOM 2707 O O . LYS B 1 42 ? -25.891 -9.703 -18.391 1 98.31 42 LYS B O 1
ATOM 2712 N N . VAL B 1 43 ? -24.328 -8.883 -17 1 98.56 43 VAL B N 1
ATOM 2713 C CA . VAL B 1 43 ? -25.141 -9.094 -15.797 1 98.56 43 VAL B CA 1
ATOM 2714 C C . VAL B 1 43 ? -26.344 -8.164 -15.82 1 98.56 43 VAL B C 1
ATOM 2716 O O . VAL B 1 43 ? -27.484 -8.609 -15.664 1 98.56 43 VAL B O 1
ATOM 2719 N N . VAL B 1 44 ? -26.141 -6.863 -16.078 1 98.5 44 VAL B N 1
ATOM 2720 C CA . VAL B 1 44 ? -27.172 -5.836 -16.031 1 98.5 44 VAL B CA 1
ATOM 2721 C C . VAL B 1 44 ? -28.234 -6.145 -17.078 1 98.5 44 VAL B C 1
ATOM 2723 O O . VAL B 1 44 ? -29.438 -6.031 -16.812 1 98.5 44 VAL B O 1
ATOM 2726 N N . ARG B 1 45 ? -27.828 -6.512 -18.25 1 98.31 45 ARG B N 1
ATOM 2727 C CA . ARG B 1 45 ? -28.766 -6.84 -19.312 1 98.31 45 ARG B CA 1
ATOM 2728 C C . ARG B 1 45 ? -29.734 -7.93 -18.859 1 98.31 45 ARG B C 1
ATOM 2730 O O . ARG B 1 45 ? -30.938 -7.836 -19.109 1 98.31 45 ARG B O 1
ATOM 2737 N N . GLN B 1 46 ? -29.234 -8.969 -18.297 1 98.56 46 GLN B N 1
ATOM 2738 C CA . GLN B 1 46 ? -30.078 -10.07 -17.828 1 98.56 46 GLN B CA 1
ATOM 2739 C C . GLN B 1 46 ? -30.984 -9.641 -16.688 1 98.56 46 GLN B C 1
ATOM 2741 O O . GLN B 1 46 ? -32.125 -10.07 -16.609 1 98.56 46 GLN B O 1
ATOM 2746 N N . LEU B 1 47 ? -30.453 -8.781 -15.797 1 98.56 47 LEU B N 1
ATOM 2747 C CA . LEU B 1 47 ? -31.297 -8.258 -14.719 1 98.56 47 LEU B CA 1
ATOM 2748 C C . LEU B 1 47 ? -32.438 -7.402 -15.281 1 98.56 47 LEU B C 1
ATOM 2750 O O . LEU B 1 47 ? -33.562 -7.52 -14.844 1 98.56 47 LEU B O 1
ATOM 2754 N N . GLU B 1 48 ? -32.094 -6.57 -16.188 1 98.38 48 GLU B N 1
ATOM 2755 C CA . GLU B 1 48 ? -33.094 -5.727 -16.812 1 98.38 48 GLU B CA 1
ATOM 2756 C C . GLU B 1 48 ? -34.125 -6.562 -17.562 1 98.38 48 GLU B C 1
ATOM 2758 O O . GLU B 1 48 ? -35.344 -6.293 -17.484 1 98.38 48 GLU B O 1
ATOM 2763 N N . GLU B 1 49 ? -33.656 -7.512 -18.312 1 98.06 49 GLU B N 1
ATOM 2764 C CA . GLU B 1 49 ? -34.562 -8.406 -19.016 1 98.06 49 GLU B CA 1
ATOM 2765 C C . GLU B 1 49 ? -35.531 -9.094 -18.031 1 98.06 49 GLU B C 1
ATOM 2767 O O . GLU B 1 49 ? -36.688 -9.32 -18.359 1 98.06 49 GLU B O 1
ATOM 2772 N N . ALA B 1 50 ? -35.062 -9.406 -16.906 1 97.88 50 ALA B N 1
ATOM 2773 C CA . ALA B 1 50 ? -35.875 -10.07 -15.891 1 97.88 50 ALA B CA 1
ATOM 2774 C C . ALA B 1 50 ? -36.625 -9.055 -15.039 1 97.88 50 ALA B C 1
ATOM 2776 O O . ALA B 1 50 ? -37.312 -9.422 -14.086 1 97.88 50 ALA B O 1
ATOM 2777 N N . GLU B 1 51 ? -36.5 -7.793 -15.312 1 97.62 51 GLU B N 1
ATOM 2778 C CA . GLU B 1 51 ? -37.125 -6.699 -14.602 1 97.62 51 GLU B CA 1
ATOM 2779 C C . GLU B 1 51 ? -36.75 -6.707 -13.117 1 97.62 51 GLU B C 1
ATOM 2781 O O . GLU B 1 51 ? -37.625 -6.512 -12.258 1 97.62 51 GLU B O 1
ATOM 2786 N N . LEU B 1 52 ? -35.625 -7.016 -12.82 1 98.31 52 LEU B N 1
ATOM 2787 C CA . LEU B 1 52 ? -35.094 -6.984 -11.461 1 98.31 52 LEU B CA 1
ATOM 2788 C C . LEU B 1 52 ? -34.375 -5.66 -11.188 1 98.31 52 LEU B C 1
ATOM 2790 O O . LEU B 1 52 ? -33.656 -5.141 -12.055 1 98.31 52 LEU B O 1
ATOM 2794 N N . PRO B 1 53 ? -34.562 -5.148 -10.023 1 98.31 53 PRO B N 1
ATOM 2795 C CA . PRO B 1 53 ? -34.062 -3.807 -9.727 1 98.31 53 PRO B CA 1
ATOM 2796 C C . PRO B 1 53 ? -32.562 -3.791 -9.5 1 98.31 53 PRO B C 1
ATOM 2798 O O . PRO B 1 53 ? -31.969 -4.805 -9.102 1 98.31 53 PRO B O 1
ATOM 2801 N N . ILE B 1 54 ? -31.938 -2.734 -9.805 1 98.75 54 ILE B N 1
ATOM 2802 C CA . ILE B 1 54 ? -30.516 -2.467 -9.578 1 98.75 54 ILE B CA 1
ATOM 2803 C C . ILE B 1 54 ? -30.359 -1.156 -8.812 1 98.75 54 ILE B C 1
ATOM 2805 O O . ILE B 1 54 ? -30.453 -0.074 -9.391 1 98.75 54 ILE B O 1
ATOM 2809 N N . THR B 1 55 ? -30.188 -1.325 -7.402 1 98.75 55 THR B N 1
ATOM 2810 C CA . THR B 1 55 ? -30.172 -0.11 -6.594 1 98.75 55 THR B CA 1
ATOM 2811 C C . THR B 1 55 ? -28.938 -0.065 -5.703 1 98.75 55 THR B C 1
ATOM 2813 O O . THR B 1 55 ? -28.578 0.997 -5.195 1 98.75 55 THR B O 1
ATOM 2816 N N . HIS B 1 56 ? -28.328 -1.211 -5.465 1 98.88 56 HIS B N 1
ATOM 2817 C CA . HIS B 1 56 ? -27.188 -1.313 -4.559 1 98.88 56 HIS B CA 1
ATOM 2818 C C . HIS B 1 56 ? -26.062 -2.154 -5.168 1 98.88 56 HIS B C 1
ATOM 2820 O O . HIS B 1 56 ? -26.328 -3.027 -6 1 98.88 56 HIS B O 1
ATOM 2826 N N . LEU B 1 57 ? -24.891 -1.839 -4.785 1 98.94 57 LEU B N 1
ATOM 2827 C CA . LEU B 1 57 ? -23.688 -2.617 -5.121 1 98.94 57 LEU B CA 1
ATOM 2828 C C . LEU B 1 57 ? -22.812 -2.824 -3.889 1 98.94 57 LEU B C 1
ATOM 2830 O O . LEU B 1 57 ? -22.484 -1.864 -3.188 1 98.94 57 LEU B O 1
ATOM 2834 N N . PHE B 1 58 ? -22.578 -4.082 -3.568 1 98.94 58 PHE B N 1
ATOM 2835 C CA . PHE B 1 58 ? -21.609 -4.426 -2.529 1 98.94 58 PHE B CA 1
ATOM 2836 C C . PHE B 1 58 ? -20.328 -4.961 -3.141 1 98.94 58 PHE B C 1
ATOM 2838 O O . PHE B 1 58 ? -20.344 -5.922 -3.914 1 98.94 58 PHE B O 1
ATOM 2845 N N . ILE B 1 59 ? -19.219 -4.285 -2.863 1 98.94 59 ILE B N 1
ATOM 2846 C CA . ILE B 1 59 ? -17.906 -4.75 -3.285 1 98.94 59 ILE B CA 1
ATOM 2847 C C . ILE B 1 59 ? -17.234 -5.488 -2.133 1 98.94 59 ILE B C 1
ATOM 2849 O O . ILE B 1 59 ? -16.891 -4.879 -1.114 1 98.94 59 ILE B O 1
ATOM 2853 N N . THR B 1 60 ? -17.047 -6.758 -2.344 1 98.88 60 THR B N 1
ATOM 2854 C CA . THR B 1 60 ? -16.547 -7.621 -1.278 1 98.88 60 THR B CA 1
ATOM 2855 C C . THR B 1 60 ? -15.109 -7.277 -0.931 1 98.88 60 THR B C 1
ATOM 2857 O O . THR B 1 60 ? -14.727 -7.281 0.242 1 98.88 60 THR B O 1
ATOM 2860 N N . HIS B 1 61 ? -14.266 -7.121 -1.969 1 98.81 61 HIS B N 1
ATOM 2861 C CA . HIS B 1 61 ? -12.875 -6.742 -1.786 1 98.81 61 HIS B CA 1
ATOM 2862 C C . HIS B 1 61 ? -12.32 -6.055 -3.031 1 98.81 61 HIS B C 1
ATOM 2864 O O . HIS B 1 61 ? -12.969 -6.047 -4.078 1 98.81 61 HIS B O 1
ATOM 2870 N N . ALA B 1 62 ? -11.133 -5.461 -2.91 1 98.62 62 ALA B N 1
ATOM 2871 C CA . ALA B 1 62 ? -10.688 -4.445 -3.855 1 98.62 62 ALA B CA 1
ATOM 2872 C C . ALA B 1 62 ? -9.781 -5.051 -4.926 1 98.62 62 ALA B C 1
ATOM 2874 O O . ALA B 1 62 ? -8.852 -4.398 -5.406 1 98.62 62 ALA B O 1
ATOM 2875 N N . HIS B 1 63 ? -9.945 -6.328 -5.34 1 98.56 63 HIS B N 1
ATOM 2876 C CA . HIS B 1 63 ? -9.297 -6.852 -6.535 1 98.56 63 HIS B CA 1
ATOM 2877 C C . HIS B 1 63 ? -10.078 -6.488 -7.793 1 98.56 63 HIS B C 1
ATOM 2879 O O . HIS B 1 63 ? -11.312 -6.574 -7.809 1 98.56 63 HIS B O 1
ATOM 2885 N N . ALA B 1 64 ? -9.359 -6.141 -8.844 1 98 64 ALA B N 1
ATOM 2886 C CA . ALA B 1 64 ? -9.938 -5.516 -10.031 1 98 64 ALA B CA 1
ATOM 2887 C C . ALA B 1 64 ? -10.977 -6.43 -10.68 1 98 64 ALA B C 1
ATOM 2889 O O . ALA B 1 64 ? -11.992 -5.957 -11.195 1 98 64 ALA B O 1
ATOM 2890 N N . ASP B 1 65 ? -10.766 -7.691 -10.641 1 97.75 65 ASP B N 1
ATOM 2891 C CA . ASP B 1 65 ? -11.703 -8.602 -11.289 1 97.75 65 ASP B CA 1
ATOM 2892 C C . ASP B 1 65 ? -13.016 -8.68 -10.516 1 97.75 65 ASP B C 1
ATOM 2894 O O . ASP B 1 65 ? -14 -9.234 -11 1 97.75 65 ASP B O 1
ATOM 2898 N N . HIS B 1 66 ? -13.07 -8.078 -9.359 1 98.56 66 HIS B N 1
ATOM 2899 C CA . HIS B 1 66 ? -14.305 -8.078 -8.586 1 98.56 66 HIS B CA 1
ATOM 2900 C C . HIS B 1 66 ? -14.977 -6.711 -8.602 1 98.56 66 HIS B C 1
ATOM 2902 O O . HIS B 1 66 ? -16.156 -6.59 -8.297 1 98.56 66 HIS B O 1
ATOM 2908 N N . TYR B 1 67 ? -14.273 -5.672 -8.922 1 98.75 67 TYR B N 1
ATOM 2909 C CA . TYR B 1 67 ? -14.93 -4.371 -8.836 1 98.75 67 TYR B CA 1
ATOM 2910 C C . TYR B 1 67 ? -14.758 -3.586 -10.133 1 98.75 67 TYR B C 1
ATOM 2912 O O . TYR B 1 67 ? -15.242 -2.455 -10.25 1 98.75 67 TYR B O 1
ATOM 2920 N N . GLY B 1 68 ? -14.094 -4.168 -11.195 1 98.56 68 GLY B N 1
ATOM 2921 C CA . GLY B 1 68 ? -13.719 -3.475 -12.422 1 98.56 68 GLY B CA 1
ATOM 2922 C C . GLY B 1 68 ? -14.898 -2.842 -13.133 1 98.56 68 GLY B C 1
ATOM 2923 O O . GLY B 1 68 ? -14.742 -1.843 -13.836 1 98.56 68 GLY B O 1
ATOM 2924 N N . GLY B 1 69 ? -16.125 -3.395 -12.945 1 98.69 69 GLY B N 1
ATOM 2925 C CA . GLY B 1 69 ? -17.328 -2.869 -13.578 1 98.69 69 GLY B CA 1
ATOM 2926 C C . GLY B 1 69 ? -18.109 -1.937 -12.672 1 98.69 69 GLY B C 1
ATOM 2927 O O . GLY B 1 69 ? -19.172 -1.429 -13.062 1 98.69 69 GLY B O 1
ATOM 2928 N N . ALA B 1 70 ? -17.578 -1.645 -11.469 1 98.81 70 ALA B N 1
ATOM 2929 C CA . ALA B 1 70 ? -18.344 -0.916 -10.461 1 98.81 70 ALA B CA 1
ATOM 2930 C C . ALA B 1 70 ? -18.594 0.527 -10.891 1 98.81 70 ALA B C 1
ATOM 2932 O O . ALA B 1 70 ? -19.672 1.071 -10.68 1 98.81 70 ALA B O 1
ATOM 2933 N N . ALA B 1 71 ? -17.594 1.15 -11.469 1 98.69 71 ALA B N 1
ATOM 2934 C CA . ALA B 1 71 ? -17.734 2.535 -11.906 1 98.69 71 ALA B CA 1
ATOM 2935 C C . ALA B 1 71 ? -18.875 2.672 -12.922 1 98.69 71 ALA B C 1
ATOM 2937 O O . ALA B 1 71 ? -19.609 3.662 -12.906 1 98.69 71 ALA B O 1
ATOM 2938 N N . TYR B 1 72 ? -19.016 1.678 -13.797 1 98.69 72 TYR B N 1
ATOM 2939 C CA . TYR B 1 72 ? -20.094 1.655 -14.766 1 98.69 72 TYR B CA 1
ATOM 2940 C C . TYR B 1 72 ? -21.453 1.636 -14.062 1 98.69 72 TYR B C 1
ATOM 2942 O O . TYR B 1 72 ? -22.359 2.404 -14.406 1 98.69 72 TYR B O 1
ATOM 2950 N N . LEU B 1 73 ? -21.594 0.743 -13.078 1 98.81 73 LEU B N 1
ATOM 2951 C CA . LEU B 1 73 ? -22.859 0.638 -12.344 1 98.81 73 LEU B CA 1
ATOM 2952 C C . LEU B 1 73 ? -23.172 1.943 -11.617 1 98.81 73 LEU B C 1
ATOM 2954 O O . LEU B 1 73 ? -24.328 2.398 -11.633 1 98.81 73 LEU B O 1
ATOM 2958 N N . LYS B 1 74 ? -22.188 2.504 -10.922 1 98.56 74 LYS B N 1
ATOM 2959 C CA . LYS B 1 74 ? -22.375 3.75 -10.188 1 98.56 74 LYS B CA 1
ATOM 2960 C C . LYS B 1 74 ? -22.859 4.867 -11.117 1 98.56 74 LYS B C 1
ATOM 2962 O O . LYS B 1 74 ? -23.766 5.617 -10.773 1 98.56 74 LYS B O 1
ATOM 2967 N N . LYS B 1 75 ? -22.281 4.996 -12.281 1 97.81 75 LYS B N 1
ATOM 2968 C CA . LYS B 1 75 ? -22.562 6.074 -13.227 1 97.81 75 LYS B CA 1
ATOM 2969 C C . LYS B 1 75 ? -23.922 5.891 -13.883 1 97.81 75 LYS B C 1
ATOM 2971 O O . LYS B 1 75 ? -24.688 6.852 -14.023 1 97.81 75 LYS B O 1
ATOM 2976 N N . HIS B 1 76 ? -24.344 4.684 -14.258 1 97.94 76 HIS B N 1
ATOM 2977 C CA . HIS B 1 76 ? -25.484 4.469 -15.125 1 97.94 76 HIS B CA 1
ATOM 2978 C C . HIS B 1 76 ? -26.734 4.09 -14.32 1 97.94 76 HIS B C 1
ATOM 2980 O O . HIS B 1 76 ? -27.859 4.297 -14.773 1 97.94 76 HIS B O 1
ATOM 2986 N N . TYR B 1 77 ? -26.531 3.578 -13.18 1 97.56 77 TYR B N 1
ATOM 2987 C CA . TYR B 1 77 ? -27.688 3.145 -12.391 1 97.56 77 TYR B CA 1
ATOM 2988 C C . TYR B 1 77 ? -27.719 3.861 -11.047 1 97.56 77 TYR B C 1
ATOM 2990 O O . TYR B 1 77 ? -28.672 3.721 -10.289 1 97.56 77 TYR B O 1
ATOM 2998 N N . ASP B 1 78 ? -26.625 4.641 -10.742 1 95.56 78 ASP B N 1
ATOM 2999 C CA . ASP B 1 78 ? -26.516 5.43 -9.523 1 95.56 78 ASP B CA 1
ATOM 3000 C C . ASP B 1 78 ? -26.719 4.559 -8.281 1 95.56 78 ASP B C 1
ATOM 3002 O O . ASP B 1 78 ? -27.484 4.91 -7.387 1 95.56 78 ASP B O 1
ATOM 3006 N N . VAL B 1 79 ? -26.109 3.426 -8.32 1 98.69 79 VAL B N 1
ATOM 3007 C CA . VAL B 1 79 ? -26.25 2.475 -7.223 1 98.69 79 VAL B CA 1
ATOM 3008 C C . VAL B 1 79 ? -25.578 3.027 -5.969 1 98.69 79 VAL B C 1
ATOM 3010 O O . VAL B 1 79 ? -24.594 3.771 -6.062 1 98.69 79 VAL B O 1
ATOM 3013 N N . LYS B 1 80 ? -26.141 2.693 -4.84 1 98.81 80 LYS B N 1
ATOM 3014 C CA . LYS B 1 80 ? -25.469 2.871 -3.561 1 98.81 80 LYS B CA 1
ATOM 3015 C C . LYS B 1 80 ? -24.344 1.854 -3.391 1 98.81 80 LYS B C 1
ATOM 3017 O O . LYS B 1 80 ? -24.594 0.663 -3.203 1 98.81 80 LYS B O 1
ATOM 3022 N N . VAL B 1 81 ? -23.078 2.309 -3.461 1 98.94 81 VAL B N 1
ATOM 3023 C CA . VAL B 1 81 ? -21.922 1.413 -3.42 1 98.94 81 VAL B CA 1
ATOM 3024 C C . VAL B 1 81 ? -21.469 1.223 -1.975 1 98.94 81 VAL B C 1
ATOM 3026 O O . VAL B 1 81 ? -21.234 2.199 -1.258 1 98.94 81 VAL B O 1
ATOM 3029 N N . MET B 1 82 ? -21.391 -0.036 -1.483 1 98.94 82 MET B N 1
ATOM 3030 C CA . MET B 1 82 ? -20.969 -0.41 -0.14 1 98.94 82 MET B CA 1
ATOM 3031 C C . MET B 1 82 ? -19.688 -1.23 -0.192 1 98.94 82 MET B C 1
ATOM 3033 O O . MET B 1 82 ? -19.5 -2.041 -1.102 1 98.94 82 MET B O 1
ATOM 3037 N N . ALA B 1 83 ? -18.828 -1.07 0.695 1 98.88 83 ALA B N 1
ATOM 3038 C CA . ALA B 1 83 ? -17.594 -1.852 0.792 1 98.88 83 ALA B CA 1
ATOM 3039 C C . ALA B 1 83 ? -17.016 -1.789 2.201 1 98.88 83 ALA B C 1
ATOM 3041 O O . ALA B 1 83 ? -17.328 -0.876 2.969 1 98.88 83 ALA B O 1
ATOM 3042 N N . PRO B 1 84 ? -16.219 -2.781 2.646 1 98.44 84 PRO B N 1
ATOM 3043 C CA . PRO B 1 84 ? -15.477 -2.66 3.906 1 98.44 84 PRO B CA 1
ATOM 3044 C C . PRO B 1 84 ? -14.43 -1.549 3.873 1 98.44 84 PRO B C 1
ATOM 3046 O O . PRO B 1 84 ? -13.984 -1.149 2.795 1 98.44 84 PRO B O 1
ATOM 3049 N N . LYS B 1 85 ? -14.086 -1.085 4.984 1 96.56 85 LYS B N 1
ATOM 3050 C CA . LYS B 1 85 ? -13.312 0.141 5.16 1 96.56 85 LYS B CA 1
ATOM 3051 C C . LYS B 1 85 ? -12.047 0.116 4.312 1 96.56 85 LYS B C 1
ATOM 3053 O O . LYS B 1 85 ? -11.867 0.957 3.428 1 96.56 85 LYS B O 1
ATOM 3058 N N . LEU B 1 86 ? -11.031 -0.755 4.531 1 97.62 86 LEU B N 1
ATOM 3059 C CA . LEU B 1 86 ? -9.766 -0.786 3.814 1 97.62 86 LEU B CA 1
ATOM 3060 C C . LEU B 1 86 ? -9.984 -1.084 2.336 1 97.62 86 LEU B C 1
ATOM 3062 O O . LEU B 1 86 ? -9.305 -0.516 1.477 1 97.62 86 LEU B O 1
ATOM 3066 N N . GLU B 1 87 ? -10.938 -1.872 2.01 1 98.75 87 GLU B N 1
ATOM 3067 C CA . GLU B 1 87 ? -11.281 -2.152 0.621 1 98.75 87 GLU B CA 1
ATOM 3068 C C . GLU B 1 87 ? -11.836 -0.91 -0.074 1 98.75 87 GLU B C 1
ATOM 3070 O O . GLU B 1 87 ? -11.516 -0.652 -1.238 1 98.75 87 GLU B O 1
ATOM 3075 N N . ALA B 1 88 ? -12.672 -0.196 0.656 1 98.75 88 ALA B N 1
ATOM 3076 C CA . ALA B 1 88 ? -13.219 1.051 0.124 1 98.75 88 ALA B CA 1
ATOM 3077 C C . ALA B 1 88 ? -12.102 2.027 -0.236 1 98.75 88 ALA B C 1
ATOM 3079 O O . ALA B 1 88 ? -12.125 2.643 -1.305 1 98.75 88 ALA B O 1
ATOM 3080 N N . ALA B 1 89 ? -11.062 2.133 0.616 1 98.62 89 ALA B N 1
ATOM 3081 C CA . ALA B 1 89 ? -9.938 3.021 0.353 1 98.62 89 ALA B CA 1
ATOM 3082 C C . ALA B 1 89 ? -9.227 2.637 -0.942 1 98.62 89 ALA B C 1
ATOM 3084 O O . ALA B 1 89 ? -8.828 3.508 -1.723 1 98.62 89 ALA B O 1
ATOM 3085 N N . ILE B 1 90 ? -9.156 1.332 -1.217 1 98.69 90 ILE B N 1
ATOM 3086 C CA . ILE B 1 90 ? -8.406 0.852 -2.371 1 98.69 90 ILE B CA 1
ATOM 3087 C C . ILE B 1 90 ? -9.25 1.01 -3.637 1 98.69 90 ILE B C 1
ATOM 3089 O O . ILE B 1 90 ? -8.75 1.471 -4.668 1 98.69 90 ILE B O 1
ATOM 3093 N N . VAL B 1 91 ? -10.555 0.748 -3.596 1 98.69 91 VAL B N 1
ATOM 3094 C CA . VAL B 1 91 ? -11.359 0.838 -4.812 1 98.69 91 VAL B CA 1
ATOM 3095 C C . VAL B 1 91 ? -11.523 2.301 -5.211 1 98.69 91 VAL B C 1
ATOM 3097 O O . VAL B 1 91 ? -11.711 2.611 -6.391 1 98.69 91 VAL B O 1
ATOM 3100 N N . GLU B 1 92 ? -11.477 3.184 -4.203 1 98.69 92 GLU B N 1
ATOM 3101 C CA . GLU B 1 92 ? -11.555 4.609 -4.5 1 98.69 92 GLU B CA 1
ATOM 3102 C C . GLU B 1 92 ? -10.227 5.133 -5.043 1 98.69 92 GLU B C 1
ATOM 3104 O O . GLU B 1 92 ? -10.18 6.18 -5.691 1 98.69 92 GLU B O 1
ATOM 3109 N N . ASN B 1 93 ? -9.148 4.453 -4.719 1 98.56 93 ASN B N 1
ATOM 3110 C CA . ASN B 1 93 ? -7.793 4.762 -5.156 1 98.56 93 ASN B CA 1
ATOM 3111 C C . ASN B 1 93 ? -7.082 3.52 -5.691 1 98.56 93 ASN B C 1
ATOM 3113 O O . ASN B 1 93 ? -6.094 3.066 -5.113 1 98.56 93 ASN B O 1
ATOM 3117 N N . PRO B 1 94 ? -7.496 3.061 -6.914 1 98.56 94 PRO B N 1
ATOM 3118 C CA . PRO B 1 94 ? -7.145 1.717 -7.379 1 98.56 94 PRO B CA 1
ATOM 3119 C C . PRO B 1 94 ? -5.645 1.552 -7.621 1 98.56 94 PRO B C 1
ATOM 3121 O O . PRO B 1 94 ? -5.148 0.425 -7.695 1 98.56 94 PRO B O 1
ATOM 3124 N N . ILE B 1 95 ? -4.887 2.668 -7.703 1 98.56 95 ILE B N 1
ATOM 3125 C CA . ILE B 1 95 ? -3.451 2.584 -7.949 1 98.56 95 ILE B CA 1
ATOM 3126 C C . ILE B 1 95 ? -2.756 1.947 -6.75 1 98.56 95 ILE B C 1
ATOM 3128 O O . ILE B 1 95 ? -1.595 1.543 -6.84 1 98.56 95 ILE B O 1
ATOM 3132 N N . ILE B 1 96 ? -3.42 1.833 -5.59 1 98.62 96 ILE B N 1
ATOM 3133 C CA . ILE B 1 96 ? -2.844 1.305 -4.355 1 98.62 96 ILE B CA 1
ATOM 3134 C C . ILE B 1 96 ? -2.436 -0.152 -4.562 1 98.62 96 ILE B C 1
ATOM 3136 O O . ILE B 1 96 ? -1.407 -0.594 -4.043 1 98.62 96 ILE B O 1
ATOM 3140 N N . GLU B 1 97 ? -3.18 -0.896 -5.316 1 98.44 97 GLU B N 1
ATOM 3141 C CA . GLU B 1 97 ? -2.836 -2.303 -5.5 1 98.44 97 GLU B CA 1
ATOM 3142 C C . GLU B 1 97 ? -1.544 -2.453 -6.301 1 98.44 97 GLU B C 1
ATOM 3144 O O . GLU B 1 97 ? -0.609 -3.125 -5.859 1 98.44 97 GLU B O 1
ATOM 3149 N N . PRO B 1 98 ? -1.396 -1.802 -7.555 1 98.38 98 PRO B N 1
ATOM 3150 C CA . PRO B 1 98 ? -0.093 -1.888 -8.219 1 98.38 98 PRO B CA 1
ATOM 3151 C C . PRO B 1 98 ? 1.047 -1.354 -7.355 1 98.38 98 PRO B C 1
ATOM 3153 O O . PRO B 1 98 ? 2.18 -1.83 -7.457 1 98.38 98 PRO B O 1
ATOM 3156 N N . ILE B 1 99 ? 0.745 -0.399 -6.41 1 98.56 99 ILE B N 1
ATOM 3157 C CA . ILE B 1 99 ? 1.776 0.155 -5.539 1 98.56 99 ILE B CA 1
ATOM 3158 C C . ILE B 1 99 ? 2.258 -0.916 -4.562 1 98.56 99 ILE B C 1
ATOM 3160 O O . ILE B 1 99 ? 3.461 -1.152 -4.438 1 98.56 99 ILE B O 1
ATOM 3164 N N . TYR B 1 100 ? 1.316 -1.611 -3.875 1 98.5 100 TYR B N 1
ATOM 3165 C CA . TYR B 1 100 ? 1.8 -2.572 -2.891 1 98.5 100 TYR B CA 1
ATOM 3166 C C . TYR B 1 100 ? 2.369 -3.811 -3.57 1 98.5 100 TYR B C 1
ATOM 3168 O O . TYR B 1 100 ? 3.254 -4.477 -3.023 1 98.5 100 TYR B O 1
ATOM 3176 N N . MET B 1 101 ? 1.938 -4.086 -4.867 1 97.56 101 MET B N 1
ATOM 3177 C CA . MET B 1 101 ? 2.543 -5.18 -5.625 1 97.56 101 MET B CA 1
ATOM 3178 C C . MET B 1 101 ? 3.979 -4.844 -6.008 1 97.56 101 MET B C 1
ATOM 3180 O O . MET B 1 101 ? 4.82 -5.738 -6.121 1 97.56 101 MET B O 1
ATOM 3184 N N . PHE B 1 102 ? 4.207 -3.562 -6.191 1 98.31 102 PHE B N 1
ATOM 3185 C CA . PHE B 1 102 ? 5.504 -3.107 -6.676 1 98.31 102 PHE B CA 1
ATOM 3186 C C . PHE B 1 102 ? 6.348 -2.564 -5.531 1 98.31 102 PHE B C 1
ATOM 3188 O O . PHE B 1 102 ? 7.129 -1.631 -5.715 1 98.31 102 PHE B O 1
ATOM 3195 N N . GLN B 1 103 ? 6.105 -3.123 -4.324 1 97.25 103 GLN B N 1
ATOM 3196 C CA . GLN B 1 103 ? 6.949 -2.932 -3.148 1 97.25 103 GLN B CA 1
ATOM 3197 C C . GLN B 1 103 ? 7.031 -1.457 -2.766 1 97.25 103 GLN B C 1
ATOM 3199 O O . GLN B 1 103 ? 8.078 -0.985 -2.318 1 97.25 103 GLN B O 1
ATOM 3204 N N . GLY B 1 104 ? 5.977 -0.66 -3.049 1 98.31 104 GLY B N 1
ATOM 3205 C CA . GLY B 1 104 ? 5.871 0.716 -2.59 1 98.31 104 GLY B CA 1
ATOM 3206 C C . GLY B 1 104 ? 6.34 1.726 -3.621 1 98.31 104 GLY B C 1
ATOM 3207 O O . GLY B 1 104 ? 6.289 2.934 -3.383 1 98.31 104 GLY B O 1
ATOM 3208 N N . ASN B 1 105 ? 6.82 1.294 -4.773 1 98.69 105 ASN B N 1
ATOM 3209 C CA . ASN B 1 105 ? 7.207 2.227 -5.828 1 98.69 105 ASN B CA 1
ATOM 3210 C C . ASN B 1 105 ? 6.008 2.637 -6.68 1 98.69 105 ASN B C 1
ATOM 3212 O O . ASN B 1 105 ? 5.016 1.91 -6.754 1 98.69 105 ASN B O 1
ATOM 3216 N N . THR B 1 106 ? 6.074 3.844 -7.227 1 98.38 106 THR B N 1
ATOM 3217 C CA . THR B 1 106 ? 5.133 4.172 -8.297 1 98.38 106 THR B CA 1
ATOM 3218 C C . THR B 1 106 ? 5.203 3.135 -9.414 1 98.38 106 THR B C 1
ATOM 3220 O O . THR B 1 106 ? 6.277 2.859 -9.945 1 98.38 106 THR B O 1
ATOM 3223 N N . PRO B 1 107 ? 4.109 2.508 -9.734 1 98.12 107 PRO B N 1
ATOM 3224 C CA . PRO B 1 107 ? 4.156 1.367 -10.648 1 98.12 107 PRO B CA 1
ATOM 3225 C C . PRO B 1 107 ? 4.551 1.769 -12.07 1 98.12 107 PRO B C 1
ATOM 3227 O O . PRO B 1 107 ? 4.199 2.859 -12.523 1 98.12 107 PRO B O 1
ATOM 3230 N N . VAL B 1 108 ? 5.258 0.898 -12.711 1 96.88 108 VAL B N 1
ATOM 3231 C CA . VAL B 1 108 ? 5.512 1.043 -14.141 1 96.88 108 VAL B CA 1
ATOM 3232 C C . VAL B 1 108 ? 4.23 0.759 -14.922 1 96.88 108 VAL B C 1
ATOM 3234 O O . VAL B 1 108 ? 3.279 0.185 -14.383 1 96.88 108 VAL B O 1
ATOM 3237 N N . GLU B 1 109 ? 4.18 1.15 -16.094 1 94.62 109 GLU B N 1
ATOM 3238 C CA . GLU B 1 109 ? 2.977 1.083 -16.922 1 94.62 109 GLU B CA 1
ATOM 3239 C C . GLU B 1 109 ? 2.447 -0.346 -17 1 94.62 109 GLU B C 1
ATOM 3241 O O . GLU B 1 109 ? 1.236 -0.568 -16.969 1 94.62 109 GLU B O 1
ATOM 3246 N N . GLU B 1 110 ? 3.361 -1.307 -17.141 1 93.56 110 GLU B N 1
ATOM 3247 C CA . GLU B 1 110 ? 2.969 -2.705 -17.297 1 93.56 110 GLU B CA 1
ATOM 3248 C C . GLU B 1 110 ? 2.123 -3.174 -16.109 1 93.56 110 GLU B C 1
ATOM 3250 O O . GLU B 1 110 ? 1.291 -4.07 -16.25 1 93.56 110 GLU B O 1
ATOM 3255 N N . LEU B 1 111 ? 2.289 -2.553 -14.984 1 96.75 111 LEU B N 1
ATOM 3256 C CA . LEU B 1 111 ? 1.588 -2.967 -13.773 1 96.75 111 LEU B CA 1
ATOM 3257 C C . LEU B 1 111 ? 0.267 -2.219 -13.625 1 96.75 111 LEU B C 1
ATOM 3259 O O . LEU B 1 111 ? -0.51 -2.498 -12.711 1 96.75 111 LEU B O 1
ATOM 3263 N N . ARG B 1 112 ? 0.088 -1.239 -14.516 1 96.19 112 ARG B N 1
ATOM 3264 C CA . ARG B 1 112 ? -1.151 -0.469 -14.492 1 96.19 112 ARG B CA 1
ATOM 3265 C C . ARG B 1 112 ? -2.117 -0.953 -15.57 1 96.19 112 ARG B C 1
ATOM 3267 O O . ARG B 1 112 ? -2.379 -0.241 -16.547 1 96.19 112 ARG B O 1
ATOM 3274 N N . ASN B 1 113 ? -2.631 -2.168 -15.414 1 95.38 113 ASN B N 1
ATOM 3275 C CA . ASN B 1 113 ? -3.545 -2.82 -16.344 1 95.38 113 ASN B CA 1
ATOM 3276 C C . ASN B 1 113 ? -4.859 -3.195 -15.672 1 95.38 113 ASN B C 1
ATOM 3278 O O . ASN B 1 113 ? -5 -3.051 -14.453 1 95.38 113 ASN B O 1
ATOM 3282 N N . LYS B 1 114 ? -5.773 -3.639 -16.391 1 93.31 114 LYS B N 1
ATOM 3283 C CA . LYS B 1 114 ? -7.137 -3.816 -15.906 1 93.31 114 LYS B CA 1
ATOM 3284 C C . LYS B 1 114 ? -7.207 -4.949 -14.883 1 93.31 114 LYS B C 1
ATOM 3286 O O . LYS B 1 114 ? -8.203 -5.082 -14.164 1 93.31 114 LYS B O 1
ATOM 3291 N N . PHE B 1 115 ? -6.152 -5.785 -14.812 1 94 115 PHE B N 1
ATOM 3292 C CA . PHE B 1 115 ? -6.172 -6.918 -13.891 1 94 115 PHE B CA 1
ATOM 3293 C C . PHE B 1 115 ? -5.723 -6.492 -12.5 1 94 115 PHE B C 1
ATOM 3295 O O . PHE B 1 115 ? -5.996 -7.18 -11.516 1 94 115 PHE B O 1
ATOM 3302 N N . LEU B 1 116 ? -5.012 -5.336 -12.445 1 96.75 116 LEU B N 1
ATOM 3303 C CA . LEU B 1 116 ? -4.488 -4.887 -11.156 1 96.75 116 LEU B CA 1
ATOM 3304 C C . LEU B 1 116 ? -5.086 -3.535 -10.773 1 96.75 116 LEU B C 1
ATOM 3306 O O . LEU B 1 116 ? -5.012 -3.131 -9.609 1 96.75 116 LEU B O 1
ATOM 3310 N N . GLU B 1 117 ? -5.672 -2.865 -11.703 1 98 117 GLU B N 1
ATOM 3311 C CA . GLU B 1 117 ? -6.113 -1.489 -11.492 1 98 117 GLU B CA 1
ATOM 3312 C C . GLU B 1 117 ? -7.418 -1.205 -12.227 1 98 117 GLU B C 1
ATOM 3314 O O . GLU B 1 117 ? -7.406 -0.839 -13.406 1 98 117 GLU B O 1
ATOM 3319 N N . GLY B 1 118 ? -8.57 -1.411 -11.539 1 97.94 118 GLY B N 1
ATOM 3320 C CA . GLY B 1 118 ? -9.859 -1.055 -12.109 1 97.94 118 GLY B CA 1
ATOM 3321 C C . GLY B 1 118 ? -10.156 0.43 -12.023 1 97.94 118 GLY B C 1
ATOM 3322 O O . GLY B 1 118 ? -9.406 1.186 -11.398 1 97.94 118 GLY B O 1
ATOM 3323 N N . PRO B 1 119 ? -11.227 0.832 -12.727 1 98.44 119 PRO B N 1
ATOM 3324 C CA . PRO B 1 119 ? -11.633 2.232 -12.578 1 98.44 119 PRO B CA 1
ATOM 3325 C C . PRO B 1 119 ? -12.031 2.58 -11.148 1 98.44 119 PRO B C 1
ATOM 3327 O O . PRO B 1 119 ? -12.641 1.763 -10.461 1 98.44 119 PRO B O 1
ATOM 3330 N N . PRO B 1 120 ? -11.602 3.779 -10.68 1 98.62 120 PRO B N 1
ATOM 3331 C CA . PRO B 1 120 ? -12.016 4.176 -9.336 1 98.62 120 PRO B CA 1
ATOM 3332 C C . PRO B 1 120 ? -13.531 4.285 -9.195 1 98.62 120 PRO B C 1
ATOM 3334 O O . PRO B 1 120 ? -14.227 4.625 -10.156 1 98.62 120 PRO B O 1
ATOM 3337 N N . VAL B 1 121 ? -14.023 3.979 -8.039 1 98.62 121 VAL B N 1
ATOM 3338 C CA . VAL B 1 121 ? -15.445 4.105 -7.75 1 98.62 121 VAL B CA 1
ATOM 3339 C C . VAL B 1 121 ? -15.633 4.621 -6.324 1 98.62 121 VAL B C 1
ATOM 3341 O O . VAL B 1 121 ? -14.992 4.137 -5.391 1 98.62 121 VAL B O 1
ATOM 3344 N N . GLU B 1 122 ? -16.484 5.629 -6.164 1 97.94 122 GLU B N 1
ATOM 3345 C CA . GLU B 1 122 ? -16.812 6.18 -4.852 1 97.94 122 GLU B CA 1
ATOM 3346 C C . GLU B 1 122 ? -17.672 5.215 -4.043 1 97.94 122 GLU B C 1
ATOM 3348 O O . GLU B 1 122 ? -18.641 4.656 -4.562 1 97.94 122 GLU B O 1
ATOM 3353 N N . VAL B 1 123 ? -17.297 5.016 -2.826 1 98.75 123 VAL B N 1
ATOM 3354 C CA . VAL B 1 123 ? -18.062 4.172 -1.921 1 98.75 123 VAL B CA 1
ATOM 3355 C C . VAL B 1 123 ? -18.984 5.035 -1.067 1 98.75 123 VAL B C 1
ATOM 3357 O O . VAL B 1 123 ? -18.547 5.984 -0.423 1 98.75 123 VAL B O 1
ATOM 3360 N N . ASP B 1 124 ? -20.266 4.688 -1.083 1 98.56 124 ASP B N 1
ATOM 3361 C CA . ASP B 1 124 ? -21.281 5.469 -0.392 1 98.56 124 ASP B CA 1
ATOM 3362 C C . ASP B 1 124 ? -21.375 5.066 1.077 1 98.56 124 ASP B C 1
ATOM 3364 O O . ASP B 1 124 ? -21.766 5.879 1.924 1 98.56 124 ASP B O 1
ATOM 3368 N N . LEU B 1 125 ? -21.094 3.865 1.386 1 98.69 125 LEU B N 1
ATOM 3369 C CA . LEU B 1 125 ? -21.281 3.344 2.734 1 98.69 125 LEU B CA 1
ATOM 3370 C C . LEU B 1 125 ? -20.188 2.33 3.08 1 98.69 125 LEU B C 1
ATOM 3372 O O . LEU B 1 125 ? -20.047 1.309 2.402 1 98.69 125 LEU B O 1
ATOM 3376 N N . ILE B 1 126 ? -19.391 2.67 4.078 1 98.44 126 ILE B N 1
ATOM 3377 C CA . ILE B 1 126 ? -18.453 1.704 4.652 1 98.44 126 ILE B CA 1
ATOM 3378 C C . ILE B 1 126 ? -19.203 0.788 5.625 1 98.44 126 ILE B C 1
ATOM 3380 O O . ILE B 1 126 ? -19.859 1.261 6.551 1 98.44 126 ILE B O 1
ATOM 3384 N N . VAL B 1 127 ? -19.141 -0.54 5.387 1 98.44 127 VAL B N 1
ATOM 3385 C CA . VAL B 1 127 ? -19.906 -1.468 6.211 1 98.44 127 VAL B CA 1
ATOM 3386 C C . VAL B 1 127 ? -18.969 -2.182 7.188 1 98.44 127 VAL B C 1
ATOM 3388 O O . VAL B 1 127 ? -17.781 -2.383 6.891 1 98.44 127 VAL B O 1
ATOM 3391 N N . ASP B 1 128 ? -19.469 -2.578 8.273 1 97.44 128 ASP B N 1
ATOM 3392 C CA . ASP B 1 128 ? -18.766 -3.35 9.297 1 97.44 128 ASP B CA 1
ATOM 3393 C C . ASP B 1 128 ? -19.25 -4.793 9.328 1 97.44 128 ASP B C 1
ATOM 3395 O O . ASP B 1 128 ? -20.297 -5.109 8.766 1 97.44 128 ASP B O 1
ATOM 3399 N N . GLU B 1 129 ? -18.484 -5.637 9.906 1 98.56 129 GLU B N 1
ATOM 3400 C CA . GLU B 1 129 ? -18.906 -7.027 10.078 1 98.56 129 GLU B CA 1
ATOM 3401 C C . GLU B 1 129 ? -20.125 -7.129 10.992 1 98.56 129 GLU B C 1
ATOM 3403 O O . GLU B 1 129 ? -20.281 -6.324 11.922 1 98.56 129 GLU B O 1
ATOM 3408 N N . GLY B 1 130 ? -20.906 -8.117 10.703 1 98.38 130 GLY B N 1
ATOM 3409 C CA . GLY B 1 130 ? -22.062 -8.398 11.523 1 98.38 130 GLY B CA 1
ATOM 3410 C C . GLY B 1 130 ? -23.375 -8.266 10.773 1 98.38 130 GLY B C 1
ATOM 3411 O O . GLY B 1 130 ? -23.391 -7.941 9.586 1 98.38 130 GLY B O 1
ATOM 3412 N N . GLU B 1 131 ? -24.453 -8.539 11.477 1 98.19 131 GLU B N 1
ATOM 3413 C CA . GLU B 1 131 ? -25.797 -8.43 10.914 1 98.19 131 GLU B CA 1
ATOM 3414 C C . GLU B 1 131 ? -26.234 -6.965 10.805 1 98.19 131 GLU B C 1
ATOM 3416 O O . GLU B 1 131 ? -26.078 -6.195 11.75 1 98.19 131 GLU B O 1
ATOM 3421 N N . GLN B 1 132 ? -26.719 -6.648 9.68 1 97.44 132 GLN B N 1
ATOM 3422 C CA . GLN B 1 132 ? -27.188 -5.293 9.422 1 97.44 132 GLN B CA 1
ATOM 3423 C C . GLN B 1 132 ? -28.469 -5.305 8.586 1 97.44 132 GLN B C 1
ATOM 3425 O O . GLN B 1 132 ? -28.688 -6.223 7.797 1 97.44 132 GLN B O 1
ATOM 3430 N N . ASN B 1 133 ? -29.297 -4.328 8.844 1 97.56 133 ASN B N 1
ATOM 3431 C CA . ASN B 1 133 ? -30.406 -3.998 7.945 1 97.56 133 ASN B CA 1
ATOM 3432 C C . ASN B 1 133 ? -30.109 -2.732 7.145 1 97.56 133 ASN B C 1
ATOM 3434 O O . ASN B 1 133 ? -30.047 -1.639 7.707 1 97.56 133 ASN B O 1
ATOM 3438 N N . ILE B 1 134 ? -29.891 -2.912 5.895 1 97.62 134 ILE B N 1
ATOM 3439 C CA . ILE B 1 134 ? -29.562 -1.797 5.012 1 97.62 134 ILE B CA 1
ATOM 3440 C C . ILE B 1 134 ? -30.625 -1.671 3.93 1 97.62 134 ILE B C 1
ATOM 3442 O O . ILE B 1 134 ? -30.719 -2.514 3.033 1 97.62 134 ILE B O 1
ATOM 3446 N N . ASP B 1 135 ? -31.422 -0.649 3.998 1 97.25 135 ASP B N 1
ATOM 3447 C CA . ASP B 1 135 ? -32.469 -0.343 3.023 1 97.25 135 ASP B CA 1
ATOM 3448 C C . ASP B 1 135 ? -33.344 -1.555 2.779 1 97.25 135 ASP B C 1
ATOM 3450 O O . ASP B 1 135 ? -33.719 -1.854 1.635 1 97.25 135 ASP B O 1
ATOM 3454 N N . GLY B 1 136 ? -33.594 -2.328 3.83 1 97.31 136 GLY B N 1
ATOM 3455 C CA . GLY B 1 136 ? -34.5 -3.461 3.744 1 97.31 136 GLY B CA 1
ATOM 3456 C C . GLY B 1 136 ? -33.812 -4.785 3.543 1 97.31 136 GLY B C 1
ATOM 3457 O O . GLY B 1 136 ? -34.406 -5.848 3.684 1 97.31 136 GLY B O 1
ATOM 3458 N N . PHE B 1 137 ? -32.5 -4.645 3.215 1 98 137 PHE B N 1
ATOM 3459 C CA . PHE B 1 137 ? -31.719 -5.875 3.123 1 98 137 PHE B CA 1
ATOM 3460 C C . PHE B 1 137 ? -31.281 -6.336 4.508 1 98 137 PHE B C 1
ATOM 3462 O O . PHE B 1 137 ? -30.625 -5.59 5.238 1 98 137 PHE B O 1
ATOM 3469 N N . ASN B 1 138 ? -31.734 -7.445 4.844 1 98.31 138 ASN B N 1
ATOM 3470 C CA . ASN B 1 138 ? -31.141 -8.094 6.008 1 98.31 138 ASN B CA 1
ATOM 3471 C C . ASN B 1 138 ? -29.922 -8.93 5.625 1 98.31 138 ASN B C 1
ATOM 3473 O O . ASN B 1 138 ? -30.062 -9.984 5.004 1 98.31 138 ASN B O 1
ATOM 3477 N N . ILE B 1 139 ? -28.781 -8.422 6.055 1 97.81 139 ILE B N 1
ATOM 3478 C CA . ILE B 1 139 ? -27.516 -8.977 5.582 1 97.81 139 ILE B CA 1
ATOM 3479 C C . ILE B 1 139 ? -26.594 -9.227 6.77 1 97.81 139 ILE B C 1
ATOM 3481 O O . ILE B 1 139 ? -26.562 -8.445 7.723 1 97.81 139 ILE B O 1
ATOM 3485 N N . GLU B 1 140 ? -25.953 -10.352 6.664 1 98.69 140 GLU B N 1
ATOM 3486 C CA . GLU B 1 140 ? -24.812 -10.555 7.539 1 98.69 140 GLU B CA 1
ATOM 3487 C C . GLU B 1 140 ? -23.5 -10.406 6.766 1 98.69 140 GLU B C 1
ATOM 3489 O O . GLU B 1 140 ? -23.219 -11.172 5.84 1 98.69 140 GLU B O 1
ATOM 3494 N N . PHE B 1 141 ? -22.734 -9.367 7.156 1 98.75 141 PHE B N 1
ATOM 3495 C CA . PHE B 1 141 ? -21.375 -9.242 6.633 1 98.75 141 PHE B CA 1
ATOM 3496 C C . PHE B 1 141 ? -20.406 -10.047 7.477 1 98.75 141 PHE B C 1
ATOM 3498 O O . PHE B 1 141 ? -20.391 -9.938 8.703 1 98.75 141 PHE B O 1
ATOM 3505 N N . ILE B 1 142 ? -19.641 -10.93 6.828 1 98.75 142 ILE B N 1
ATOM 3506 C CA . ILE B 1 142 ? -18.672 -11.789 7.504 1 98.75 142 ILE B CA 1
ATOM 3507 C C . ILE B 1 142 ? -17.266 -11.438 7.047 1 98.75 142 ILE B C 1
ATOM 3509 O O . ILE B 1 142 ? -16.938 -11.555 5.863 1 98.75 142 ILE B O 1
ATOM 3513 N N . ALA B 1 143 ? -16.453 -10.914 8.023 1 98.75 143 ALA B N 1
ATOM 3514 C CA . ALA B 1 143 ? -15.062 -10.625 7.695 1 98.75 143 ALA B CA 1
ATOM 3515 C C . ALA B 1 143 ? -14.289 -11.898 7.371 1 98.75 143 ALA B C 1
ATOM 3517 O O . ALA B 1 143 ? -14.289 -12.844 8.164 1 98.75 143 ALA B O 1
ATOM 3518 N N . THR B 1 144 ? -13.711 -11.992 6.211 1 98.75 144 THR B N 1
ATOM 3519 C CA . THR B 1 144 ? -12.891 -13.117 5.781 1 98.75 144 THR B CA 1
ATOM 3520 C C . THR B 1 144 ? -11.547 -12.633 5.242 1 98.75 144 THR B C 1
ATOM 3522 O O . THR B 1 144 ? -11.219 -12.875 4.078 1 98.75 144 THR B O 1
ATOM 3525 N N . PRO B 1 145 ? -10.734 -12.008 6.125 1 98.69 145 PRO B N 1
ATOM 3526 C CA . PRO B 1 145 ? -9.414 -11.562 5.676 1 98.69 145 PRO B CA 1
ATOM 3527 C C . PRO B 1 145 ? -8.508 -12.727 5.262 1 98.69 145 PRO B C 1
ATOM 3529 O O . PRO B 1 145 ? -8.781 -13.875 5.609 1 98.69 145 PRO B O 1
ATOM 3532 N N . GLY B 1 146 ? -7.441 -12.477 4.543 1 98.69 146 GLY B N 1
ATOM 3533 C CA . GLY B 1 146 ? -6.473 -13.469 4.094 1 98.69 146 GLY B CA 1
ATOM 3534 C C . GLY B 1 146 ? -6.148 -13.359 2.617 1 98.69 146 GLY B C 1
ATOM 3535 O O . GLY B 1 146 ? -4.988 -13.18 2.24 1 98.69 146 GLY B O 1
ATOM 3536 N N . HIS B 1 147 ? -7.195 -13.477 1.789 1 98.5 147 HIS B N 1
ATOM 3537 C CA . HIS B 1 147 ? -7.074 -13.258 0.352 1 98.5 147 HIS B CA 1
ATOM 3538 C C . HIS B 1 147 ? -6.867 -11.781 0.036 1 98.5 147 HIS B C 1
ATOM 3540 O O . HIS B 1 147 ? -6.043 -11.43 -0.81 1 98.5 147 HIS B O 1
ATOM 3546 N N . SER B 1 148 ? -7.57 -11.008 0.637 1 98.06 148 SER B N 1
ATOM 3547 C CA . SER B 1 148 ? -7.453 -9.555 0.716 1 98.06 148 SER B CA 1
ATOM 3548 C C . SER B 1 148 ? -7.516 -9.07 2.162 1 98.06 148 SER B C 1
ATOM 3550 O O . SER B 1 148 ? -7.746 -9.867 3.076 1 98.06 148 SER B O 1
ATOM 3552 N N . TYR B 1 149 ? -7.289 -7.859 2.461 1 97.81 149 TYR B N 1
ATOM 3553 C CA . TYR B 1 149 ? -7.02 -7.359 3.803 1 97.81 149 TYR B CA 1
ATOM 3554 C C . TYR B 1 149 ? -8.297 -7.309 4.633 1 97.81 149 TYR B C 1
ATOM 3556 O O . TYR B 1 149 ? -8.297 -7.715 5.801 1 97.81 149 TYR B O 1
ATOM 3564 N N . HIS B 1 150 ? -9.336 -6.762 4.09 1 97.81 150 HIS B N 1
ATOM 3565 C CA . HIS B 1 150 ? -10.594 -6.543 4.793 1 97.81 150 HIS B CA 1
ATOM 3566 C C . HIS B 1 150 ? -11.781 -7.07 3.984 1 97.81 150 HIS B C 1
ATOM 3568 O O . HIS B 1 150 ? -12.836 -6.434 3.936 1 97.81 150 HIS B O 1
ATOM 3574 N N . GLN B 1 151 ? -11.625 -8.18 3.346 1 98.69 151 GLN B N 1
ATOM 3575 C CA . GLN B 1 151 ? -12.68 -8.805 2.555 1 98.69 151 GLN B CA 1
ATOM 3576 C C . GLN B 1 151 ? -13.852 -9.219 3.436 1 98.69 151 GLN B C 1
ATOM 3578 O O . GLN B 1 151 ? -13.656 -9.758 4.527 1 98.69 151 GLN B O 1
ATOM 3583 N N . PHE B 1 152 ? -15.086 -8.953 2.914 1 98.81 152 PHE B N 1
ATOM 3584 C CA . PHE B 1 152 ? -16.281 -9.477 3.549 1 98.81 152 PHE B CA 1
ATOM 3585 C C . PHE B 1 152 ? -17.016 -10.43 2.613 1 98.81 152 PHE B C 1
ATOM 3587 O O . PHE B 1 152 ? -17.156 -10.156 1.419 1 98.81 152 PHE B O 1
ATOM 3594 N N . ALA B 1 153 ? -17.422 -11.57 3.127 1 98.88 153 ALA B N 1
ATOM 3595 C CA . ALA B 1 153 ? -18.516 -12.344 2.557 1 98.88 153 ALA B CA 1
ATOM 3596 C C . ALA B 1 153 ? -19.859 -11.758 2.967 1 98.88 153 ALA B C 1
ATOM 3598 O O . ALA B 1 153 ? -19.938 -10.938 3.885 1 98.88 153 ALA B O 1
ATOM 3599 N N . LEU B 1 154 ? -20.859 -12.094 2.277 1 98.81 154 LEU B N 1
ATOM 3600 C CA . LEU B 1 154 ? -22.219 -11.625 2.545 1 98.81 154 LEU B CA 1
ATOM 3601 C C . LEU B 1 154 ? -23.203 -12.797 2.596 1 98.81 154 LEU B C 1
ATOM 3603 O O . LEU B 1 154 ? -23.266 -13.594 1.658 1 98.81 154 LEU B O 1
ATOM 3607 N N . ALA B 1 155 ? -23.922 -12.922 3.668 1 98.81 155 ALA B N 1
ATOM 3608 C CA . ALA B 1 155 ? -24.953 -13.953 3.807 1 98.81 155 ALA B CA 1
ATOM 3609 C C . ALA B 1 155 ? -26.344 -13.328 3.941 1 98.81 155 ALA B C 1
ATOM 3611 O O . ALA B 1 155 ? -26.516 -12.352 4.676 1 98.81 155 ALA B O 1
ATOM 3612 N N . THR B 1 156 ? -27.219 -13.805 3.223 1 98.69 156 THR B N 1
ATOM 3613 C CA . THR B 1 156 ? -28.625 -13.383 3.281 1 98.69 156 THR B CA 1
ATOM 3614 C C . THR B 1 156 ? -29.531 -14.453 2.709 1 98.69 156 THR B C 1
ATOM 3616 O O . THR B 1 156 ? -29.156 -15.164 1.768 1 98.69 156 THR B O 1
ATOM 3619 N N . LYS B 1 157 ? -30.656 -14.633 3.359 1 98.12 157 LYS B N 1
ATOM 3620 C CA . LYS B 1 157 ? -31.688 -15.523 2.869 1 98.12 157 LYS B CA 1
ATOM 3621 C C . LYS B 1 157 ? -31.141 -16.938 2.629 1 98.12 157 LYS B C 1
ATOM 3623 O O . LYS B 1 157 ? -31.484 -17.578 1.629 1 98.12 157 LYS B O 1
ATOM 3628 N N . GLY B 1 158 ? -30.203 -17.312 3.455 1 98.19 158 GLY B N 1
ATOM 3629 C CA . GLY B 1 158 ? -29.703 -18.672 3.465 1 98.19 158 GLY B CA 1
ATOM 3630 C C . GLY B 1 158 ? -28.531 -18.891 2.516 1 98.19 158 GLY B C 1
ATOM 3631 O O . GLY B 1 158 ? -27.969 -19.984 2.461 1 98.19 158 GLY B O 1
ATOM 3632 N N . ILE B 1 159 ? -28.172 -17.859 1.834 1 98.75 159 ILE B N 1
ATOM 3633 C CA . ILE B 1 159 ? -27.094 -18.016 0.857 1 98.75 159 ILE B CA 1
ATOM 3634 C C . ILE B 1 159 ? -25.875 -17.219 1.302 1 98.75 159 ILE B C 1
ATOM 3636 O O . ILE B 1 159 ? -25.984 -16.078 1.725 1 98.75 159 ILE B O 1
ATOM 3640 N N . LEU B 1 160 ? -24.75 -17.922 1.117 1 98.81 160 LEU B N 1
ATOM 3641 C CA . LEU B 1 160 ? -23.469 -17.281 1.395 1 98.81 160 LEU B CA 1
ATOM 3642 C C . LEU B 1 160 ? -22.766 -16.891 0.1 1 98.81 160 LEU B C 1
ATOM 3644 O O . LEU B 1 160 ? -22.391 -17.766 -0.69 1 98.81 160 LEU B O 1
ATOM 3648 N N . TYR B 1 161 ? -22.672 -15.625 -0.136 1 98.88 161 TYR B N 1
ATOM 3649 C CA . TYR B 1 161 ? -21.75 -15.141 -1.149 1 98.88 161 TYR B CA 1
ATOM 3650 C C . TYR B 1 161 ? -20.359 -14.938 -0.562 1 98.88 161 TYR B C 1
ATOM 3652 O O . TYR B 1 161 ? -20.094 -13.922 0.085 1 98.88 161 TYR B O 1
ATOM 3660 N N . ALA B 1 162 ? -19.516 -15.898 -0.841 1 98.69 162 ALA B N 1
ATOM 3661 C CA . ALA B 1 162 ? -18.312 -16.109 -0.044 1 98.69 162 ALA B CA 1
ATOM 3662 C C . ALA B 1 162 ? -17.156 -15.266 -0.576 1 98.69 162 ALA B C 1
ATOM 3664 O O . ALA B 1 162 ? -16.094 -15.203 0.044 1 98.69 162 ALA B O 1
ATOM 3665 N N . ALA B 1 163 ? -17.359 -14.531 -1.673 1 97.81 163 ALA B N 1
ATOM 3666 C CA . ALA B 1 163 ? -16.25 -13.82 -2.314 1 97.81 163 ALA B CA 1
ATOM 3667 C C . ALA B 1 163 ? -15.047 -14.734 -2.502 1 97.81 163 ALA B C 1
ATOM 3669 O O . ALA B 1 163 ? -15.195 -15.891 -2.896 1 97.81 163 ALA B O 1
ATOM 3670 N N . ASP B 1 164 ? -13.836 -14.203 -2.404 1 98.56 164 ASP B N 1
ATOM 3671 C CA . ASP B 1 164 ? -12.641 -15.016 -2.629 1 98.56 164 ASP B CA 1
ATOM 3672 C C . ASP B 1 164 ? -12.141 -15.625 -1.324 1 98.56 164 ASP B C 1
ATOM 3674 O O . ASP B 1 164 ? -10.938 -15.859 -1.165 1 98.56 164 ASP B O 1
ATOM 3678 N N . SER B 1 165 ? -13.102 -15.883 -0.35 1 98.12 165 SER B N 1
ATOM 3679 C CA . SER B 1 165 ? -12.711 -16.578 0.868 1 98.12 165 SER B CA 1
ATOM 3680 C C . SER B 1 165 ? -12.328 -18.031 0.573 1 98.12 165 SER B C 1
ATOM 3682 O O . SER B 1 165 ? -11.531 -18.625 1.296 1 98.12 165 SER B O 1
ATOM 3684 N N . TYR B 1 166 ? -12.969 -18.609 -0.418 1 98.06 166 TYR B N 1
ATOM 3685 C CA . TYR B 1 166 ? -12.555 -19.922 -0.905 1 98.06 166 TYR B CA 1
ATOM 3686 C C . TYR B 1 166 ? -12.781 -20.047 -2.408 1 98.06 166 TYR B C 1
ATOM 3688 O O . TYR B 1 166 ? -13.5 -19.234 -3 1 98.06 166 TYR B O 1
ATOM 3696 N N . PHE B 1 167 ? -12.133 -21 -3.045 1 97.88 167 PHE B N 1
ATOM 3697 C CA . PHE B 1 167 ? -12.258 -21.281 -4.469 1 97.88 167 PHE B CA 1
ATOM 3698 C C . PHE B 1 167 ? -12.82 -22.672 -4.699 1 97.88 167 PHE B C 1
ATOM 3700 O O . PHE B 1 167 ? -12.625 -23.578 -3.875 1 97.88 167 PHE B O 1
ATOM 3707 N N . GLY B 1 168 ? -13.578 -22.812 -5.793 1 97.44 168 GLY B N 1
ATOM 3708 C CA . GLY B 1 168 ? -13.891 -24.172 -6.191 1 97.44 168 GLY B CA 1
ATOM 3709 C C . GLY B 1 168 ? -12.656 -25.031 -6.379 1 97.44 168 GLY B C 1
ATOM 3710 O O . GLY B 1 168 ? -11.57 -24.516 -6.641 1 97.44 168 GLY B O 1
ATOM 3711 N N . LYS B 1 169 ? -12.836 -26.281 -6.285 1 97.25 169 LYS B N 1
ATOM 3712 C CA . LYS B 1 169 ? -11.695 -27.203 -6.301 1 97.25 169 LYS B CA 1
ATOM 3713 C C . LYS B 1 169 ? -10.914 -27.078 -7.605 1 97.25 169 LYS B C 1
ATOM 3715 O O . LYS B 1 169 ? -9.688 -27.016 -7.594 1 97.25 169 LYS B O 1
ATOM 3720 N N . LYS B 1 170 ? -11.609 -27.047 -8.688 1 96.94 170 LYS B N 1
ATOM 3721 C CA . LYS B 1 170 ? -10.961 -26.953 -9.992 1 96.94 170 LYS B CA 1
ATOM 3722 C C . LYS B 1 170 ? -10.195 -25.641 -10.133 1 96.94 170 LYS B C 1
ATOM 3724 O O . LYS B 1 170 ? -9.055 -25.641 -10.609 1 96.94 170 LYS B O 1
ATOM 3729 N N . GLU B 1 171 ? -10.844 -24.547 -9.648 1 96.5 171 GLU B N 1
ATOM 3730 C CA . GLU B 1 171 ? -10.234 -23.234 -9.734 1 96.5 171 GLU B CA 1
ATOM 3731 C C . GLU B 1 171 ? -9.008 -23.125 -8.828 1 96.5 171 GLU B C 1
ATOM 3733 O O . GLU B 1 171 ? -7.996 -22.531 -9.203 1 96.5 171 GLU B O 1
ATOM 3738 N N . LEU B 1 172 ? -9.156 -23.672 -7.691 1 96.88 172 LEU B N 1
ATOM 3739 C CA . LEU B 1 172 ? -8.047 -23.672 -6.746 1 96.88 172 LEU B CA 1
ATOM 3740 C C . LEU B 1 172 ? -6.836 -24.391 -7.328 1 96.88 172 LEU B C 1
ATOM 3742 O O . LEU B 1 172 ? -5.715 -23.891 -7.27 1 96.88 172 LEU B O 1
ATOM 3746 N N . ASN B 1 173 ? -7.035 -25.578 -7.914 1 96.44 173 ASN B N 1
ATOM 3747 C CA . ASN B 1 173 ? -5.957 -26.375 -8.484 1 96.44 173 ASN B CA 1
ATOM 3748 C C . ASN B 1 173 ? -5.312 -25.688 -9.68 1 96.44 173 ASN B C 1
ATOM 3750 O O . ASN B 1 173 ? -4.113 -25.844 -9.922 1 96.44 173 ASN B O 1
ATOM 3754 N N . LYS B 1 174 ? -6.152 -24.969 -10.336 1 94.94 174 LYS B N 1
ATOM 3755 C CA . LYS B 1 174 ? -5.656 -24.266 -11.516 1 94.94 174 LYS B CA 1
ATOM 3756 C C . LYS B 1 174 ? -4.66 -23.172 -11.133 1 94.94 174 LYS B C 1
ATOM 3758 O O . LYS B 1 174 ? -3.721 -22.891 -11.883 1 94.94 174 LYS B O 1
ATOM 3763 N N . HIS B 1 175 ? -4.844 -22.594 -10.023 1 93.38 175 HIS B N 1
ATOM 3764 C CA . HIS B 1 175 ? -4 -21.484 -9.602 1 93.38 175 HIS B CA 1
ATOM 3765 C C . HIS B 1 175 ? -2.658 -21.984 -9.078 1 93.38 175 HIS B C 1
ATOM 3767 O O . HIS B 1 175 ? -1.685 -21.219 -9.039 1 93.38 175 HIS B O 1
ATOM 3773 N N . LYS B 1 176 ? -2.559 -23.234 -8.734 1 96.12 176 LYS B N 1
ATOM 3774 C CA . LYS B 1 176 ? -1.356 -23.875 -8.195 1 96.12 176 LYS B CA 1
ATOM 3775 C C . LYS B 1 176 ? -0.935 -23.234 -6.879 1 96.12 176 LYS B C 1
ATOM 3777 O O . LYS B 1 176 ? -1.031 -23.859 -5.82 1 96.12 176 LYS B O 1
ATOM 3782 N N . ILE B 1 177 ? -0.599 -21.953 -6.871 1 98 177 ILE B N 1
ATOM 3783 C CA . ILE B 1 177 ? -0.44 -21.172 -5.645 1 98 177 ILE B CA 1
ATOM 3784 C C . ILE B 1 177 ? -1.452 -20.031 -5.625 1 98 177 ILE B C 1
ATOM 3786 O O . ILE B 1 177 ? -1.273 -19.031 -6.309 1 98 177 ILE B O 1
ATOM 3790 N N . PRO B 1 178 ? -2.498 -20.25 -4.824 1 97.94 178 PRO B N 1
ATOM 3791 C CA . PRO B 1 178 ? -3.523 -19.203 -4.812 1 97.94 178 PRO B CA 1
ATOM 3792 C C . PRO B 1 178 ? -3.021 -17.891 -4.211 1 97.94 178 PRO B C 1
ATOM 3794 O O . PRO B 1 178 ? -2.229 -17.906 -3.268 1 97.94 178 PRO B O 1
ATOM 3797 N N . TYR B 1 179 ? -3.475 -16.812 -4.73 1 97.94 179 TYR B N 1
ATOM 379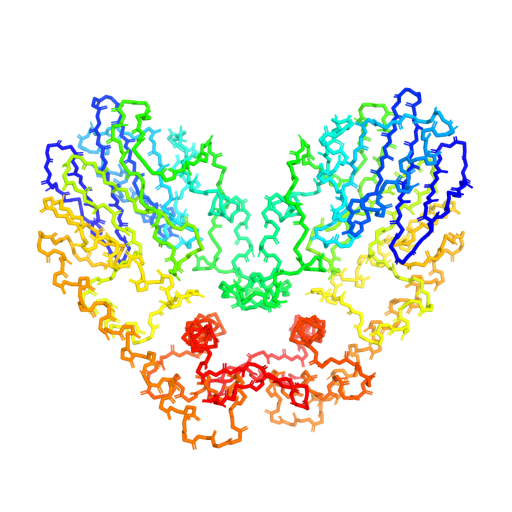8 C CA . TYR B 1 179 ? -3.098 -15.516 -4.191 1 97.94 179 TYR B CA 1
ATOM 3799 C C . TYR B 1 179 ? -3.727 -15.289 -2.82 1 97.94 179 TYR B C 1
ATOM 3801 O O . TYR B 1 179 ? -4.945 -15.391 -2.666 1 97.94 179 TYR B O 1
ATOM 3809 N N . ILE B 1 180 ? -2.908 -15.016 -1.84 1 98.62 180 ILE B N 1
ATOM 3810 C CA . ILE B 1 180 ? -3.318 -14.633 -0.494 1 98.62 180 ILE B CA 1
ATOM 3811 C C . ILE B 1 180 ? -2.307 -13.648 0.089 1 98.62 180 ILE B C 1
ATOM 3813 O O . ILE B 1 180 ? -1.155 -13.594 -0.347 1 98.62 180 ILE B O 1
ATOM 3817 N N . THR B 1 181 ? -2.795 -12.844 1.041 1 98.62 181 THR B N 1
ATOM 3818 C CA . THR B 1 181 ? -1.915 -11.867 1.674 1 98.62 181 THR B CA 1
ATOM 3819 C C . THR B 1 181 ? -1.472 -12.352 3.051 1 98.62 181 THR B C 1
ATOM 3821 O O . THR B 1 181 ? -0.488 -11.852 3.602 1 98.62 181 THR B O 1
ATOM 3824 N N . CYS B 1 182 ? -2.109 -13.32 3.604 1 98.62 182 CYS B N 1
ATOM 3825 C CA . CYS B 1 182 ? -1.855 -13.867 4.934 1 98.62 182 CYS B CA 1
ATOM 3826 C C . CYS B 1 182 ? -2.438 -15.266 5.066 1 98.62 182 CYS B C 1
ATOM 3828 O O . CYS B 1 182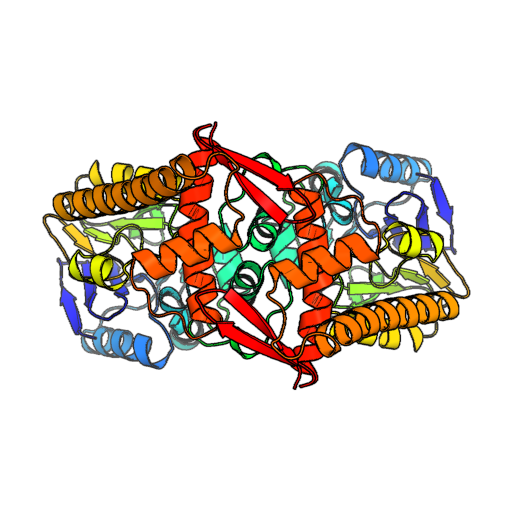 ? -3.656 -15.43 5.133 1 98.62 182 CYS B O 1
ATOM 3830 N N . ALA B 1 183 ? -1.61 -16.25 5.125 1 98.75 183 ALA B N 1
ATOM 3831 C CA . ALA B 1 183 ? -2.059 -17.641 5.145 1 98.75 183 ALA B CA 1
ATOM 3832 C C . ALA B 1 183 ? -2.83 -17.938 6.426 1 98.75 183 ALA B C 1
ATOM 3834 O O . ALA B 1 183 ? -3.836 -18.656 6.391 1 98.75 183 ALA B O 1
ATOM 3835 N N . LYS B 1 184 ? -2.383 -17.422 7.492 1 98.38 184 LYS B N 1
ATOM 3836 C CA . LYS B 1 184 ? -3.064 -17.656 8.758 1 98.38 184 LYS B CA 1
ATOM 3837 C C . LYS B 1 184 ? -4.492 -17.125 8.727 1 98.38 184 LYS B C 1
ATOM 3839 O O . LYS B 1 184 ? -5.438 -17.844 9.062 1 98.38 184 LYS B O 1
ATOM 3844 N N . ASP B 1 185 ? -4.621 -15.836 8.352 1 98.69 185 ASP B N 1
ATOM 3845 C CA . ASP B 1 185 ? -5.945 -15.242 8.234 1 98.69 185 ASP B CA 1
ATOM 3846 C C . ASP B 1 185 ? -6.82 -16.016 7.258 1 98.69 185 ASP B C 1
ATOM 3848 O O . ASP B 1 185 ? -8.023 -16.172 7.469 1 98.69 185 ASP B O 1
ATOM 3852 N N . THR B 1 186 ? -6.168 -16.484 6.141 1 98.81 186 THR B N 1
ATOM 3853 C CA . THR B 1 186 ? -6.91 -17.25 5.152 1 98.81 186 THR B CA 1
ATOM 3854 C C . THR B 1 186 ? -7.512 -18.516 5.781 1 98.81 186 THR B C 1
ATOM 3856 O O . THR B 1 186 ? -8.711 -18.766 5.66 1 98.81 186 THR B O 1
ATOM 3859 N N . ILE B 1 187 ? -6.715 -19.266 6.457 1 98.75 187 ILE B N 1
ATOM 3860 C CA . ILE B 1 187 ? -7.168 -20.516 7.055 1 98.75 187 ILE B CA 1
ATOM 3861 C C . ILE B 1 187 ? -8.203 -20.219 8.141 1 98.75 187 ILE B C 1
ATOM 3863 O O . ILE B 1 187 ? -9.227 -20.906 8.234 1 98.75 187 ILE B O 1
ATOM 3867 N N . GLU B 1 188 ? -7.953 -19.234 8.961 1 98.69 188 GLU B N 1
ATOM 3868 C CA . GLU B 1 188 ? -8.914 -18.859 10 1 98.69 188 GLU B CA 1
ATOM 3869 C C . GLU B 1 188 ? -10.25 -18.438 9.391 1 98.69 188 GLU B C 1
ATOM 3871 O O . GLU B 1 188 ? -11.312 -18.766 9.922 1 98.69 188 GLU B O 1
ATOM 3876 N N . SER B 1 189 ? -10.211 -17.656 8.328 1 98.81 189 SER B N 1
ATOM 3877 C CA . SER B 1 189 ? -11.422 -17.234 7.621 1 98.81 189 SER B CA 1
ATOM 3878 C C . SER B 1 189 ? -12.188 -18.438 7.082 1 98.81 189 SER B C 1
ATOM 3880 O O . SER B 1 189 ? -13.414 -18.484 7.145 1 98.81 189 SER B O 1
ATOM 3882 N N . LEU B 1 190 ? -11.438 -19.406 6.504 1 98.81 190 LEU B N 1
ATOM 3883 C CA . LEU B 1 190 ? -12.062 -20.641 6 1 98.81 190 LEU B CA 1
ATOM 3884 C C . LEU B 1 190 ? -12.742 -21.406 7.125 1 98.81 190 LEU B C 1
ATOM 3886 O O . LEU B 1 190 ? -13.883 -21.844 6.973 1 98.81 190 LEU B O 1
ATOM 3890 N N . GLU B 1 191 ? -12.031 -21.484 8.234 1 98.62 191 GLU B N 1
ATOM 3891 C CA . GLU B 1 191 ? -12.625 -22.156 9.383 1 98.62 191 GLU B CA 1
ATOM 3892 C C . GLU B 1 191 ? -13.875 -21.438 9.867 1 98.62 191 GLU B C 1
ATOM 3894 O O . GLU B 1 191 ? -14.867 -22.078 10.219 1 98.62 191 GLU B O 1
ATOM 3899 N N . LYS B 1 192 ? -13.844 -20.203 9.844 1 98.31 192 LYS B N 1
ATOM 3900 C CA . LYS B 1 192 ? -14.969 -19.375 10.281 1 98.31 192 LYS B CA 1
ATOM 3901 C C . LYS B 1 192 ? -16.203 -19.641 9.422 1 98.31 192 LYS B C 1
ATOM 3903 O O . LYS B 1 192 ? -17.297 -19.844 9.953 1 98.31 192 LYS B O 1
ATOM 3908 N N . ILE B 1 193 ? -16.047 -19.625 8.117 1 97.69 193 ILE B N 1
ATOM 3909 C CA . ILE B 1 193 ? -17.203 -19.812 7.246 1 97.69 193 ILE B CA 1
ATOM 3910 C C . ILE B 1 193 ? -17.625 -21.281 7.238 1 97.69 193 ILE B C 1
ATOM 3912 O O . ILE B 1 193 ? -18.797 -21.594 7.055 1 97.69 193 ILE B O 1
ATOM 3916 N N . LYS B 1 194 ? -16.688 -22.172 7.398 1 97.25 194 LYS B N 1
ATOM 3917 C CA . LYS B 1 194 ? -17 -23.594 7.473 1 97.25 194 LYS B CA 1
ATOM 3918 C C . LYS B 1 194 ? -17.969 -23.875 8.625 1 97.25 194 LYS B C 1
ATOM 3920 O O . LYS B 1 194 ? -18.812 -24.781 8.531 1 97.25 194 LYS B O 1
ATOM 3925 N N . ASP B 1 195 ? -17.797 -23.172 9.664 1 96.12 195 ASP B N 1
ATOM 3926 C CA . ASP B 1 195 ? -18.578 -23.391 10.883 1 96.12 195 ASP B CA 1
ATOM 3927 C C . ASP B 1 195 ? -19.984 -22.812 10.742 1 96.12 195 ASP B C 1
ATOM 3929 O O . ASP B 1 195 ? -20.859 -23.109 11.555 1 96.12 195 ASP B O 1
ATOM 3933 N N . LYS B 1 196 ? -20.25 -22.062 9.727 1 95.12 196 LYS B N 1
ATOM 3934 C CA . LYS B 1 196 ? -21.562 -21.453 9.516 1 95.12 196 LYS B CA 1
ATOM 3935 C C . LYS B 1 196 ? -22.5 -22.422 8.797 1 95.12 196 LYS B C 1
ATOM 3937 O O . LYS B 1 196 ? -22.047 -23.375 8.164 1 95.12 196 LYS B O 1
ATOM 3942 N N . VAL B 1 197 ? -23.766 -22.234 9.023 1 96.44 197 VAL B N 1
ATOM 3943 C CA . VAL B 1 197 ? -24.781 -23.062 8.391 1 96.44 197 VAL B CA 1
ATOM 3944 C C . VAL B 1 197 ? -25.594 -22.219 7.418 1 96.44 197 VAL B C 1
ATOM 3946 O O . VAL B 1 197 ? -26.328 -21.312 7.832 1 96.44 197 VAL B O 1
ATOM 3949 N N . TYR B 1 198 ? -25.453 -22.422 6.246 1 97.88 198 TYR B N 1
ATOM 3950 C CA . TYR B 1 198 ? -26.203 -21.828 5.145 1 97.88 198 TYR B CA 1
ATOM 3951 C C . TYR B 1 198 ? -26.75 -22.922 4.215 1 97.88 198 TYR B C 1
ATOM 3953 O O . TYR B 1 198 ? -26.328 -24.078 4.289 1 97.88 198 TYR B O 1
ATOM 3961 N N . ASP B 1 199 ? -27.719 -22.578 3.354 1 98.25 199 ASP B N 1
ATOM 3962 C CA . ASP B 1 199 ? -28.266 -23.516 2.373 1 98.25 199 ASP B CA 1
ATOM 3963 C C . ASP B 1 199 ? -27.25 -23.781 1.263 1 98.25 199 ASP B C 1
ATOM 3965 O O . ASP B 1 199 ? -27.25 -24.859 0.664 1 98.25 199 ASP B O 1
ATOM 3969 N N . GLY B 1 200 ? -26.406 -22.844 1.046 1 98.44 200 GLY B N 1
ATOM 3970 C CA . GLY B 1 200 ? -25.359 -22.953 0.033 1 98.44 200 GLY B CA 1
ATOM 3971 C C . GLY B 1 200 ? -24.469 -21.734 -0.033 1 98.44 200 GLY B C 1
ATOM 3972 O O . GLY B 1 200 ? -24.703 -20.75 0.661 1 98.44 200 GLY B O 1
ATOM 3973 N N . ALA B 1 201 ? -23.438 -21.938 -0.916 1 98.69 201 ALA B N 1
ATOM 3974 C CA . ALA B 1 201 ? -22.453 -20.844 -0.994 1 98.69 201 ALA B CA 1
ATOM 3975 C C . ALA B 1 201 ? -21.984 -20.641 -2.43 1 98.69 201 ALA B C 1
ATOM 3977 O O . ALA B 1 201 ? -21.828 -21.609 -3.186 1 98.69 201 ALA B O 1
ATOM 3978 N N . VAL B 1 202 ? -21.891 -19.406 -2.768 1 98.62 202 VAL B N 1
ATOM 3979 C CA . VAL B 1 202 ? -21.297 -19 -4.039 1 98.62 202 VAL B CA 1
ATOM 3980 C C . VAL B 1 202 ? -19.875 -18.484 -3.814 1 98.62 202 VAL B C 1
ATOM 3982 O O . VAL B 1 202 ? -19.688 -17.422 -3.225 1 98.62 202 VAL B O 1
ATOM 3985 N N . PRO B 1 203 ? -18.828 -19.25 -4.277 1 98.12 203 PRO B N 1
ATOM 3986 C CA . PRO B 1 203 ? -17.469 -18.719 -4.191 1 98.12 203 PRO B CA 1
ATOM 3987 C C . PRO B 1 203 ? -17.188 -17.625 -5.219 1 98.12 203 PRO B C 1
ATOM 3989 O O . PRO B 1 203 ? -18 -17.422 -6.133 1 98.12 203 PRO B O 1
ATOM 3992 N N . GLY B 1 204 ? -16.125 -16.797 -4.98 1 96.75 204 GLY B N 1
ATOM 3993 C CA . GLY B 1 204 ? -15.727 -15.844 -6 1 96.75 204 GLY B CA 1
ATOM 3994 C C . GLY B 1 204 ? -15.391 -16.484 -7.328 1 96.75 204 GLY B C 1
ATOM 3995 O O . GLY B 1 204 ? -15.695 -15.938 -8.391 1 96.75 204 GLY B O 1
ATOM 3996 N N . HIS B 1 205 ? -14.781 -17.641 -7.293 1 97 205 HIS B N 1
ATOM 3997 C CA . HIS B 1 205 ? -14.398 -18.438 -8.453 1 97 205 HIS B CA 1
ATOM 3998 C C . HIS B 1 205 ? -14.828 -19.891 -8.281 1 97 205 HIS B C 1
ATOM 4000 O O . HIS B 1 205 ? -14.367 -20.578 -7.359 1 97 205 HIS B O 1
ATOM 4006 N N . GLY B 1 206 ? -15.703 -20.312 -9.148 1 96.81 206 GLY B N 1
ATOM 4007 C CA . GLY B 1 206 ? -16.234 -21.672 -9.055 1 96.81 206 GLY B CA 1
ATOM 4008 C C . GLY B 1 206 ? -17.75 -21.719 -9.016 1 96.81 206 GLY B C 1
ATOM 4009 O O . GLY B 1 206 ? -18.406 -20.672 -8.914 1 96.81 206 GLY B O 1
ATOM 4010 N N . PRO B 1 207 ? -18.281 -22.891 -9.008 1 96.75 207 PRO B N 1
ATOM 4011 C CA . PRO B 1 207 ? -19.734 -23.047 -9.039 1 96.75 207 PRO B CA 1
ATOM 4012 C C . PRO B 1 207 ? -20.375 -22.875 -7.66 1 96.75 207 PRO B C 1
ATOM 4014 O O . PRO B 1 207 ? -19.688 -23 -6.641 1 96.75 207 PRO B O 1
ATOM 4017 N N . TYR B 1 208 ? -21.641 -22.562 -7.66 1 98.12 208 TYR B N 1
ATOM 4018 C CA . TYR B 1 208 ? -22.438 -22.656 -6.449 1 98.12 208 TYR B CA 1
ATOM 4019 C C . TYR B 1 208 ? -22.391 -24.078 -5.879 1 98.12 208 TYR B C 1
ATOM 4021 O O . TYR B 1 208 ? -22.406 -25.047 -6.629 1 98.12 208 TYR B O 1
ATOM 4029 N N . GLU B 1 209 ? -22.453 -24.109 -4.504 1 97.88 209 GLU B N 1
ATOM 4030 C CA . GLU B 1 209 ? -22.406 -25.391 -3.82 1 97.88 209 GLU B CA 1
ATOM 4031 C C . GLU B 1 209 ? -23.375 -25.422 -2.631 1 97.88 209 GLU B C 1
ATOM 4033 O O . GLU B 1 209 ? -23.328 -24.531 -1.778 1 97.88 209 GLU B O 1
ATOM 4038 N N . GLU B 1 210 ? -24.062 -26.438 -2.619 1 97.25 210 GLU B N 1
ATOM 4039 C CA . GLU B 1 210 ? -24.844 -26.672 -1.405 1 97.25 210 GLU B CA 1
ATOM 4040 C C . GLU B 1 210 ? -23.953 -27.203 -0.281 1 97.25 210 GLU B C 1
ATOM 4042 O O . GLU B 1 210 ? -24.047 -26.734 0.858 1 97.25 210 GLU B O 1
ATOM 4047 N N . ASP B 1 211 ? -23.188 -28.141 -0.694 1 94.75 211 ASP B N 1
ATOM 4048 C CA . ASP B 1 211 ? -22.203 -28.625 0.264 1 94.75 211 ASP B CA 1
ATOM 4049 C C . ASP B 1 211 ? -20.859 -27.938 0.071 1 94.75 211 ASP B C 1
ATOM 4051 O O . ASP B 1 211 ? -19.891 -28.562 -0.405 1 94.75 211 ASP B O 1
ATOM 4055 N N . PHE B 1 212 ? -20.812 -26.766 0.6 1 97.75 212 PHE B N 1
ATOM 4056 C CA . PHE B 1 212 ? -19.609 -25.969 0.417 1 97.75 212 PHE B CA 1
ATOM 4057 C C . PHE B 1 212 ? -18.578 -26.281 1.502 1 97.75 212 PHE B C 1
ATOM 4059 O O . PHE B 1 212 ? -17.406 -25.922 1.376 1 97.75 212 PHE B O 1
ATOM 4066 N N . LYS B 1 213 ? -18.922 -26.984 2.553 1 97.81 213 LYS B N 1
ATOM 4067 C CA . LYS B 1 213 ? -18.016 -27.281 3.666 1 97.81 213 LYS B CA 1
ATOM 4068 C C . LYS B 1 213 ? -16.891 -28.203 3.23 1 97.81 213 LYS B C 1
ATOM 4070 O O . LYS B 1 213 ? -15.742 -28.047 3.68 1 97.81 213 LYS B O 1
ATOM 4075 N N . SER B 1 214 ? -17.266 -29.188 2.367 1 97.69 214 SER B N 1
ATOM 4076 C CA . SER B 1 214 ? -16.234 -30.094 1.856 1 97.69 214 SER B CA 1
ATOM 4077 C C . SER B 1 214 ? -15.203 -29.344 1.019 1 97.69 214 SER B C 1
ATOM 4079 O O . SER B 1 214 ? -14.008 -29.625 1.098 1 97.69 214 SER B O 1
ATOM 4081 N N . THR B 1 215 ? -15.688 -28.406 0.29 1 98.38 215 THR B N 1
ATOM 4082 C CA . THR B 1 215 ? -14.797 -27.625 -0.549 1 98.38 215 THR B CA 1
ATOM 4083 C C . THR B 1 215 ? -13.945 -26.688 0.301 1 98.38 215 THR B C 1
ATOM 4085 O O . THR B 1 215 ? -12.758 -26.484 0.02 1 98.38 215 THR B O 1
ATOM 4088 N N . ILE B 1 216 ? -14.547 -26.156 1.309 1 98.62 216 ILE B N 1
ATOM 4089 C CA . ILE B 1 216 ? -13.812 -25.312 2.234 1 98.62 216 ILE B CA 1
ATOM 4090 C C . ILE B 1 216 ? -12.719 -26.125 2.926 1 98.62 216 ILE B C 1
ATOM 4092 O O . ILE B 1 216 ? -11.586 -25.656 3.066 1 98.62 216 ILE B O 1
ATOM 4096 N N . GLN B 1 217 ? -13.109 -27.328 3.32 1 98.56 217 GLN B N 1
ATOM 4097 C CA . GLN B 1 217 ? -12.109 -28.203 3.92 1 98.56 217 GLN B CA 1
ATOM 4098 C C . GLN B 1 217 ? -10.961 -28.484 2.949 1 98.56 217 GLN B C 1
ATOM 4100 O O . GLN B 1 217 ? -9.797 -28.5 3.348 1 98.56 217 GLN B O 1
ATOM 4105 N N . TYR B 1 218 ? -11.289 -28.672 1.758 1 98.5 218 TYR B N 1
ATOM 4106 C CA . TYR B 1 218 ? -10.289 -28.891 0.725 1 98.5 218 TYR B CA 1
ATOM 4107 C C . TYR B 1 218 ? -9.375 -27.672 0.591 1 98.5 218 TYR B C 1
ATOM 4109 O O . TYR B 1 218 ? -8.156 -27.828 0.469 1 98.5 218 TYR B O 1
ATOM 4117 N N . ASN B 1 219 ? -9.93 -26.5 0.589 1 98.81 219 ASN B N 1
ATOM 4118 C CA . ASN B 1 219 ? -9.141 -25.266 0.559 1 98.81 219 ASN B CA 1
ATOM 4119 C C . ASN B 1 219 ? -8.18 -25.203 1.743 1 98.81 219 ASN B C 1
ATOM 4121 O O . ASN B 1 219 ? -7.008 -24.844 1.58 1 98.81 219 ASN B O 1
ATOM 4125 N N . ILE B 1 220 ? -8.734 -25.5 2.969 1 98.81 220 ILE B N 1
ATOM 4126 C CA . ILE B 1 220 ? -7.918 -25.469 4.176 1 98.81 220 ILE B CA 1
ATOM 4127 C C . ILE B 1 220 ? -6.715 -26.391 4.004 1 98.81 220 ILE B C 1
ATOM 4129 O O . ILE B 1 220 ? -5.574 -26 4.234 1 98.81 220 ILE B O 1
ATOM 4133 N N . GLU B 1 221 ? -6.988 -27.594 3.57 1 98.75 221 GLU B N 1
ATOM 4134 C CA . GLU B 1 221 ? -5.93 -28.594 3.391 1 98.75 221 GLU B CA 1
ATOM 4135 C C . GLU B 1 221 ? -4.934 -28.156 2.32 1 98.75 221 GLU B C 1
ATOM 4137 O O . GLU B 1 221 ? -3.732 -28.406 2.443 1 98.75 221 GLU B O 1
ATOM 4142 N N . TYR B 1 222 ? -5.445 -27.578 1.283 1 98.75 222 TYR B N 1
ATOM 4143 C CA . TYR B 1 222 ? -4.605 -27.078 0.197 1 98.75 222 TYR B CA 1
ATOM 4144 C C . TYR B 1 222 ? -3.605 -26.047 0.705 1 98.75 222 TYR B C 1
ATOM 4146 O O . TYR B 1 222 ? -2.408 -26.156 0.435 1 98.75 222 TYR B O 1
ATOM 4154 N N . HIS B 1 223 ? -4.098 -25.062 1.469 1 98.69 223 HIS B N 1
ATOM 4155 C CA . HIS B 1 223 ? -3.229 -24.047 2.041 1 98.69 223 HIS B CA 1
ATOM 4156 C C . HIS B 1 223 ? -2.24 -24.656 3.027 1 98.69 223 HIS B C 1
ATOM 4158 O O . HIS B 1 223 ? -1.077 -24.25 3.078 1 98.69 223 HIS B O 1
ATOM 4164 N N . GLN B 1 224 ? -2.705 -25.578 3.834 1 98.62 224 GLN B N 1
ATOM 4165 C CA . GLN B 1 224 ? -1.829 -26.25 4.789 1 98.62 224 GLN B CA 1
ATOM 4166 C C . GLN B 1 224 ? -0.711 -27 4.074 1 98.62 224 GLN B C 1
ATOM 4168 O O . GLN B 1 224 ? 0.421 -27.047 4.559 1 98.62 224 GLN B O 1
ATOM 4173 N N . ASN B 1 225 ? -1.08 -27.594 2.914 1 98.38 225 ASN B N 1
ATOM 4174 C CA . ASN B 1 225 ? -0.078 -28.312 2.133 1 98.38 225 ASN B CA 1
ATOM 4175 C C . ASN B 1 225 ? 0.984 -27.359 1.58 1 98.38 225 ASN B C 1
ATOM 4177 O O . ASN B 1 225 ? 2.174 -27.688 1.581 1 98.38 225 ASN B O 1
ATOM 4181 N N . ILE B 1 226 ? 0.594 -26.25 1.124 1 98.44 226 ILE B N 1
ATOM 4182 C CA . ILE B 1 226 ? 1.557 -25.266 0.631 1 98.44 226 ILE B CA 1
ATOM 4183 C C . ILE B 1 226 ? 2.426 -24.781 1.784 1 98.44 226 ILE B C 1
ATOM 4185 O O . ILE B 1 226 ? 3.645 -24.641 1.641 1 98.44 226 ILE B O 1
ATOM 4189 N N . LEU B 1 227 ? 1.748 -24.484 2.918 1 98.12 227 LEU B N 1
ATOM 4190 C CA . LEU B 1 227 ? 2.479 -24.062 4.105 1 98.12 227 LEU B CA 1
ATOM 4191 C C . LEU B 1 227 ? 3.525 -25.094 4.5 1 98.12 227 LEU B C 1
ATOM 4193 O O . LEU B 1 227 ? 4.672 -24.75 4.793 1 98.12 227 LEU B O 1
ATOM 4197 N N . SER B 1 228 ? 3.186 -26.344 4.473 1 97.5 228 SER B N 1
ATOM 4198 C CA . SER B 1 228 ? 4.105 -27.438 4.785 1 97.5 228 SER B CA 1
ATOM 4199 C C . SER B 1 228 ? 5.246 -27.5 3.777 1 97.5 228 SER B C 1
ATOM 4201 O O . SER B 1 228 ? 6.383 -27.797 4.141 1 97.5 228 SER B O 1
ATOM 4203 N N . SER B 1 229 ? 4.891 -27.234 2.58 1 97.12 229 SER B N 1
ATOM 4204 C CA . SER B 1 229 ? 5.906 -27.234 1.533 1 97.12 229 SER B CA 1
ATOM 4205 C C . SER B 1 229 ? 6.949 -26.141 1.771 1 97.12 229 SER B C 1
ATOM 4207 O O . SER B 1 229 ? 8.148 -26.391 1.619 1 97.12 229 SER B O 1
ATOM 4209 N N . VAL B 1 230 ? 6.559 -25 2.109 1 97.88 230 VAL B N 1
ATOM 4210 C CA . VAL B 1 230 ? 7.473 -23.922 2.43 1 97.88 230 VAL B CA 1
ATOM 4211 C C . VAL B 1 230 ? 8.344 -24.312 3.621 1 97.88 230 VAL B C 1
ATOM 4213 O O . VAL B 1 230 ? 9.562 -24.125 3.594 1 97.88 230 VAL B O 1
ATOM 4216 N N . LYS B 1 231 ? 7.699 -24.828 4.66 1 97.06 231 LYS B N 1
ATOM 4217 C CA . LYS B 1 231 ? 8.43 -25.25 5.855 1 97.06 231 LYS B CA 1
ATOM 4218 C C . LYS B 1 231 ? 9.477 -26.297 5.523 1 97.06 231 LYS B C 1
ATOM 4220 O O . LYS B 1 231 ? 10.594 -26.25 6.039 1 97.06 231 LYS B O 1
ATOM 4225 N N . GLU B 1 232 ? 9.062 -27.25 4.691 1 95.81 232 GLU B N 1
ATOM 4226 C CA . GLU B 1 232 ? 9.992 -28.297 4.266 1 95.81 232 GLU B CA 1
ATOM 4227 C C . GLU B 1 232 ? 11.211 -27.703 3.574 1 95.81 232 GLU B C 1
ATOM 4229 O O . GLU B 1 232 ? 12.344 -28.125 3.828 1 95.81 232 GLU B O 1
ATOM 4234 N N . MET B 1 233 ? 10.969 -26.734 2.766 1 94.62 233 MET B N 1
ATOM 4235 C CA . MET B 1 233 ? 12.07 -26.109 2.045 1 94.62 233 MET B CA 1
ATOM 4236 C C . MET B 1 233 ? 13.008 -25.391 3.008 1 94.62 233 MET B C 1
ATOM 4238 O O . MET B 1 233 ? 14.234 -25.469 2.873 1 94.62 233 MET B O 1
ATOM 4242 N N . LEU B 1 234 ? 12.461 -24.719 3.906 1 95.38 234 LEU B N 1
ATOM 4243 C CA . LEU B 1 234 ? 13.25 -23.984 4.891 1 95.38 234 LEU B CA 1
ATOM 4244 C C . LEU B 1 234 ? 14.039 -24.953 5.773 1 95.38 234 LEU B C 1
ATOM 4246 O O . LEU B 1 234 ? 15.211 -24.703 6.082 1 95.38 234 LEU B O 1
ATOM 4250 N N . ASP B 1 235 ? 13.406 -26.047 6.172 1 94 235 ASP B N 1
ATOM 4251 C CA . ASP B 1 235 ? 14.039 -27.031 7.047 1 94 235 ASP B CA 1
ATOM 4252 C C . ASP B 1 235 ? 15.25 -27.672 6.367 1 94 235 ASP B C 1
ATOM 4254 O O . ASP B 1 235 ? 16.172 -28.125 7.039 1 94 235 ASP B O 1
ATOM 4258 N N . ARG B 1 236 ? 15.273 -27.625 5.117 1 92.94 236 ARG B N 1
ATOM 4259 C CA . ARG B 1 236 ? 16.359 -28.25 4.367 1 92.94 236 ARG B CA 1
ATOM 4260 C C . ARG B 1 236 ? 17.516 -27.25 4.168 1 92.94 236 ARG B C 1
ATOM 4262 O O . ARG B 1 236 ? 18.562 -27.625 3.637 1 92.94 236 ARG B O 1
ATOM 4269 N N . SER B 1 237 ? 17.266 -26.125 4.562 1 90 237 SER B N 1
ATOM 4270 C CA . SER B 1 237 ? 18.297 -25.094 4.43 1 90 237 SER B CA 1
ATOM 4271 C C . SER B 1 237 ? 18.766 -24.609 5.793 1 90 237 SER B C 1
ATOM 4273 O O . SER B 1 237 ? 18.156 -23.719 6.387 1 90 237 SER B O 1
ATOM 4275 N N . ALA B 1 238 ? 19.781 -25.172 6.344 1 86.19 238 ALA B N 1
ATOM 4276 C CA . ALA B 1 238 ? 20.266 -24.891 7.688 1 86.19 238 ALA B CA 1
ATOM 4277 C C . ALA B 1 238 ? 20.594 -23.406 7.84 1 86.19 238 ALA B C 1
ATOM 4279 O O . ALA B 1 238 ? 20.375 -22.812 8.906 1 86.19 238 ALA B O 1
ATOM 4280 N N . HIS B 1 239 ? 21.031 -22.781 6.773 1 90.69 239 HIS B N 1
ATOM 4281 C CA . HIS B 1 239 ? 21.469 -21.391 6.879 1 90.69 239 HIS B CA 1
ATOM 4282 C C . HIS B 1 239 ? 20.359 -20.438 6.43 1 90.69 239 HIS B C 1
ATOM 4284 O O . HIS B 1 239 ? 20.562 -19.219 6.422 1 90.69 239 HIS B O 1
ATOM 4290 N N . GLY B 1 240 ? 19.234 -20.984 6.133 1 95.31 240 GLY B N 1
ATOM 4291 C CA . GLY B 1 240 ? 18.109 -20.156 5.695 1 95.31 240 GLY B CA 1
ATOM 4292 C C . GLY B 1 240 ? 18.125 -19.875 4.203 1 95.31 240 GLY B C 1
ATOM 4293 O O . GLY B 1 240 ? 19.047 -20.297 3.496 1 95.31 240 GLY B O 1
ATOM 4294 N N . LEU B 1 241 ? 17.062 -19.328 3.75 1 97.19 241 LEU B N 1
ATOM 4295 C CA . LEU B 1 241 ? 16.906 -18.953 2.35 1 97.19 241 LEU B CA 1
ATOM 4296 C C . LEU B 1 241 ? 16.562 -17.469 2.223 1 97.19 241 LEU B C 1
ATOM 4298 O O . LEU B 1 241 ? 15.852 -16.906 3.066 1 97.19 241 LEU B O 1
ATOM 4302 N N . SER B 1 242 ? 17.156 -16.859 1.151 1 97.12 242 SER B N 1
ATOM 4303 C CA . SER B 1 242 ? 16.703 -15.508 0.868 1 97.12 242 SER B CA 1
ATOM 4304 C C . SER B 1 242 ? 15.25 -15.492 0.411 1 97.12 242 SER B C 1
ATOM 4306 O O . SER B 1 242 ? 14.727 -16.516 -0.021 1 97.12 242 SER B O 1
ATOM 4308 N N . HIS B 1 243 ? 14.641 -14.422 0.575 1 97.38 243 HIS B N 1
ATOM 4309 C CA . HIS B 1 243 ? 13.258 -14.289 0.122 1 97.38 243 HIS B CA 1
ATOM 4310 C C . HIS B 1 243 ? 13.133 -14.609 -1.363 1 97.38 243 HIS B C 1
ATOM 4312 O O . HIS B 1 243 ? 12.203 -15.32 -1.771 1 97.38 243 HIS B O 1
ATOM 4318 N N . GLU B 1 244 ? 14.055 -14.164 -2.205 1 97.31 244 GLU B N 1
ATOM 4319 C CA . GLU B 1 244 ? 14.031 -14.445 -3.637 1 97.31 244 GLU B CA 1
ATOM 4320 C C . GLU B 1 244 ? 14.172 -15.938 -3.908 1 97.31 244 GLU B C 1
ATOM 4322 O O . GLU B 1 244 ? 13.5 -16.484 -4.789 1 97.31 244 GLU B O 1
ATOM 4327 N N . ASP B 1 245 ? 14.984 -16.547 -3.16 1 97.12 245 ASP B N 1
ATOM 4328 C CA . ASP B 1 245 ? 15.195 -17.984 -3.357 1 97.12 245 ASP B CA 1
ATOM 4329 C C . ASP B 1 245 ? 13.938 -18.781 -3.031 1 97.12 245 ASP B C 1
ATOM 4331 O O . ASP B 1 245 ? 13.539 -19.672 -3.787 1 97.12 245 ASP B O 1
ATOM 4335 N N . ILE B 1 246 ? 13.391 -18.453 -1.923 1 97.62 246 ILE B N 1
ATOM 4336 C CA . ILE B 1 246 ? 12.242 -19.266 -1.513 1 97.62 246 ILE B CA 1
ATOM 4337 C C . ILE B 1 246 ? 11.094 -19.047 -2.496 1 97.62 246 ILE B C 1
ATOM 4339 O O . ILE B 1 246 ? 10.359 -20 -2.814 1 97.62 246 ILE B O 1
ATOM 4343 N N . VAL B 1 247 ? 10.898 -17.828 -3.004 1 98 247 VAL B N 1
ATOM 4344 C CA . VAL B 1 247 ? 9.875 -17.562 -4.008 1 98 247 VAL B CA 1
ATOM 4345 C C . VAL B 1 247 ? 10.18 -18.344 -5.285 1 98 247 VAL B C 1
ATOM 4347 O O . VAL B 1 247 ? 9.305 -19 -5.84 1 98 247 VAL B O 1
ATOM 4350 N N . SER B 1 248 ? 11.445 -18.297 -5.684 1 97.56 248 SER B N 1
ATOM 4351 C CA . SER B 1 248 ? 11.867 -19 -6.887 1 97.56 248 SER B CA 1
ATOM 4352 C C . SER B 1 248 ? 11.633 -20.5 -6.75 1 97.56 248 SER B C 1
ATOM 4354 O O . SER B 1 248 ? 11.062 -21.125 -7.645 1 97.56 248 SER B O 1
ATOM 4356 N N . PHE B 1 249 ? 11.984 -21.047 -5.625 1 97.25 249 PHE B N 1
ATOM 4357 C CA . PHE B 1 249 ? 11.859 -22.484 -5.395 1 97.25 249 PHE B CA 1
ATOM 4358 C C . PHE B 1 249 ? 10.391 -22.906 -5.387 1 97.25 249 PHE B C 1
ATOM 4360 O O . PHE B 1 249 ? 10.023 -23.906 -6.004 1 97.25 249 PHE B O 1
ATOM 4367 N N . MET B 1 250 ? 9.633 -22.141 -4.73 1 97.81 250 MET B N 1
ATOM 4368 C CA . MET B 1 250 ? 8.219 -22.5 -4.617 1 97.81 250 MET B CA 1
ATOM 4369 C C . MET B 1 250 ? 7.523 -22.391 -5.969 1 97.81 250 MET B C 1
ATOM 4371 O O . MET B 1 250 ? 6.707 -23.25 -6.32 1 97.81 250 MET B O 1
ATOM 4375 N N . CYS B 1 251 ? 7.805 -21.344 -6.742 1 98.06 251 CYS B N 1
ATOM 4376 C CA . CYS B 1 251 ? 7.207 -21.188 -8.062 1 98.06 251 CYS B CA 1
ATOM 4377 C C . CYS B 1 251 ? 7.613 -22.328 -8.984 1 98.06 251 CYS B C 1
ATOM 4379 O O . CYS B 1 251 ? 6.789 -22.859 -9.734 1 98.06 251 CYS B O 1
ATOM 4381 N N . ALA B 1 252 ? 8.836 -22.703 -8.922 1 97.31 252 ALA B N 1
ATOM 4382 C CA . ALA B 1 252 ? 9.312 -23.828 -9.727 1 97.31 252 ALA B CA 1
ATOM 4383 C C . ALA B 1 252 ? 8.648 -25.125 -9.289 1 97.31 252 ALA B C 1
ATOM 4385 O O . ALA B 1 252 ? 8.172 -25.891 -10.125 1 97.31 252 ALA B O 1
ATOM 4386 N N . ARG B 1 253 ? 8.648 -25.375 -7.949 1 96.31 253 ARG B N 1
ATOM 4387 C CA . ARG B 1 253 ? 8.109 -26.609 -7.391 1 96.31 253 ARG B CA 1
ATOM 4388 C C . ARG B 1 253 ? 6.648 -26.797 -7.785 1 96.31 253 ARG B C 1
ATOM 4390 O O . ARG B 1 253 ? 6.207 -27.922 -8.039 1 96.31 253 ARG B O 1
ATOM 4397 N N . HIS B 1 254 ? 5.914 -25.703 -7.836 1 96.75 254 HIS B N 1
ATOM 4398 C CA . HIS B 1 254 ? 4.484 -25.797 -8.117 1 96.75 254 HIS B CA 1
ATOM 4399 C C . HIS B 1 254 ? 4.195 -25.562 -9.594 1 96.75 254 HIS B C 1
ATOM 4401 O O . HIS B 1 254 ? 3.033 -25.516 -10 1 96.75 254 HIS B O 1
ATOM 4407 N N . ASP B 1 255 ? 5.168 -25.391 -10.406 1 96 255 ASP B N 1
ATOM 4408 C CA . ASP B 1 255 ? 5.098 -25.297 -11.859 1 96 255 ASP B CA 1
ATOM 4409 C C . ASP B 1 255 ? 4.121 -24.219 -12.305 1 96 255 ASP B C 1
ATOM 4411 O O . ASP B 1 255 ? 3.227 -24.453 -13.109 1 96 255 ASP B O 1
ATOM 4415 N N . VAL B 1 256 ? 4.367 -23.047 -11.656 1 96.81 256 VAL B N 1
ATOM 4416 C CA . VAL B 1 256 ? 3.5 -21.938 -12.031 1 96.81 256 VAL B CA 1
ATOM 4417 C C . VAL B 1 256 ? 4.02 -21.281 -13.312 1 96.81 256 VAL B C 1
ATOM 4419 O O . VAL B 1 256 ? 5.18 -21.484 -13.688 1 96.81 256 VAL B O 1
ATOM 4422 N N . LYS B 1 257 ? 3.068 -20.625 -14.039 1 93.44 257 LYS B N 1
ATOM 4423 C CA . LYS B 1 257 ? 3.439 -19.812 -15.195 1 93.44 257 LYS B CA 1
ATOM 4424 C C . LYS B 1 257 ? 3.498 -18.344 -14.828 1 93.44 257 LYS B C 1
ATOM 4426 O O . LYS B 1 257 ? 2.461 -17.688 -14.664 1 93.44 257 LYS B O 1
ATOM 4431 N N . ALA B 1 258 ? 4.66 -17.812 -14.68 1 92.19 258 ALA B N 1
ATOM 4432 C CA . ALA B 1 258 ? 4.871 -16.438 -14.219 1 92.19 258 ALA B CA 1
ATOM 4433 C C . ALA B 1 258 ? 5.914 -15.734 -15.078 1 92.19 258 ALA B C 1
ATOM 4435 O O . ALA B 1 258 ? 6.961 -15.312 -14.578 1 92.19 258 ALA B O 1
ATOM 4436 N N . ASP B 1 259 ? 5.551 -15.5 -16.328 1 91.75 259 ASP B N 1
ATOM 4437 C CA . ASP B 1 259 ? 6.516 -14.922 -17.266 1 91.75 259 ASP B CA 1
ATOM 4438 C C . ASP B 1 259 ? 6.348 -13.406 -17.359 1 91.75 259 ASP B C 1
ATOM 4440 O O . ASP B 1 259 ? 7.176 -12.719 -17.953 1 91.75 259 ASP B O 1
ATOM 4444 N N . GLN B 1 260 ? 5.258 -12.938 -16.859 1 93.5 260 GLN B N 1
ATOM 4445 C CA . GLN B 1 260 ? 5.012 -11.5 -16.828 1 93.5 260 GLN B CA 1
ATOM 4446 C C . GLN B 1 260 ? 5.211 -10.938 -15.422 1 93.5 260 GLN B C 1
ATOM 4448 O O . GLN B 1 260 ? 4.977 -11.633 -14.438 1 93.5 260 GLN B O 1
ATOM 4453 N N . LEU B 1 261 ? 5.691 -9.664 -15.422 1 95.94 261 LEU B N 1
ATOM 4454 C CA . LEU B 1 261 ? 6.016 -9.008 -14.156 1 95.94 261 LEU B CA 1
ATOM 4455 C C . LEU B 1 261 ? 4.82 -9.023 -13.211 1 95.94 261 LEU B C 1
ATOM 4457 O O . LEU B 1 261 ? 4.957 -9.375 -12.039 1 95.94 261 LEU B O 1
ATOM 4461 N N . SER B 1 262 ? 3.629 -8.727 -13.695 1 94.88 262 SER B N 1
ATOM 4462 C CA . SER B 1 262 ? 2.426 -8.672 -12.875 1 94.88 262 SER B CA 1
ATOM 4463 C C . SER B 1 262 ? 2.109 -10.031 -12.266 1 94.88 262 SER B C 1
ATOM 4465 O O . SER B 1 262 ? 1.857 -10.133 -11.062 1 94.88 262 SER B O 1
ATOM 4467 N N . MET B 1 263 ? 2.139 -11.07 -13.133 1 95 263 MET B N 1
ATOM 4468 C CA . MET B 1 263 ? 1.833 -12.414 -12.656 1 95 263 MET B CA 1
ATOM 4469 C C . MET B 1 263 ? 2.877 -12.891 -11.648 1 95 263 MET B C 1
ATOM 4471 O O . MET B 1 263 ? 2.535 -13.492 -10.633 1 95 263 MET B O 1
ATOM 4475 N N . PHE B 1 264 ? 4.156 -12.602 -11.93 1 97.44 264 PHE B N 1
ATOM 4476 C CA . PHE B 1 264 ? 5.199 -12.977 -10.984 1 97.44 264 PHE B CA 1
ATOM 4477 C C . PHE B 1 264 ? 4.977 -12.312 -9.641 1 97.44 264 PHE B C 1
ATOM 4479 O O . PHE B 1 264 ? 5.121 -12.945 -8.594 1 97.44 264 PHE B O 1
ATOM 4486 N N . MET B 1 265 ? 4.648 -11.086 -9.609 1 97.56 265 MET B N 1
ATOM 4487 C CA . MET B 1 265 ? 4.484 -10.344 -8.359 1 97.56 265 MET B CA 1
ATOM 4488 C C . MET B 1 265 ? 3.316 -10.898 -7.551 1 97.56 265 MET B C 1
ATOM 4490 O O . MET B 1 265 ? 3.354 -10.898 -6.316 1 97.56 265 MET B O 1
ATOM 4494 N N . LEU B 1 266 ? 2.271 -11.391 -8.234 1 97.19 266 LEU B N 1
ATOM 4495 C CA . LEU B 1 266 ? 1.176 -12.055 -7.535 1 97.19 266 LEU B CA 1
ATOM 4496 C C . LEU B 1 266 ? 1.663 -13.32 -6.836 1 97.19 266 LEU B C 1
ATOM 4498 O O . LEU B 1 266 ? 1.324 -13.562 -5.672 1 97.19 266 LEU B O 1
ATOM 4502 N N . PHE B 1 267 ? 2.473 -14.125 -7.488 1 98.25 267 PHE B N 1
ATOM 4503 C CA . PHE B 1 267 ? 2.984 -15.352 -6.887 1 98.25 267 PHE B CA 1
ATOM 4504 C C . PHE B 1 267 ? 3.977 -15.039 -5.773 1 98.25 267 PHE B C 1
ATOM 4506 O O . PHE B 1 267 ? 4.043 -15.758 -4.773 1 98.25 267 PHE B O 1
ATOM 4513 N N . ARG B 1 268 ? 4.766 -13.961 -5.992 1 98.38 268 ARG B N 1
ATOM 4514 C CA . ARG B 1 268 ? 5.68 -13.531 -4.938 1 98.38 268 ARG B CA 1
ATOM 4515 C C . ARG B 1 268 ? 4.922 -13.211 -3.654 1 98.38 268 ARG B C 1
ATOM 4517 O O . ARG B 1 268 ? 5.301 -13.664 -2.574 1 98.38 268 ARG B O 1
ATOM 4524 N N . THR B 1 269 ? 3.859 -12.477 -3.746 1 98.56 269 THR B N 1
ATOM 4525 C CA . THR B 1 269 ? 3.043 -12.125 -2.59 1 98.56 269 THR B CA 1
ATOM 4526 C C . THR B 1 269 ? 2.396 -13.367 -1.986 1 98.56 269 THR B C 1
ATOM 4528 O O . THR B 1 269 ? 2.369 -13.531 -0.765 1 98.56 269 THR B O 1
ATOM 4531 N N . ALA B 1 270 ? 1.929 -14.266 -2.852 1 98.62 270 ALA B N 1
ATOM 4532 C CA . ALA B 1 270 ? 1.282 -15.484 -2.377 1 98.62 270 ALA B CA 1
ATOM 4533 C C . ALA B 1 270 ? 2.254 -16.344 -1.572 1 98.62 270 ALA B C 1
ATOM 4535 O O . ALA B 1 270 ? 1.947 -16.75 -0.45 1 98.62 270 ALA B O 1
ATOM 4536 N N . VAL B 1 271 ? 3.451 -16.578 -2.094 1 98.62 271 VAL B N 1
ATOM 4537 C CA . VAL B 1 271 ? 4.449 -17.391 -1.401 1 98.62 271 VAL B CA 1
ATOM 4538 C C . VAL B 1 271 ? 4.848 -16.703 -0.093 1 98.62 271 VAL B C 1
ATOM 4540 O O . VAL B 1 271 ? 4.973 -17.359 0.943 1 98.62 271 VAL B O 1
ATOM 4543 N N . SER B 1 272 ? 4.977 -15.43 -0.159 1 98.69 272 SER B N 1
ATOM 4544 C CA . SER B 1 272 ? 5.395 -14.664 1.014 1 98.69 272 SER B CA 1
ATOM 4545 C C . SER B 1 272 ? 4.363 -14.766 2.133 1 98.69 272 SER B C 1
ATOM 4547 O O . SER B 1 272 ? 4.711 -14.703 3.312 1 98.69 272 SER B O 1
ATOM 4549 N N . ALA B 1 273 ? 3.115 -14.922 1.795 1 98.81 273 ALA B N 1
ATOM 4550 C CA . ALA B 1 273 ? 2.059 -15.094 2.791 1 98.81 273 ALA B CA 1
ATOM 4551 C C . ALA B 1 273 ? 2.283 -16.344 3.625 1 98.81 273 ALA B C 1
ATOM 4553 O O . ALA B 1 273 ? 1.999 -16.359 4.824 1 98.81 273 ALA B O 1
ATOM 4554 N N . TYR B 1 274 ? 2.717 -17.375 3.01 1 98.75 274 TYR B N 1
ATOM 4555 C CA . TYR B 1 274 ? 2.973 -18.625 3.727 1 98.75 274 TYR B CA 1
ATOM 4556 C C . TYR B 1 274 ? 4.246 -18.516 4.559 1 98.75 274 TYR B C 1
ATOM 4558 O O . TYR B 1 274 ? 4.305 -19.031 5.68 1 98.75 274 TYR B O 1
ATOM 4566 N N . VAL B 1 275 ? 5.293 -17.859 4.008 1 98.5 275 VAL B N 1
ATOM 4567 C CA . VAL B 1 275 ? 6.504 -17.594 4.781 1 98.5 275 VAL B CA 1
ATOM 4568 C C . VAL B 1 275 ? 6.156 -16.797 6.035 1 98.5 275 VAL B C 1
ATOM 4570 O O . VAL B 1 275 ? 6.605 -17.141 7.137 1 98.5 275 VAL B O 1
ATOM 4573 N N . ARG B 1 276 ? 5.344 -15.828 5.859 1 98.44 276 ARG B N 1
ATOM 4574 C CA . ARG B 1 276 ? 4.902 -14.969 6.957 1 98.44 276 ARG B CA 1
ATOM 4575 C C . ARG B 1 276 ? 4.223 -15.789 8.055 1 98.44 276 ARG B C 1
ATOM 4577 O O . ARG B 1 276 ? 4.398 -15.508 9.242 1 98.44 276 ARG B O 1
ATOM 4584 N N . ALA B 1 277 ? 3.41 -16.75 7.684 1 98.31 277 ALA B N 1
ATOM 4585 C CA . ALA B 1 277 ? 2.709 -17.594 8.648 1 98.31 277 ALA B CA 1
ATOM 4586 C C . ALA B 1 277 ? 3.693 -18.375 9.516 1 98.31 277 ALA B C 1
ATOM 4588 O O . ALA B 1 277 ? 3.488 -18.516 10.719 1 98.31 277 ALA B O 1
ATOM 4589 N N . LEU B 1 278 ? 4.746 -18.875 8.914 1 97.88 278 LEU B N 1
ATOM 4590 C CA . LEU B 1 278 ? 5.766 -19.594 9.664 1 97.88 278 LEU B CA 1
ATOM 4591 C C . LEU B 1 278 ? 6.465 -18.672 10.656 1 97.88 278 LEU B C 1
ATOM 4593 O O . LEU B 1 278 ? 6.785 -19.078 11.773 1 97.88 278 LEU B O 1
ATOM 4597 N N . VAL B 1 279 ? 6.652 -17.469 10.227 1 96.88 279 VAL B N 1
ATOM 4598 C CA . VAL B 1 279 ? 7.305 -16.5 11.102 1 96.88 279 VAL B CA 1
ATOM 4599 C C . VAL B 1 279 ? 6.391 -16.156 12.273 1 96.88 279 VAL B C 1
ATOM 4601 O O . VAL B 1 279 ? 6.84 -16.125 13.422 1 96.88 279 VAL B O 1
ATOM 4604 N N . GLU B 1 280 ? 5.18 -15.953 12.039 1 95.56 280 GLU B N 1
ATOM 4605 C CA . GLU B 1 280 ? 4.215 -15.656 13.094 1 95.56 280 GLU B CA 1
ATOM 4606 C C . GLU B 1 280 ? 4.094 -16.812 14.078 1 95.56 280 GLU B C 1
ATOM 4608 O O . GLU B 1 280 ? 3.844 -16.609 15.266 1 95.56 280 GLU B O 1
ATOM 4613 N N . ASP B 1 281 ? 4.238 -18 13.594 1 96.12 281 ASP B N 1
ATOM 4614 C CA . ASP B 1 281 ? 4.133 -19.188 14.43 1 96.12 281 ASP B CA 1
ATOM 4615 C C . ASP B 1 281 ? 5.473 -19.516 15.086 1 96.12 281 ASP B C 1
ATOM 4617 O O . ASP B 1 281 ? 5.633 -20.578 15.688 1 96.12 281 ASP B O 1
ATOM 4621 N N . ASN B 1 282 ? 6.473 -18.594 14.977 1 96.06 282 ASN B N 1
ATOM 4622 C CA . ASN B 1 282 ? 7.809 -18.734 15.539 1 96.06 282 ASN B CA 1
ATOM 4623 C C . ASN B 1 282 ? 8.508 -20 15.023 1 96.06 282 ASN B C 1
ATOM 4625 O O . ASN B 1 282 ? 9.258 -20.641 15.75 1 96.06 282 ASN B O 1
ATOM 4629 N N . LYS B 1 283 ? 8.219 -20.422 13.789 1 96.5 283 LYS B N 1
ATOM 4630 C CA . LYS B 1 283 ? 8.891 -21.531 13.125 1 96.5 283 LYS B CA 1
ATOM 4631 C C . LYS B 1 283 ? 9.984 -21.047 12.188 1 96.5 283 LYS B C 1
ATOM 4633 O O . LYS B 1 283 ? 10.812 -21.828 11.727 1 96.5 283 LYS B O 1
ATOM 4638 N N . ALA B 1 284 ? 9.922 -19.828 11.914 1 96.5 284 ALA B N 1
ATOM 4639 C CA . ALA B 1 284 ? 10.938 -19.141 11.125 1 96.5 284 ALA B CA 1
ATOM 4640 C C . ALA B 1 284 ? 11.102 -17.703 11.57 1 96.5 284 ALA B C 1
ATOM 4642 O O . ALA B 1 284 ? 10.312 -17.203 12.383 1 96.5 284 ALA B O 1
ATOM 4643 N N . LYS B 1 285 ? 12.102 -17.047 11.156 1 95.94 285 LYS B N 1
ATOM 4644 C CA . LYS B 1 285 ? 12.297 -15.633 11.445 1 95.94 285 LYS B CA 1
ATOM 4645 C C . LYS B 1 285 ? 12.922 -14.914 10.25 1 95.94 285 LYS B C 1
ATOM 4647 O O . LYS B 1 285 ? 13.688 -15.508 9.484 1 95.94 285 LYS B O 1
ATOM 4652 N N . PHE B 1 286 ? 12.57 -13.68 10.125 1 96.81 286 PHE B N 1
ATOM 4653 C CA . PHE B 1 286 ? 13.242 -12.812 9.164 1 96.81 286 PHE B CA 1
ATOM 4654 C C . PHE B 1 286 ? 14.531 -12.25 9.758 1 96.81 286 PHE B C 1
ATOM 4656 O O . PHE B 1 286 ? 14.547 -11.805 10.906 1 96.81 286 PHE B O 1
ATOM 4663 N N . GLU B 1 287 ? 15.594 -12.266 9 1 95.88 287 GLU B N 1
ATOM 4664 C CA . GLU B 1 287 ? 16.875 -11.648 9.336 1 95.88 287 GLU B CA 1
ATOM 4665 C C . GLU B 1 287 ? 17.5 -10.969 8.125 1 95.88 287 GLU B C 1
ATOM 4667 O O . GLU B 1 287 ? 17.406 -11.477 7.004 1 95.88 287 GLU B O 1
ATOM 4672 N N . ILE B 1 288 ? 17.984 -9.805 8.359 1 96.88 288 ILE B N 1
ATOM 4673 C CA . ILE B 1 288 ? 18.703 -9.141 7.277 1 96.88 288 ILE B CA 1
ATOM 4674 C C . ILE B 1 288 ? 20.172 -9.555 7.301 1 96.88 288 ILE B C 1
ATOM 4676 O O . ILE B 1 288 ? 20.875 -9.336 8.289 1 96.88 288 ILE B O 1
ATOM 4680 N N . GLU B 1 289 ? 20.625 -10.234 6.273 1 96.12 289 GLU B N 1
ATOM 4681 C CA . GLU B 1 289 ? 22.016 -10.609 6.078 1 96.12 289 GLU B CA 1
ATOM 4682 C C . GLU B 1 289 ? 22.531 -10.141 4.715 1 96.12 289 GLU B C 1
ATOM 4684 O O . GLU B 1 289 ? 21.953 -10.469 3.682 1 96.12 289 GLU B O 1
ATOM 4689 N N . ASN B 1 290 ? 23.531 -9.273 4.75 1 95.06 290 ASN B N 1
ATOM 4690 C CA . ASN B 1 290 ? 24.141 -8.758 3.523 1 95.06 290 ASN B CA 1
ATOM 4691 C C . ASN B 1 290 ? 23.094 -8.086 2.635 1 95.06 290 ASN B C 1
ATOM 4693 O O . ASN B 1 290 ? 23.062 -8.32 1.425 1 95.06 290 ASN B O 1
ATOM 4697 N N . PHE B 1 291 ? 22.328 -7.352 3.219 1 97 291 PHE B N 1
ATOM 4698 C CA . PHE B 1 291 ? 21.281 -6.551 2.58 1 97 291 PHE B CA 1
ATOM 4699 C C . PHE B 1 291 ? 20.328 -7.434 1.792 1 97 291 PHE B C 1
ATOM 4701 O O . PHE B 1 291 ? 19.953 -7.098 0.668 1 97 291 PHE B O 1
ATOM 4708 N N . ARG B 1 292 ? 20.031 -8.562 2.318 1 96.38 292 ARG B N 1
ATOM 4709 C CA . ARG B 1 292 ? 19.016 -9.484 1.829 1 96.38 292 ARG B CA 1
ATOM 4710 C C . ARG B 1 292 ? 18.078 -9.922 2.957 1 96.38 292 ARG B C 1
ATOM 4712 O O . ARG B 1 292 ? 18.531 -10.102 4.094 1 96.38 292 ARG B O 1
ATOM 4719 N N . VAL B 1 293 ? 16.844 -10.086 2.629 1 97.25 293 VAL B N 1
ATOM 4720 C CA . VAL B 1 293 ? 15.906 -10.664 3.592 1 97.25 293 VAL B CA 1
ATOM 4721 C C . VAL B 1 293 ? 16.062 -12.188 3.605 1 97.25 293 VAL B C 1
ATOM 4723 O O . VAL B 1 293 ? 15.695 -12.859 2.641 1 97.25 293 VAL B O 1
ATOM 4726 N N . MET B 1 294 ? 16.594 -12.648 4.711 1 97.44 294 MET B N 1
ATOM 4727 C CA . MET B 1 294 ? 16.75 -14.086 4.902 1 97.44 294 MET B CA 1
ATOM 4728 C C . MET B 1 294 ? 15.641 -14.648 5.777 1 97.44 294 MET B C 1
ATOM 4730 O O . MET B 1 294 ? 15.227 -14.016 6.75 1 97.44 294 MET B O 1
ATOM 4734 N N . ILE B 1 295 ? 15.164 -15.773 5.363 1 97.94 295 ILE B N 1
ATOM 4735 C CA . ILE B 1 295 ? 14.242 -16.562 6.176 1 97.94 295 ILE B CA 1
ATOM 4736 C C . ILE B 1 295 ? 14.984 -17.734 6.801 1 97.94 295 ILE B C 1
ATOM 4738 O O . ILE B 1 295 ? 15.461 -18.625 6.09 1 97.94 295 ILE B O 1
ATOM 4742 N N . LYS B 1 296 ? 14.977 -17.734 8.148 1 96.38 296 LYS B N 1
ATOM 4743 C CA . LYS B 1 296 ? 15.719 -18.766 8.875 1 96.38 296 LYS B CA 1
ATOM 4744 C C . LYS B 1 296 ? 14.781 -19.625 9.727 1 96.38 296 LYS B C 1
ATOM 4746 O O . LYS B 1 296 ? 13.852 -19.094 10.344 1 96.38 296 LYS B O 1
ATOM 4751 N N . PRO B 1 297 ? 15.125 -20.906 9.672 1 93.19 297 PRO B N 1
ATOM 4752 C CA . PRO B 1 297 ? 14.32 -21.75 10.555 1 93.19 297 PRO B CA 1
ATOM 4753 C C . PRO B 1 297 ? 14.633 -21.531 12.031 1 93.19 297 PRO B C 1
ATOM 4755 O O . PRO B 1 297 ? 15.766 -21.156 12.383 1 93.19 297 PRO B O 1
ATOM 4758 N N . VAL B 1 298 ? 13.586 -21.594 12.945 1 89.69 298 VAL B N 1
ATOM 4759 C CA . VAL B 1 298 ? 13.742 -21.531 14.391 1 89.69 298 VAL B CA 1
ATOM 4760 C C . VAL B 1 298 ? 13.688 -22.938 14.992 1 89.69 298 VAL B C 1
ATOM 4762 O O . VAL B 1 298 ? 12.898 -23.766 14.547 1 89.69 298 VAL B O 1
#

Radius of gyration: 25.08 Å; Cα contacts (8 Å, |Δi|>4): 1379; chains: 2; bounding box: 68×68×48 Å

Sequence (596 aa):
MKMNRLNNNCYYFSSSVNVGYVHEGNNGLIIDAAIDQSAIRKVVRQLEEAELPITHLFITHAHADHYGGAAYLKKHYDVKVMAPKLEAAIVENPIIEPIYMFQGNTPVEELRNKFLEGPPVEVDLIVDEGEQNIDGFNIEFIATPGHSYHQFALATKGILYAADSYFGKKELNKHKIPYITCAKDTIESLEKIKDKVYDGAVPGHGPYEEDFKSTIQYNIEYHQNILSSVKEMLDRSAHGLSHEDIVSFMCARHDVKADQLSMFMLFRTAVSAYVRALVEDNKAKFEIENFRVMIKPVMKMNRLNNNCYYFSSSVNVGYVHEGNNGLIIDAAIDQSAIRKVVRQLEEAELPITHLFITHAHADHYGGAAYLKKHYDVKVMAPKLEAAIVENPIIEPIYMFQGNTPVEELRNKFLEGPPVEVDLIVDEGEQNIDGFNIEFIATPGHSYHQFALATKGILYAADSYFGKKELNKHKIPYITCAKDTIESLEKIKDKVYDGAVPGHGPYEEDFKSTIQYNIEYHQNILSSVKEMLDRSAHGLSHEDIVSFMCARHDVKADQLSMFMLFRTAVSAYVRALVEDNKAKFEIENFRVMIKPV

pLDDT: mean 97.51, std 1.78, range [85.94, 98.94]

Solvent-accessible surface area (backbone atoms only — not comparable to full-atom values): 28856 Å² total; per-residue (Å²): 118,48,85,41,79,74,54,100,43,35,34,35,29,52,44,85,44,36,25,37,34,38,49,55,89,85,34,10,35,34,34,32,21,22,47,26,52,75,55,31,47,56,53,48,51,52,33,53,74,66,68,46,52,67,42,31,32,37,36,35,41,61,50,12,47,32,34,16,10,37,37,52,45,38,72,75,53,61,31,50,26,29,21,22,60,68,23,36,47,31,32,49,40,23,64,50,52,27,18,12,52,46,33,46,16,67,58,57,70,85,42,64,36,56,74,41,33,28,56,53,35,80,64,74,40,71,51,70,71,42,79,44,74,56,94,80,41,63,35,32,32,40,72,27,29,10,49,44,83,45,17,32,21,43,34,41,94,46,36,30,40,36,31,71,53,45,44,27,67,70,55,44,60,70,49,60,62,62,68,28,18,25,44,56,43,30,44,52,29,34,54,56,59,51,73,53,87,54,67,24,32,35,29,22,26,46,68,73,28,59,73,40,50,64,43,40,50,49,47,46,51,51,53,52,48,52,39,49,51,54,50,52,56,36,68,72,26,89,86,29,39,41,57,66,50,50,39,21,49,52,41,59,73,56,64,60,88,43,72,43,73,60,53,33,38,47,48,45,23,19,47,46,9,37,54,48,37,36,33,75,67,60,47,24,40,83,44,56,54,85,61,34,56,27,41,29,63,97,120,48,84,41,79,76,54,100,43,38,34,35,29,53,46,86,43,38,26,37,34,36,49,55,89,87,34,10,35,32,33,31,20,22,47,27,53,75,56,32,46,57,56,48,50,54,34,52,75,68,69,48,52,68,42,31,32,37,36,34,42,63,48,12,46,33,34,16,10,39,35,52,44,39,73,76,54,59,32,50,26,30,21,23,60,68,23,36,47,30,33,50,39,22,65,50,51,28,18,12,53,47,32,46,16,66,57,57,69,86,41,64,35,56,74,42,32,28,57,52,36,80,66,73,40,73,51,68,71,42,78,43,75,56,94,80,41,61,34,32,32,40,71,26,30,12,50,43,83,46,18,34,23,42,32,42,94,47,35,29,41,36,31,69,53,46,45,27,69,69,54,43,61,69,49,59,62,62,69,28,19,25,45,56,44,29,44,52,27,35,53,55,57,50,72,52,87,55,65,24,33,34,30,23,28,47,67,74,28,59,72,41,51,64,44,38,50,47,48,45,52,50,52,50,49,52,38,49,49,53,50,54,56,34,68,71,27,88,86,29,37,42,55,64,52,52,39,21,50,50,41,57,76,56,65,60,89,43,72,44,71,62,54,34,38,47,46,43,21,20,48,46,9,37,54,50,38,36,33,75,68,60,46,24,41,83,42,56,55,85,62,36,54,28,40,29,62,98

InterPro domains:
  IPR001279 Metallo-beta-lactamase [PF00753] (16-205)
  IPR001279 Metallo-beta-lactamase [SM00849] (16-205)
  IPR036866 Ribonuclease Z/Hydroxyacylglutathione hydrolase-like [G3DSA:3.60.15.10] (1-242)
  IPR036866 Ribonuclease Z/Hydroxyacylglutathione hydrolase-like [SSF56281] (5-251)
  IPR050855 Metallo-beta-lactamase type 2-like [PTHR42951] (15-208)